Protein AF-A0A660NUV7-F1 (afdb_monomer)

pLDDT: mean 83.5, std 17.16, range [27.88, 98.62]

Radius of gyration: 33.17 Å; Cα contacts (8 Å, |Δi|>4): 1607; chains: 1; bounding box: 125×74×74 Å

Nearest PDB structures (foldseek):
  7tl6-assembly2_B  TM=3.873E-01  e=5.538E+00  Mus musculus
  6tfj-assembly1_A  TM=9.249E-02  e=5.492E-02  Bacillus thuringiensis
  7bvg-assembly1_B  TM=2.369E-01  e=2.339E+00  Mycolicibacterium smegmatis MC2 155
  8u5f-assembly8_H  TM=2.033E-01  e=3.883E+00  Clostridium perfringens

Sequence (661 aa):
MKAKNNYYQTKKRRWYRTIVLLFLLCLYGHTQAQNVTISPKTGKLMAALTEDHEVGFQNGWSSLWRHDQLPLSLTVADYPDLTPSGELKRPAGNIAIENNELVLLGGMTRNLYMEVSLPKGYRITGYTLVMKNNLNGKTVRGMKLGKVTKKMYETNKDFNLGSAKTTSEQISEYNEETKEYTIKRTSMTKDDMGNQLYFCLDKRNANAYFGVTIKYFELHFTAEGDFTEHVAPVLVSDIQSPVSYYEMPFTTSKLDIGPIKPNSKNGSKTYYSYNYKNVADLTANMIIYQQDAINAKKEAADVAASKHISAFVMDNKTHFGLGNDTYFVETPTTATTKKGDNLLLGYRIVGAKFNCAYAKDRKYSTFTVSCKYRRKTYYLTAGGSTSTDATQAAEWFIDDYGYMCIGNTYLQVNNSGAISVTPNKKMASVIRRDGDNIICGNKYLRLGSGKKLEFGSQNSAASAEETGTNITISKGAPYTLKIYDKTGKNVVQKIDIKNANDAGSYELTDLNNDAVKFEVSGLTGTDKQAVVSVDVTMQALNPFIHSIDIVCHDWADAHPMTQTFTANDFSVRGGKFTFYVPEDFSVKEGQQQPCKFTFENLYSLYGDKTYYTGTEKQKDGNARYVFIESPYDQNFKGLYDAAYDPNADYKRKIKALVSGT

Mean predicted aligned error: 12.19 Å

Secondary structure (DSSP, 8-state):
--SHHHHHHHHHHHHHHHHHHHHHHHHTS----EEEE-STTTEEEEEEEPPTT--TTTTT-BSEEEESSSS-EEEEESS--B-TTSSBSSB-S-EEEETTEEEEEE-SSSPEEEEEE--TEEEEEEEEEEEEE--TT-EETTEEPP---BEEEEE-TT--GGG-SEEPPPBPSS-EEEEEEEEEEE-SSTTT--SEEEEEEE-TT--S-EEEEEEEEEEEEEEEE-EEEEES-S-GGG-SS-BSEEEEEEEEEEEE----EEEE-TT--EEEEEEGGG-EEEEEEEEEEETT-B-TTS-B-S--SS--EEEEEETTEEEEEE-SEEEEEE--SEEE-TTSPEEE--EEEEEEEEEEEPPPPEEEEEEEEEEEETTEEEEE-TTS-EES-GGG---BEE-TTSBEEETTEEEEE-TT--EEEES-GGGPPB-EEETTEEEETTEEEEE-TTS-EEEE-STTBPEEEEEEEEEEE-----EEEEEE-TTSSSEEEEEEE-STT-EEEEEE-S--BSEEEEEEE---STT--EEEEEEEEEEE-----SEEEEEEEPTTS-S-EEEEEEPBTTB--SS-------GGGGEETTEE-PPEEEEEEEE-TT---TTTTTSGGGTTT--S---TTSHHHHH---TTSTT--TT--GGGS--------

Structure (mmCIF, N/CA/C/O backbone):
data_AF-A0A660NUV7-F1
#
_entry.id   AF-A0A660NUV7-F1
#
loop_
_atom_site.group_PDB
_atom_site.id
_atom_site.type_symbol
_atom_site.label_atom_id
_atom_site.label_alt_id
_atom_site.label_comp_id
_atom_site.label_asym_id
_atom_site.label_entity_id
_atom_site.label_seq_id
_atom_site.pdbx_PDB_ins_code
_atom_site.Cartn_x
_atom_site.Cartn_y
_atom_site.Cartn_z
_atom_site.occupancy
_atom_site.B_iso_or_equiv
_atom_site.auth_seq_id
_atom_site.auth_comp_id
_atom_site.auth_asym_id
_atom_site.auth_atom_id
_atom_site.pdbx_PDB_model_num
ATOM 1 N N . MET A 1 1 ? -73.877 -14.558 8.336 1.00 41.09 1 MET A N 1
ATOM 2 C CA . MET A 1 1 ? -72.908 -13.553 8.843 1.00 41.09 1 MET A CA 1
ATOM 3 C C . MET A 1 1 ? -71.442 -14.048 8.939 1.00 41.09 1 MET A C 1
ATOM 5 O O . MET A 1 1 ? -70.622 -13.342 9.503 1.00 41.09 1 MET A O 1
ATOM 9 N N . LYS A 1 2 ? -71.058 -15.202 8.351 1.00 37.03 2 LYS A N 1
ATOM 10 C CA . LYS A 1 2 ? -69.690 -15.777 8.450 1.00 37.03 2 LYS A CA 1
ATOM 11 C C . LYS A 1 2 ? -68.747 -15.500 7.258 1.00 37.03 2 LYS A C 1
ATOM 13 O O . LYS A 1 2 ? -67.557 -15.757 7.368 1.00 37.03 2 LYS A O 1
ATOM 18 N N . ALA A 1 3 ? -69.229 -14.935 6.146 1.00 33.41 3 ALA A N 1
ATOM 19 C CA . ALA A 1 3 ? -68.412 -14.761 4.934 1.00 33.41 3 ALA A CA 1
ATOM 20 C C . ALA A 1 3 ? -67.638 -13.423 4.854 1.00 33.41 3 ALA A C 1
ATOM 22 O O . ALA A 1 3 ? -66.586 -13.363 4.223 1.00 33.41 3 ALA A O 1
ATOM 23 N N . LYS A 1 4 ? -68.097 -12.352 5.524 1.00 33.12 4 LYS A N 1
ATOM 24 C CA . LYS A 1 4 ? -67.445 -11.024 5.451 1.00 33.12 4 LYS A CA 1
ATOM 25 C C . LYS A 1 4 ? -66.208 -10.874 6.355 1.00 33.12 4 LYS A C 1
ATOM 27 O O . LYS A 1 4 ? -65.315 -10.103 6.011 1.00 33.12 4 LYS A O 1
ATOM 32 N N . ASN A 1 5 ? -66.090 -11.651 7.438 1.00 33.59 5 ASN A N 1
ATOM 33 C CA . ASN A 1 5 ? -64.921 -11.588 8.332 1.00 33.59 5 ASN A CA 1
ATOM 34 C C . ASN A 1 5 ? -63.663 -12.246 7.740 1.00 33.59 5 ASN A C 1
ATOM 36 O O . ASN A 1 5 ? -62.556 -11.774 7.996 1.00 33.59 5 ASN A O 1
ATOM 40 N N . ASN A 1 6 ? -63.808 -13.266 6.888 1.00 35.34 6 ASN A N 1
ATOM 41 C CA . ASN A 1 6 ? -62.654 -13.927 6.271 1.00 35.34 6 ASN A CA 1
ATOM 42 C C . ASN A 1 6 ? -62.000 -13.080 5.170 1.00 35.34 6 ASN A C 1
ATOM 44 O O . ASN A 1 6 ? -60.780 -13.134 5.020 1.00 35.34 6 ASN A O 1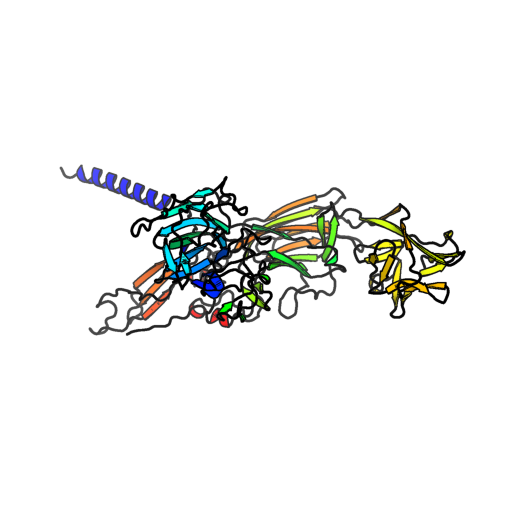
ATOM 48 N N . TYR A 1 7 ? -62.769 -12.248 4.456 1.00 33.16 7 TYR A N 1
ATOM 49 C CA . TYR A 1 7 ? -62.252 -11.376 3.391 1.00 33.16 7 TYR A CA 1
ATOM 50 C C . TYR A 1 7 ? -61.431 -10.191 3.937 1.00 33.16 7 TYR A C 1
ATOM 52 O O . TYR A 1 7 ? -60.380 -9.851 3.394 1.00 33.16 7 TYR A O 1
ATOM 60 N N . TYR A 1 8 ? -61.842 -9.599 5.067 1.00 33.28 8 TYR A N 1
ATOM 61 C CA . TYR A 1 8 ? -61.085 -8.513 5.710 1.00 33.28 8 TYR A CA 1
ATOM 62 C C . TYR A 1 8 ? -59.831 -9.007 6.452 1.00 33.28 8 TYR A C 1
ATOM 64 O O . TYR A 1 8 ? -58.805 -8.321 6.441 1.00 33.28 8 TYR A O 1
ATOM 72 N N . GLN A 1 9 ? -59.864 -10.212 7.033 1.00 36.16 9 GLN A N 1
ATOM 73 C CA . GLN A 1 9 ? -58.698 -10.822 7.689 1.00 36.16 9 GLN A CA 1
ATOM 74 C C . GLN A 1 9 ? -57.618 -11.268 6.687 1.00 36.16 9 GLN A C 1
ATOM 76 O O . GLN A 1 9 ? -56.424 -11.097 6.941 1.00 36.16 9 GLN A O 1
ATOM 81 N N . THR A 1 10 ? -58.006 -11.767 5.507 1.00 36.97 10 THR A N 1
ATOM 82 C CA . THR A 1 10 ? -57.049 -12.143 4.447 1.00 36.97 10 THR A CA 1
ATOM 83 C C . THR A 1 10 ? -56.412 -10.933 3.761 1.00 36.97 10 THR A C 1
ATOM 85 O O . THR A 1 10 ? -55.210 -10.972 3.490 1.00 36.97 10 THR A O 1
ATOM 88 N N . LYS A 1 11 ? -57.146 -9.826 3.553 1.00 38.47 11 LYS A N 1
ATOM 89 C CA . LYS A 1 11 ? -56.566 -8.573 3.024 1.00 38.47 11 LYS A CA 1
ATOM 90 C C . LYS A 1 11 ? -55.591 -7.916 4.008 1.00 38.47 11 LYS A C 1
ATOM 92 O O . LYS A 1 11 ? -54.503 -7.531 3.586 1.00 38.47 11 LYS A O 1
ATOM 97 N N . LYS A 1 12 ? -55.918 -7.869 5.311 1.00 37.59 12 LYS A N 1
ATOM 98 C CA . LYS A 1 12 ? -54.994 -7.379 6.354 1.00 37.59 12 LYS A CA 1
ATOM 99 C C . LYS A 1 12 ? -53.744 -8.259 6.472 1.00 37.59 12 LYS A C 1
ATOM 101 O O . LYS A 1 12 ? -52.647 -7.718 6.490 1.00 37.59 12 LYS A O 1
ATOM 106 N N . ARG A 1 13 ? -53.860 -9.596 6.455 1.00 36.47 13 ARG A N 1
ATOM 107 C CA . ARG A 1 13 ? -52.686 -10.499 6.479 1.00 36.47 13 ARG A CA 1
ATOM 108 C C . ARG A 1 13 ? -51.807 -10.395 5.230 1.00 36.47 13 ARG A C 1
ATOM 110 O O . ARG A 1 13 ? -50.593 -10.502 5.361 1.00 36.47 13 ARG A O 1
ATOM 117 N N . ARG A 1 14 ? -52.379 -10.167 4.039 1.00 36.50 14 ARG A N 1
ATOM 118 C CA . ARG A 1 14 ? -51.595 -9.885 2.821 1.00 36.50 14 ARG A CA 1
ATOM 119 C C . ARG A 1 14 ? -50.885 -8.536 2.908 1.00 36.50 14 ARG A C 1
ATOM 121 O O . ARG A 1 14 ? -49.701 -8.497 2.628 1.00 36.50 14 ARG A O 1
ATOM 128 N N . TRP A 1 15 ? -51.552 -7.480 3.376 1.00 34.94 15 TRP A N 1
ATOM 129 C CA . TRP A 1 15 ? -50.926 -6.166 3.575 1.00 34.94 15 TRP A CA 1
ATOM 130 C C . TRP A 1 15 ? -49.813 -6.187 4.629 1.00 34.94 15 TRP A C 1
ATOM 132 O O . TRP A 1 15 ? -48.738 -5.663 4.367 1.00 34.94 15 TRP A O 1
ATOM 142 N N . TYR A 1 16 ? -50.005 -6.863 5.768 1.00 38.16 16 TYR A N 1
ATOM 143 C CA . TYR A 1 16 ? -48.939 -7.050 6.760 1.00 38.16 16 TYR A CA 1
ATOM 144 C C . TYR A 1 16 ? -47.794 -7.915 6.225 1.00 38.16 16 TYR A C 1
ATOM 146 O O . TYR A 1 16 ? -46.643 -7.590 6.475 1.00 38.16 16 TYR A O 1
ATOM 154 N N . ARG A 1 17 ? -48.067 -8.968 5.441 1.00 36.44 17 ARG A N 1
ATOM 155 C CA . ARG A 1 17 ? -47.007 -9.757 4.790 1.00 36.44 17 ARG A CA 1
ATOM 156 C C . ARG A 1 17 ? -46.251 -8.948 3.743 1.00 36.44 17 ARG A C 1
ATOM 158 O O . ARG A 1 17 ? -45.041 -9.060 3.710 1.00 36.44 17 ARG A O 1
ATOM 165 N N . THR A 1 18 ? -46.917 -8.115 2.945 1.00 34.25 18 THR A N 1
ATOM 166 C CA . THR A 1 18 ? -46.262 -7.250 1.953 1.00 34.25 18 THR A CA 1
ATOM 167 C C . THR A 1 18 ? -45.474 -6.119 2.613 1.00 34.25 18 THR A C 1
ATOM 169 O O . THR A 1 18 ? -44.386 -5.826 2.148 1.00 34.25 18 THR A O 1
ATOM 172 N N . ILE A 1 19 ? -45.952 -5.537 3.719 1.00 44.47 19 ILE A N 1
ATOM 173 C CA . ILE A 1 19 ? -45.216 -4.515 4.485 1.00 44.47 19 ILE A CA 1
ATOM 174 C C . ILE A 1 19 ? -44.042 -5.134 5.252 1.00 44.47 19 ILE A C 1
ATOM 176 O O . ILE A 1 19 ? -42.980 -4.533 5.279 1.00 44.47 19 ILE A O 1
ATOM 180 N N . VAL A 1 20 ? -44.182 -6.340 5.815 1.00 39.25 20 VAL A N 1
ATOM 181 C CA . VAL A 1 20 ? -43.075 -7.072 6.460 1.00 39.25 20 VAL A CA 1
ATOM 182 C C . VAL A 1 20 ? -42.070 -7.580 5.423 1.00 39.25 20 VAL A C 1
ATOM 184 O O . VAL A 1 20 ? -40.878 -7.512 5.682 1.00 39.25 20 VAL A O 1
ATOM 187 N N . LEU A 1 21 ? -42.506 -8.003 4.228 1.00 32.94 21 LEU A N 1
ATOM 188 C CA . LEU A 1 21 ? -41.614 -8.311 3.103 1.00 32.94 21 LEU A CA 1
ATOM 189 C C . LEU A 1 21 ? -40.943 -7.057 2.540 1.00 32.94 21 LEU A C 1
ATOM 191 O O . LEU A 1 21 ? -39.779 -7.153 2.193 1.00 32.94 21 LEU A O 1
ATOM 195 N N . LEU A 1 22 ? -41.613 -5.899 2.482 1.00 32.75 22 LEU A N 1
ATOM 196 C CA . LEU A 1 22 ? -40.974 -4.630 2.112 1.00 32.75 22 LEU A CA 1
ATOM 197 C C . LEU A 1 22 ? -40.016 -4.139 3.202 1.00 32.75 22 LEU A C 1
ATOM 199 O O . LEU A 1 22 ? -38.955 -3.648 2.861 1.00 32.75 22 LEU A O 1
ATOM 203 N N . PHE A 1 23 ? -40.326 -4.311 4.491 1.00 34.16 23 PHE A N 1
ATOM 204 C CA . PHE A 1 23 ? -39.389 -4.013 5.579 1.00 34.16 23 PHE A CA 1
A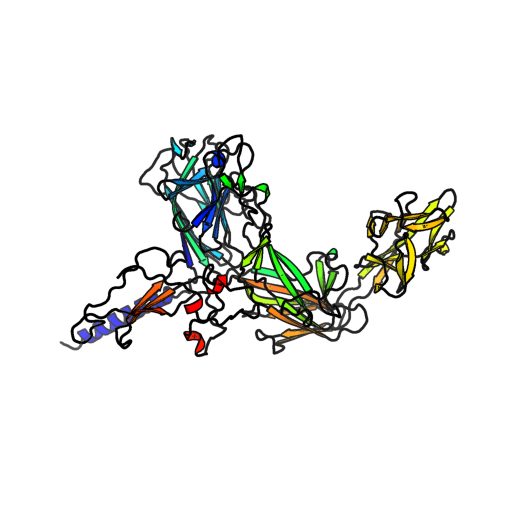TOM 205 C C . PHE A 1 23 ? -38.198 -4.977 5.569 1.00 34.16 23 PHE A C 1
ATOM 207 O O . PHE A 1 23 ? -37.076 -4.527 5.740 1.00 34.16 23 PHE A O 1
ATOM 214 N N . LEU A 1 24 ? -38.406 -6.268 5.290 1.00 31.33 24 LEU A N 1
ATOM 215 C CA . LEU A 1 24 ? -37.322 -7.235 5.090 1.00 31.33 24 LEU A CA 1
ATOM 216 C C . LEU A 1 24 ? -36.508 -6.898 3.831 1.00 31.33 24 LEU A C 1
ATOM 218 O O . LEU A 1 24 ? -35.294 -6.844 3.916 1.00 31.33 24 LEU A O 1
ATOM 222 N N . LEU A 1 25 ? -37.131 -6.574 2.694 1.00 29.84 25 LEU A N 1
ATOM 223 C CA . LEU A 1 25 ? -36.439 -6.185 1.454 1.00 29.84 25 LEU A CA 1
ATOM 224 C C . LEU A 1 25 ? -35.722 -4.827 1.566 1.00 29.84 25 LEU A C 1
ATOM 226 O O . LEU A 1 25 ? -34.670 -4.658 0.962 1.00 29.84 25 LEU A O 1
ATOM 230 N N . CYS A 1 26 ? -36.230 -3.888 2.370 1.00 29.56 26 CYS A N 1
ATOM 231 C CA . CYS A 1 26 ? -35.546 -2.631 2.694 1.00 29.56 26 CYS A CA 1
ATOM 232 C C . CYS A 1 26 ? -34.437 -2.810 3.747 1.00 29.56 26 CYS A C 1
ATOM 234 O O . CYS A 1 26 ? -33.506 -2.010 3.767 1.00 29.56 26 CYS A O 1
ATOM 236 N N . LEU A 1 27 ? -34.491 -3.862 4.575 1.00 27.88 27 LEU A N 1
ATOM 237 C CA . LEU A 1 27 ? -33.390 -4.300 5.449 1.00 27.88 27 LEU A CA 1
ATOM 238 C C . LEU A 1 27 ? -32.363 -5.185 4.712 1.00 27.88 27 LEU A C 1
ATOM 240 O O . LEU A 1 27 ? -31.250 -5.353 5.196 1.00 27.88 27 LEU A O 1
ATOM 244 N N . TYR A 1 28 ? -32.713 -5.700 3.529 1.00 29.08 28 TYR A N 1
ATOM 245 C CA . TYR A 1 28 ? -31.820 -6.355 2.564 1.00 29.08 28 TYR A CA 1
ATOM 246 C C . TYR A 1 28 ? -31.360 -5.404 1.447 1.00 29.08 28 TYR A C 1
ATOM 248 O O . TYR A 1 28 ? -30.892 -5.848 0.398 1.00 29.08 28 TYR A O 1
ATOM 256 N N . GLY A 1 29 ? -31.410 -4.086 1.670 1.00 28.47 29 GLY A N 1
ATOM 257 C CA . GLY A 1 29 ? -30.387 -3.246 1.058 1.00 28.47 29 GLY A CA 1
ATOM 258 C C . GLY A 1 29 ? -29.056 -3.789 1.561 1.00 28.47 29 GLY A C 1
ATOM 259 O O . GLY A 1 29 ? -28.884 -3.878 2.769 1.00 28.47 29 GLY A O 1
ATOM 260 N N . HIS A 1 30 ? -28.181 -4.248 0.668 1.00 33.88 30 HIS A N 1
ATOM 261 C CA . HIS A 1 30 ? -26.864 -4.800 0.980 1.00 33.88 30 HIS A CA 1
ATOM 262 C C . HIS A 1 30 ? -26.023 -3.829 1.832 1.00 33.88 30 HIS A C 1
ATOM 264 O O . HIS A 1 30 ? -25.092 -3.200 1.337 1.00 33.88 30 HIS A O 1
ATOM 270 N N . THR A 1 31 ? -26.303 -3.682 3.124 1.00 40.47 31 THR A N 1
ATOM 271 C CA . THR A 1 31 ? -25.388 -3.035 4.050 1.00 40.47 31 THR A CA 1
ATOM 272 C C . THR A 1 31 ? -24.392 -4.110 4.441 1.00 40.47 31 THR A C 1
ATOM 274 O O . THR A 1 31 ? -24.518 -4.755 5.474 1.00 40.47 31 THR A O 1
ATOM 277 N N . GLN A 1 32 ? -23.407 -4.323 3.567 1.00 54.41 32 GLN A N 1
ATOM 278 C CA . GLN A 1 32 ? -22.256 -5.208 3.780 1.00 54.41 32 GLN A CA 1
ATOM 279 C C . GLN A 1 32 ? -21.403 -4.778 4.999 1.00 54.41 32 GLN A C 1
ATOM 281 O O . GLN A 1 32 ? -20.419 -5.429 5.337 1.00 54.41 32 GLN A O 1
ATOM 286 N N . ALA A 1 33 ? -21.736 -3.672 5.671 1.00 57.88 33 ALA A N 1
ATOM 287 C CA . ALA A 1 33 ? -20.948 -3.098 6.751 1.00 57.88 33 ALA A CA 1
ATOM 288 C C . ALA A 1 33 ? -20.959 -3.970 8.023 1.00 57.88 33 ALA A C 1
ATOM 290 O O . ALA A 1 33 ? -22.013 -4.342 8.532 1.00 57.88 33 ALA A O 1
ATOM 291 N N . GLN A 1 34 ? -19.771 -4.250 8.552 1.00 76.25 34 GLN A N 1
ATOM 292 C CA . GLN A 1 34 ? -19.526 -4.860 9.860 1.00 76.25 34 GLN A CA 1
ATOM 293 C C . GLN A 1 34 ? -19.264 -3.762 10.902 1.00 76.25 34 GLN A C 1
ATOM 295 O O . GLN A 1 34 ? -18.954 -2.631 10.521 1.00 76.25 34 GLN A O 1
ATOM 300 N N . ASN A 1 35 ? -19.379 -4.065 12.197 1.00 83.62 35 ASN A N 1
ATOM 301 C CA . ASN A 1 35 ? -19.167 -3.101 13.280 1.00 83.62 35 ASN A CA 1
ATOM 302 C C . ASN A 1 35 ? -18.120 -3.551 14.310 1.00 83.62 35 ASN A C 1
ATOM 304 O O . ASN A 1 35 ? -17.978 -4.736 14.607 1.00 83.62 35 ASN A O 1
ATOM 308 N N . VAL A 1 36 ? -17.385 -2.581 14.855 1.00 84.75 36 VAL A N 1
ATOM 309 C CA . VAL A 1 36 ? -16.383 -2.784 15.909 1.00 84.75 36 VAL A CA 1
ATOM 310 C C . VAL A 1 36 ? -16.386 -1.633 16.902 1.00 84.75 36 VAL A C 1
ATOM 312 O O . VAL A 1 36 ? -16.435 -0.464 16.522 1.00 84.75 36 VAL A O 1
ATOM 315 N N . THR A 1 37 ? -16.234 -1.967 18.174 1.00 90.00 37 THR A N 1
ATOM 316 C CA . THR A 1 37 ? -16.083 -1.027 19.275 1.00 90.00 37 THR A CA 1
ATOM 317 C C . THR A 1 37 ? -14.613 -0.855 19.644 1.00 90.00 37 THR A C 1
ATOM 319 O O . THR A 1 37 ? -13.904 -1.824 19.920 1.00 90.00 37 THR A O 1
ATOM 322 N N . ILE A 1 38 ? -14.148 0.388 19.739 1.00 93.38 38 ILE A N 1
ATOM 323 C CA . ILE A 1 38 ? -12.857 0.737 20.338 1.00 93.38 38 ILE A CA 1
ATOM 324 C C . ILE A 1 38 ? -13.046 0.829 21.855 1.00 93.38 38 ILE A C 1
ATOM 326 O O . ILE A 1 38 ? -13.706 1.734 22.366 1.00 93.38 38 ILE A O 1
ATOM 330 N N . SER A 1 39 ? -12.462 -0.117 22.594 1.00 92.00 39 SER A N 1
ATOM 331 C CA . SER A 1 39 ? -12.564 -0.167 24.054 1.00 92.00 39 SER A CA 1
ATOM 332 C C . SER A 1 39 ? -11.386 -0.914 24.693 1.00 92.00 39 SER A C 1
ATOM 334 O O . SER A 1 39 ? -10.643 -1.617 24.001 1.00 92.00 39 SER A O 1
ATOM 336 N N . PRO A 1 40 ? -11.230 -0.860 26.028 1.00 90.56 40 PRO A N 1
ATOM 337 C CA . PRO A 1 40 ? -10.234 -1.675 26.726 1.00 90.56 40 PRO A CA 1
ATOM 338 C C . PRO A 1 40 ? -10.500 -3.188 26.634 1.00 90.56 40 PRO A C 1
ATOM 340 O O . PRO A 1 40 ? -9.604 -3.983 26.906 1.00 90.56 40 PRO A O 1
ATOM 343 N N . LYS A 1 41 ? -11.726 -3.598 26.270 1.00 86.19 41 LYS A N 1
ATOM 344 C CA . LYS A 1 41 ? -12.126 -5.011 26.150 1.00 86.19 41 LYS A CA 1
ATOM 345 C C . LYS A 1 41 ? -11.780 -5.623 24.792 1.00 86.19 41 LYS A C 1
ATOM 347 O O . LYS A 1 41 ? -11.644 -6.836 24.705 1.00 86.19 41 LYS A O 1
ATOM 352 N N . THR A 1 42 ? -11.664 -4.796 23.756 1.00 83.88 42 THR A N 1
ATOM 353 C CA . THR A 1 42 ? -11.516 -5.220 22.353 1.00 83.88 42 THR A CA 1
ATOM 354 C C . THR A 1 42 ? -10.103 -4.996 21.804 1.00 83.88 42 THR A C 1
ATOM 356 O O . THR A 1 42 ? -9.784 -5.437 20.702 1.00 83.88 42 THR A O 1
ATOM 359 N N . GLY A 1 43 ? -9.226 -4.330 22.559 1.00 88.62 43 GLY A N 1
ATOM 360 C CA . GLY A 1 43 ? -7.856 -4.072 22.128 1.00 88.62 43 GLY A CA 1
ATOM 361 C C . GLY A 1 43 ? -6.905 -3.688 23.254 1.00 88.62 43 GLY A C 1
ATOM 362 O O . GLY A 1 43 ? -7.298 -3.558 24.418 1.00 88.62 43 GLY A O 1
ATOM 363 N N . LYS A 1 44 ? -5.633 -3.489 22.901 1.00 91.06 44 LYS A N 1
ATOM 364 C CA . LYS A 1 44 ? -4.543 -3.164 23.833 1.00 91.06 44 LYS A CA 1
ATOM 365 C C . LYS A 1 44 ? -3.966 -1.784 23.572 1.00 91.06 44 LYS A C 1
ATOM 367 O O . LYS A 1 44 ? -3.833 -1.356 22.428 1.00 91.06 44 LYS A O 1
ATOM 372 N N . LEU A 1 45 ? -3.557 -1.128 24.655 1.00 94.69 45 LEU A N 1
ATOM 373 C CA . LEU A 1 45 ? -2.767 0.094 24.599 1.00 94.69 45 LEU A CA 1
ATOM 374 C C . LEU A 1 45 ? -1.277 -0.213 24.417 1.00 94.69 45 LEU A C 1
ATOM 376 O O . LEU A 1 45 ? -0.743 -1.143 25.021 1.00 94.69 45 LEU A O 1
ATOM 380 N N . MET A 1 46 ? -0.610 0.604 23.609 1.00 93.19 46 MET A N 1
ATOM 381 C CA . MET A 1 46 ? 0.828 0.576 23.370 1.00 93.19 46 MET A CA 1
ATOM 382 C C . MET A 1 46 ? 1.408 1.974 23.597 1.00 93.19 46 MET A C 1
ATOM 384 O O . MET A 1 46 ? 0.919 2.967 23.052 1.00 93.19 46 MET A O 1
ATOM 388 N N . ALA A 1 47 ? 2.465 2.054 24.401 1.00 92.44 47 ALA A N 1
ATOM 389 C CA . ALA A 1 47 ? 3.161 3.305 24.667 1.00 92.44 47 ALA A CA 1
ATOM 390 C C . ALA A 1 47 ? 4.207 3.611 23.587 1.00 92.44 47 ALA A C 1
ATOM 392 O O . ALA A 1 47 ? 4.906 2.707 23.124 1.00 92.44 47 ALA A O 1
ATOM 393 N N . ALA A 1 48 ? 4.373 4.893 23.258 1.00 91.81 48 ALA A N 1
ATOM 394 C CA . ALA A 1 48 ? 5.523 5.405 22.522 1.00 91.81 48 ALA A CA 1
ATOM 395 C C . ALA A 1 48 ? 6.502 6.081 23.484 1.00 91.81 48 ALA A C 1
ATOM 397 O O . ALA A 1 48 ? 6.096 6.847 24.351 1.00 91.81 48 ALA A O 1
ATOM 398 N N . LEU A 1 49 ? 7.801 5.860 23.302 1.00 91.19 49 LEU A N 1
ATOM 399 C CA . LEU A 1 49 ? 8.815 6.813 23.724 1.00 91.19 49 LEU A CA 1
ATOM 400 C C . LEU A 1 49 ? 8.628 8.055 22.851 1.00 91.19 49 LEU A C 1
ATOM 402 O O . LEU A 1 49 ? 8.866 7.988 21.648 1.00 91.19 49 LEU A O 1
ATOM 406 N N . THR A 1 50 ? 8.162 9.134 23.469 1.00 89.00 50 THR A N 1
ATOM 407 C CA . THR A 1 50 ? 7.797 10.425 22.868 1.00 89.00 50 THR A CA 1
ATOM 408 C C . THR A 1 50 ? 8.940 11.445 22.956 1.00 89.00 50 THR A C 1
ATOM 410 O O . THR A 1 50 ? 9.944 11.218 23.632 1.00 89.00 50 THR A O 1
ATOM 413 N N . GLU A 1 51 ? 8.781 12.597 22.304 1.00 85.62 51 GLU A N 1
ATOM 414 C CA . GLU A 1 51 ? 9.738 13.714 22.326 1.00 85.62 51 GLU A CA 1
ATOM 415 C C . GLU A 1 51 ? 10.031 14.282 23.707 1.00 85.62 51 GLU A C 1
ATOM 417 O O . GLU A 1 51 ? 9.179 14.251 24.594 1.00 85.62 51 GLU A O 1
ATOM 422 N N . ASP A 1 52 ? 11.212 14.873 23.874 1.00 73.56 52 ASP A N 1
ATOM 423 C CA . ASP A 1 52 ? 11.591 15.568 25.101 1.00 73.56 52 ASP A CA 1
ATOM 424 C C . ASP A 1 52 ? 10.516 16.604 25.484 1.00 73.56 52 ASP A C 1
ATOM 426 O O . ASP A 1 52 ? 9.978 17.307 24.634 1.00 73.56 52 ASP A O 1
ATOM 430 N N . HIS A 1 53 ? 10.162 16.649 26.774 1.00 75.19 53 HIS A N 1
ATOM 431 C CA . HIS A 1 53 ? 9.075 17.453 27.371 1.00 75.19 53 HIS A CA 1
ATOM 432 C C . HIS A 1 53 ? 7.630 16.937 27.232 1.00 75.19 53 HIS A C 1
ATOM 434 O O . HIS A 1 53 ? 6.748 17.482 27.894 1.00 75.19 53 HIS A O 1
ATOM 440 N N . GLU A 1 54 ? 7.363 15.857 26.492 1.00 81.12 54 GLU A N 1
ATOM 441 C CA . GLU A 1 54 ? 6.055 15.182 26.572 1.00 81.12 54 GLU A CA 1
ATOM 442 C C . GLU A 1 54 ? 5.932 14.414 27.909 1.00 81.12 54 GLU A C 1
ATOM 444 O O . GLU A 1 54 ? 6.831 13.651 28.290 1.00 81.12 54 GLU A O 1
ATOM 449 N N . VAL A 1 55 ? 4.852 14.665 28.657 1.00 85.62 55 VAL A N 1
ATOM 450 C CA . VAL A 1 55 ? 4.675 14.191 30.045 1.00 85.62 55 VAL A CA 1
ATOM 451 C C . VAL A 1 55 ? 3.800 12.944 30.171 1.00 85.62 55 VAL A C 1
ATOM 453 O O . VAL A 1 55 ? 3.870 12.259 31.194 1.00 85.62 55 VAL A O 1
ATOM 456 N N . GLY A 1 56 ? 2.992 12.616 29.163 1.00 87.19 56 GLY A N 1
ATOM 457 C CA . GLY A 1 56 ? 2.101 11.462 29.186 1.00 87.19 56 GLY A CA 1
ATOM 458 C C . GLY A 1 56 ? 2.870 10.155 29.330 1.00 87.19 56 GLY A C 1
ATOM 459 O O . GLY A 1 56 ? 2.531 9.346 30.198 1.00 87.19 56 GLY A O 1
ATOM 460 N N . PHE A 1 57 ? 3.985 9.989 28.606 1.00 87.69 57 PHE A N 1
ATOM 461 C CA . PHE A 1 57 ? 4.851 8.812 28.762 1.00 87.69 57 PHE A CA 1
ATOM 462 C C . PHE A 1 57 ? 5.286 8.599 30.219 1.00 87.69 57 PHE A C 1
ATOM 464 O O . PHE A 1 57 ? 5.200 7.491 30.741 1.00 87.69 57 PHE A O 1
ATOM 471 N N . GLN A 1 58 ? 5.689 9.663 30.922 1.00 86.31 58 GLN A N 1
ATOM 472 C CA . GLN A 1 58 ? 6.158 9.584 32.314 1.00 86.31 58 GLN A CA 1
ATOM 473 C C . GLN A 1 58 ? 5.041 9.114 33.266 1.00 86.31 58 GLN A C 1
ATOM 475 O O . GLN A 1 58 ? 5.288 8.352 34.208 1.00 86.31 58 GLN A O 1
ATOM 480 N N . ASN A 1 59 ? 3.796 9.492 32.966 1.00 87.06 59 ASN A N 1
ATOM 481 C CA . ASN A 1 59 ? 2.588 9.102 33.699 1.00 87.06 59 ASN A CA 1
ATOM 482 C C . ASN A 1 59 ? 2.005 7.747 33.240 1.00 87.06 59 ASN A C 1
ATOM 484 O O . ASN A 1 59 ? 0.948 7.317 33.712 1.00 87.06 59 ASN A O 1
ATOM 488 N N . GLY A 1 60 ? 2.716 7.035 32.358 1.00 86.00 60 GLY A N 1
ATOM 489 C CA . GLY A 1 60 ? 2.348 5.710 31.862 1.00 86.00 60 GLY A CA 1
ATOM 490 C C . GLY A 1 60 ? 1.232 5.738 30.825 1.00 86.00 60 GLY A C 1
ATOM 491 O O . GLY A 1 60 ? 0.544 4.730 30.645 1.00 86.00 60 GLY A O 1
ATOM 492 N N . TRP A 1 61 ? 1.001 6.887 30.196 1.00 91.75 61 TRP A N 1
ATOM 493 C CA . TRP A 1 61 ? 0.016 7.043 29.135 1.00 91.75 61 TRP A CA 1
ATOM 494 C C . TRP A 1 61 ? 0.557 6.448 27.840 1.00 91.75 61 TRP A C 1
ATOM 496 O O . TRP A 1 61 ? 1.763 6.321 27.628 1.00 91.75 61 TRP A O 1
ATOM 506 N N . SER A 1 62 ? -0.366 6.008 27.002 1.00 94.94 62 SER A N 1
ATOM 507 C CA . SER A 1 62 ? -0.098 5.344 25.735 1.00 94.94 62 SER A CA 1
ATOM 508 C C . SER A 1 62 ? -0.413 6.266 24.569 1.00 94.94 62 SER A C 1
ATOM 510 O O . SER A 1 62 ? -1.032 7.310 24.747 1.00 94.94 62 SER A O 1
ATOM 512 N N . SER A 1 63 ? 0.030 5.884 23.380 1.00 94.81 63 SER A N 1
ATOM 513 C CA . SER A 1 63 ? -0.105 6.681 22.155 1.00 94.81 63 SER A CA 1
ATOM 514 C C . SER A 1 63 ? -0.880 5.970 21.053 1.00 94.81 63 SER A C 1
ATOM 516 O O . SER A 1 63 ? -1.198 6.559 20.022 1.00 94.81 63 SER A O 1
ATOM 518 N N . LEU A 1 64 ? -1.156 4.687 21.264 1.00 95.50 64 LEU A N 1
ATOM 519 C CA . LEU A 1 64 ? -1.758 3.801 20.292 1.00 95.50 64 LEU A CA 1
ATOM 520 C C . LEU A 1 64 ? -2.645 2.796 21.021 1.00 95.50 64 LEU A C 1
ATOM 522 O O . LEU A 1 64 ? -2.247 2.221 22.033 1.00 95.50 64 LEU A O 1
ATOM 526 N N . TRP A 1 65 ? -3.827 2.558 20.477 1.00 96.31 65 TRP A N 1
ATOM 527 C CA . TRP A 1 65 ? -4.659 1.404 20.769 1.00 96.31 65 TRP A CA 1
ATOM 528 C C . TRP A 1 65 ? -4.739 0.538 19.509 1.00 96.31 65 TRP A C 1
ATOM 530 O O . TRP A 1 65 ? -4.894 1.062 18.404 1.00 96.31 65 TRP A O 1
ATOM 540 N N . ARG A 1 66 ? -4.616 -0.782 19.656 1.00 91.56 66 ARG A N 1
ATOM 541 C CA . ARG A 1 66 ? -4.787 -1.751 18.562 1.00 91.56 66 ARG A CA 1
ATOM 542 C C . ARG A 1 66 ? -5.829 -2.785 18.937 1.00 91.56 66 ARG A C 1
ATOM 544 O O . ARG A 1 66 ? -5.776 -3.312 20.048 1.00 91.56 66 ARG A O 1
ATOM 551 N N . HIS A 1 67 ? -6.731 -3.084 18.007 1.00 88.56 67 HIS A N 1
ATOM 552 C CA . HIS A 1 67 ? -7.694 -4.163 18.182 1.00 88.56 67 HIS A CA 1
ATOM 553 C C . HIS A 1 67 ? -6.975 -5.514 18.283 1.00 88.56 67 HIS A C 1
ATOM 555 O O . HIS A 1 67 ? -5.946 -5.731 17.642 1.00 88.56 67 HIS A O 1
ATOM 561 N N . ASP A 1 68 ? -7.532 -6.438 19.063 1.00 77.81 68 ASP A N 1
ATOM 562 C CA . ASP A 1 68 ? -6.901 -7.737 19.319 1.00 77.81 68 ASP A CA 1
ATOM 563 C C . ASP A 1 68 ? -6.896 -8.667 18.091 1.00 77.81 68 ASP A C 1
ATOM 565 O O . ASP A 1 68 ? -6.103 -9.601 18.027 1.00 77.81 68 ASP A O 1
ATOM 569 N N . GLN A 1 69 ? -7.815 -8.460 17.143 1.00 72.75 69 GLN A N 1
ATOM 570 C CA . GLN A 1 69 ? -8.005 -9.353 15.984 1.00 72.75 69 GLN A CA 1
ATOM 571 C C . GLN A 1 69 ? -8.054 -8.627 14.642 1.00 72.75 69 GLN A C 1
ATOM 573 O O . GLN A 1 69 ? -7.780 -9.218 13.605 1.00 72.75 69 GLN A O 1
ATOM 578 N N . LEU A 1 70 ? -8.404 -7.344 14.659 1.00 78.38 70 LEU A N 1
ATOM 579 C CA . LEU A 1 70 ? -8.577 -6.553 13.452 1.00 78.38 70 LEU A CA 1
ATOM 580 C C . LEU A 1 70 ? -7.303 -5.759 13.235 1.00 78.38 70 LEU A C 1
ATOM 582 O O . LEU A 1 70 ? -6.725 -5.283 14.213 1.00 78.38 70 LEU A O 1
ATOM 586 N N . PRO A 1 71 ? -6.912 -5.488 11.985 1.00 80.50 71 PRO A N 1
ATOM 587 C CA . PRO A 1 71 ? -5.855 -4.531 11.701 1.00 80.50 71 PRO A CA 1
ATOM 588 C C . PRO A 1 71 ? -6.324 -3.073 11.918 1.00 80.50 71 PRO A C 1
ATOM 590 O O . PRO A 1 71 ? -5.929 -2.190 11.172 1.00 80.50 71 PRO A O 1
ATOM 593 N N . LEU A 1 72 ? -7.166 -2.827 12.928 1.00 88.88 72 LEU A N 1
ATOM 594 C CA . LEU A 1 72 ? -7.685 -1.523 13.321 1.00 88.88 72 LEU A CA 1
ATOM 595 C C . LEU A 1 72 ? -6.779 -0.897 14.384 1.00 88.88 72 LEU A C 1
ATOM 597 O O . LEU A 1 72 ? -6.496 -1.520 15.417 1.00 88.88 72 LEU A O 1
ATOM 601 N N . SER A 1 73 ? -6.397 0.356 14.166 1.00 93.50 73 SER A N 1
ATOM 602 C CA . SER A 1 73 ? -5.682 1.175 15.145 1.00 93.50 73 SER A CA 1
ATOM 603 C C . SER A 1 73 ? -6.387 2.488 15.438 1.00 93.50 73 SER A C 1
ATOM 605 O O . SER A 1 73 ? -7.067 3.057 14.590 1.00 93.50 73 SER A O 1
ATOM 607 N N . LEU A 1 74 ? -6.172 2.968 16.658 1.00 97.06 74 LEU A N 1
ATOM 608 C CA . LEU A 1 74 ? -6.457 4.326 17.093 1.00 97.06 74 LEU A CA 1
ATOM 609 C C . LEU A 1 74 ? -5.144 4.940 17.588 1.00 97.06 74 LEU A C 1
ATOM 611 O O . LEU A 1 74 ? -4.612 4.509 18.612 1.00 97.06 74 LEU A O 1
ATOM 615 N N . THR A 1 75 ? -4.636 5.939 16.881 1.00 96.62 75 THR A N 1
ATOM 616 C CA . THR A 1 75 ? -3.406 6.662 17.220 1.00 96.62 75 THR A CA 1
ATOM 617 C C . THR A 1 75 ? -3.751 8.046 17.758 1.00 96.62 75 THR A C 1
ATOM 619 O O . THR A 1 75 ? -4.698 8.681 17.294 1.00 96.62 75 THR A O 1
ATOM 622 N N . VAL A 1 76 ? -2.983 8.541 18.729 1.00 96.94 76 VAL A N 1
ATOM 623 C CA . VAL A 1 76 ? -3.159 9.885 19.300 1.00 96.94 76 VAL A CA 1
ATOM 624 C C . VAL A 1 76 ? -1.848 10.668 19.327 1.00 96.94 76 VAL A C 1
ATOM 626 O O . VAL A 1 76 ? -0.772 10.094 19.505 1.00 96.94 76 VAL A O 1
ATOM 629 N N . ALA A 1 77 ? -1.929 11.986 19.144 1.00 95.56 77 ALA A N 1
ATOM 630 C CA . ALA A 1 77 ? -0.772 12.875 19.059 1.00 95.56 77 ALA A CA 1
ATOM 631 C C . ALA A 1 77 ? -1.071 14.297 19.561 1.00 95.56 77 ALA A C 1
ATOM 633 O O . ALA A 1 77 ? -2.223 14.722 19.629 1.00 95.56 77 ALA A O 1
ATOM 634 N N . ASP A 1 78 ? -0.007 15.045 19.863 1.00 93.56 78 ASP A N 1
ATOM 635 C CA . ASP A 1 78 ? -0.047 16.491 20.149 1.00 93.56 78 ASP A CA 1
ATOM 636 C C . ASP A 1 78 ? 0.171 17.355 18.894 1.00 93.56 78 ASP A C 1
ATOM 638 O O . ASP A 1 78 ? -0.061 18.568 18.909 1.00 93.56 78 ASP A O 1
ATOM 642 N N . TYR A 1 79 ? 0.648 16.738 17.810 1.00 93.25 79 TYR A N 1
ATOM 643 C CA . TYR A 1 79 ? 0.958 17.389 16.543 1.00 93.25 79 TYR A CA 1
ATOM 644 C C . TYR A 1 79 ? 0.140 16.767 15.407 1.00 93.25 79 TYR A C 1
ATOM 646 O O . TYR A 1 79 ? -0.040 15.549 15.401 1.00 93.25 79 TYR A O 1
ATOM 654 N N . PRO A 1 80 ? -0.299 17.572 14.424 1.00 94.50 80 PRO A N 1
ATOM 655 C CA . PRO A 1 80 ? -1.065 17.089 13.278 1.00 94.50 80 PRO A CA 1
ATOM 656 C C . PRO A 1 80 ? -0.187 16.453 12.184 1.00 94.50 80 PRO A C 1
ATOM 658 O O . PRO A 1 80 ? -0.675 16.195 11.091 1.00 94.50 80 PRO A O 1
ATOM 661 N N . ASP A 1 81 ? 1.112 16.247 12.431 1.00 93.94 81 ASP A N 1
ATOM 662 C CA . ASP A 1 81 ? 2.044 15.736 11.424 1.00 93.94 81 ASP A CA 1
ATOM 663 C C . ASP A 1 81 ? 1.687 14.301 11.017 1.00 93.94 81 ASP A C 1
ATOM 665 O O . ASP A 1 81 ? 1.616 13.404 11.865 1.00 93.94 81 ASP A O 1
ATOM 669 N N . LEU A 1 82 ? 1.543 14.079 9.711 1.00 94.94 82 LEU A N 1
ATOM 670 C CA . LEU A 1 82 ? 1.223 12.777 9.134 1.00 94.94 82 LEU A CA 1
ATOM 671 C C . LEU A 1 82 ? 2.413 12.162 8.390 1.00 94.94 82 LEU A C 1
ATOM 673 O O . LEU A 1 82 ? 3.330 12.856 7.934 1.00 94.94 82 LEU A O 1
ATOM 677 N N . THR A 1 83 ? 2.415 10.838 8.281 1.00 93.12 83 THR A N 1
ATOM 678 C CA . THR A 1 83 ? 3.240 10.109 7.319 1.00 93.12 83 THR A CA 1
ATOM 679 C C . THR A 1 83 ? 2.733 10.379 5.895 1.00 93.12 83 THR A C 1
ATOM 681 O O . THR A 1 83 ? 1.619 10.885 5.722 1.00 93.12 83 THR A O 1
ATOM 684 N N . PRO A 1 84 ? 3.512 10.055 4.844 1.00 89.94 84 PRO A N 1
ATOM 685 C CA . PRO A 1 84 ? 3.026 10.156 3.467 1.00 89.94 84 PRO A CA 1
ATOM 686 C C . PRO A 1 84 ? 1.702 9.413 3.220 1.00 89.94 84 PRO A C 1
ATOM 688 O O . PRO A 1 84 ? 0.908 9.865 2.396 1.00 89.94 84 PRO A O 1
ATOM 691 N N . SER A 1 85 ? 1.450 8.323 3.955 1.00 87.94 85 SER A N 1
ATOM 692 C CA . SER A 1 85 ? 0.220 7.518 3.852 1.00 87.94 85 SER A CA 1
ATOM 693 C C . SER A 1 85 ? -0.937 7.977 4.739 1.00 87.94 85 SER A C 1
ATOM 695 O O . SER A 1 85 ? -2.033 7.428 4.628 1.00 87.94 85 SER A O 1
ATOM 697 N N . GLY A 1 86 ? -0.735 9.022 5.545 1.00 92.31 86 GLY A N 1
ATOM 698 C CA . GLY A 1 86 ? -1.801 9.687 6.288 1.00 92.31 86 GLY A CA 1
ATOM 699 C C . GLY A 1 86 ? -1.934 9.297 7.759 1.00 92.31 86 GLY A C 1
ATOM 700 O O . GLY A 1 86 ? -2.865 9.771 8.399 1.00 92.31 86 GLY A O 1
ATOM 701 N N . GLU A 1 87 ? -1.050 8.486 8.328 1.00 93.31 87 GLU A N 1
ATOM 702 C CA . GLU A 1 87 ? -1.065 8.117 9.747 1.00 93.31 87 GLU A CA 1
ATOM 703 C C . GLU A 1 87 ? -0.305 9.131 10.611 1.00 93.31 87 GLU A C 1
ATOM 705 O O . GLU A 1 87 ? 0.617 9.799 10.146 1.00 93.31 87 GLU A O 1
ATOM 710 N N . LEU A 1 88 ? -0.644 9.247 11.900 1.00 93.88 88 LEU A N 1
ATOM 711 C CA . LEU A 1 88 ? 0.039 10.181 12.806 1.00 93.88 88 LEU A CA 1
ATOM 712 C C . LEU A 1 88 ? 1.526 9.823 12.973 1.00 93.88 88 LEU A C 1
ATOM 714 O O . LEU A 1 88 ? 1.887 8.796 13.552 1.00 93.88 88 LEU A O 1
ATOM 718 N N . LYS A 1 89 ? 2.403 10.722 12.514 1.00 92.06 89 LYS A N 1
ATOM 719 C CA . LYS A 1 89 ? 3.863 10.530 12.463 1.00 92.06 89 LYS A CA 1
ATOM 720 C C . LYS A 1 89 ? 4.548 10.714 13.814 1.00 92.06 89 LYS A C 1
ATOM 722 O O . LYS A 1 89 ? 5.614 10.151 14.055 1.00 92.06 89 LYS A O 1
ATOM 727 N N . ARG A 1 90 ? 3.957 11.521 14.698 1.00 91.81 90 ARG A N 1
ATOM 728 C CA . ARG A 1 90 ? 4.507 11.845 16.027 1.00 91.81 90 ARG A CA 1
ATOM 729 C C . ARG A 1 90 ? 3.512 11.487 17.136 1.00 91.81 90 ARG A C 1
ATOM 731 O O . ARG A 1 90 ? 2.986 12.395 17.782 1.00 91.81 90 ARG A O 1
ATOM 738 N N . PRO A 1 91 ? 3.223 10.188 17.360 1.00 92.31 91 PRO A N 1
ATOM 739 C CA . PRO A 1 91 ? 2.313 9.779 18.421 1.00 92.31 91 PRO A CA 1
ATOM 740 C C . PRO A 1 91 ? 2.781 10.288 19.791 1.00 92.31 91 PRO A C 1
ATOM 742 O O . PRO A 1 91 ? 3.977 10.257 20.095 1.00 92.31 91 PRO A O 1
ATOM 745 N N . ALA A 1 92 ? 1.834 10.733 20.613 1.00 92.00 92 ALA A N 1
ATOM 746 C CA . ALA A 1 92 ? 2.063 11.269 21.955 1.00 92.00 92 ALA A CA 1
ATOM 747 C C . ALA A 1 92 ? 1.292 10.449 22.993 1.00 92.00 92 ALA A C 1
ATOM 749 O O . ALA A 1 92 ? 0.338 9.754 22.644 1.00 92.00 92 ALA A O 1
ATOM 750 N N . GLY A 1 93 ? 1.705 10.496 24.260 1.00 92.94 93 GLY A N 1
ATOM 751 C CA . GLY A 1 93 ? 1.113 9.710 25.335 1.00 92.94 93 GLY A CA 1
ATOM 752 C C . GLY A 1 93 ? -0.255 10.244 25.744 1.00 92.94 93 GLY A C 1
ATOM 753 O O . GLY A 1 93 ? -0.398 10.702 26.858 1.00 92.94 93 GLY A O 1
ATOM 754 N N . ASN A 1 94 ? -1.258 10.190 24.876 1.00 95.44 94 ASN A N 1
ATOM 755 C CA . ASN A 1 94 ? -2.521 10.912 25.020 1.00 95.44 94 ASN A CA 1
ATOM 756 C C . ASN A 1 94 ? -3.747 10.006 25.246 1.00 95.44 94 ASN A C 1
ATOM 758 O O . ASN A 1 94 ? -4.888 10.470 25.201 1.00 95.44 94 ASN A O 1
ATOM 762 N N . ILE A 1 95 ? -3.535 8.710 25.490 1.00 96.56 95 ILE A N 1
ATOM 763 C CA . ILE A 1 95 ? -4.602 7.752 25.801 1.00 96.56 95 ILE A CA 1
ATOM 764 C C . ILE A 1 95 ? -4.244 6.885 27.013 1.00 96.56 95 ILE A C 1
ATOM 766 O O . ILE A 1 95 ? -3.111 6.429 27.171 1.00 96.56 95 ILE A O 1
ATOM 770 N N . ALA A 1 96 ? -5.214 6.638 27.890 1.00 95.19 96 ALA A N 1
ATOM 771 C CA . ALA A 1 96 ? -5.061 5.747 29.041 1.00 95.19 96 ALA A CA 1
ATOM 772 C C . ALA A 1 96 ? -6.358 4.974 29.326 1.00 95.19 96 ALA A C 1
ATOM 774 O O . ALA A 1 96 ? -7.382 5.208 28.686 1.00 95.19 96 ALA A O 1
ATOM 775 N N . ILE A 1 97 ? -6.301 4.043 30.283 1.00 94.44 97 ILE A N 1
ATOM 776 C CA . ILE A 1 97 ? -7.471 3.334 30.811 1.00 94.44 97 ILE A CA 1
ATOM 777 C C . ILE A 1 97 ? -7.717 3.807 32.242 1.00 94.44 97 ILE A C 1
ATOM 779 O O . ILE A 1 97 ? -6.823 3.693 33.077 1.00 94.44 97 ILE A O 1
ATOM 783 N N . GLU A 1 98 ? -8.932 4.274 32.520 1.00 92.56 98 GLU A N 1
ATOM 784 C CA . GLU A 1 98 ? -9.420 4.639 33.854 1.00 92.56 98 GLU A CA 1
ATOM 785 C C . GLU A 1 98 ? -10.779 3.979 34.079 1.00 92.56 98 GLU A C 1
ATOM 787 O O . GLU A 1 98 ? -11.656 4.075 33.226 1.00 92.56 98 GLU A O 1
ATOM 792 N N . ASN A 1 99 ? -10.969 3.290 35.209 1.00 90.44 99 ASN A N 1
ATOM 793 C CA . ASN A 1 99 ? -12.224 2.591 35.536 1.00 90.44 99 ASN A CA 1
ATOM 794 C C . ASN A 1 99 ? -12.759 1.695 34.399 1.00 90.44 99 ASN A C 1
ATOM 796 O O . ASN A 1 99 ? -13.963 1.617 34.169 1.00 90.44 99 ASN A O 1
ATOM 800 N N . ASN A 1 100 ? -11.852 1.005 33.698 1.00 90.75 100 ASN A N 1
ATOM 801 C CA . ASN A 1 100 ? -12.159 0.139 32.554 1.00 90.75 100 ASN A CA 1
ATOM 802 C C . ASN A 1 100 ? -12.759 0.869 31.330 1.00 90.75 100 ASN A C 1
ATOM 804 O O . ASN A 1 100 ? -13.378 0.237 30.473 1.00 90.75 100 ASN A O 1
ATOM 808 N N . GLU A 1 101 ? -12.542 2.180 31.223 1.00 94.00 101 GLU A N 1
ATOM 809 C CA . GLU A 1 101 ? -12.902 3.020 30.080 1.00 94.00 101 GLU A CA 1
ATOM 810 C C . GLU A 1 101 ? -11.652 3.681 29.491 1.00 94.00 101 GLU A C 1
ATOM 812 O O . GLU A 1 101 ? -10.664 3.912 30.192 1.00 94.00 101 GLU A O 1
ATOM 817 N N . LEU A 1 102 ? -11.683 3.992 28.193 1.00 96.62 102 LEU A N 1
ATOM 818 C CA . LEU A 1 102 ? -10.614 4.770 27.570 1.00 96.62 102 LEU A CA 1
ATOM 819 C C . LEU A 1 102 ? -10.781 6.243 27.934 1.00 96.62 102 LEU A C 1
ATOM 821 O O . LEU A 1 102 ? -11.874 6.799 27.831 1.00 96.62 102 LEU A O 1
ATOM 825 N N . VAL A 1 103 ? -9.686 6.893 28.303 1.00 96.25 103 VAL A N 1
ATOM 826 C CA . VAL A 1 103 ? -9.628 8.345 28.478 1.00 96.25 103 VAL A CA 1
ATOM 827 C C . VAL A 1 103 ? -8.689 8.945 27.446 1.00 96.25 103 VAL A C 1
ATOM 829 O O . VAL A 1 103 ? -7.595 8.430 27.212 1.00 96.25 103 VAL A O 1
ATOM 832 N N . LEU A 1 104 ? -9.139 10.031 26.829 1.00 96.75 104 LEU A N 1
ATOM 833 C CA . LEU A 1 104 ? -8.385 10.837 25.880 1.00 96.75 104 LEU A CA 1
ATOM 834 C C . LEU A 1 104 ? -7.883 12.088 26.583 1.00 96.75 104 LEU A C 1
ATOM 836 O O . LEU A 1 104 ? -8.653 12.762 27.270 1.00 96.75 104 LEU A O 1
ATOM 840 N N . LEU A 1 105 ? -6.605 12.392 26.414 1.00 94.50 105 LEU A N 1
ATOM 841 C CA . LEU A 1 105 ? -5.894 13.422 27.159 1.00 94.50 105 LEU A CA 1
ATOM 842 C C . LEU A 1 105 ? -5.137 14.306 26.171 1.00 94.50 105 LEU A C 1
ATOM 844 O O . LEU A 1 105 ? -4.584 13.810 25.199 1.00 94.50 105 LEU A O 1
ATOM 848 N N . GLY A 1 106 ? -5.145 15.615 26.392 1.00 92.69 106 GLY A N 1
ATOM 849 C CA . GLY A 1 106 ? -4.451 16.573 25.539 1.00 92.69 106 GLY A CA 1
ATOM 850 C C . GLY A 1 106 ? -3.431 17.402 26.308 1.00 92.69 106 GLY A C 1
ATOM 851 O O . GLY A 1 106 ? -3.561 17.624 27.519 1.00 92.69 106 GLY A O 1
ATOM 852 N N . GLY A 1 107 ? -2.413 17.864 25.582 1.00 91.06 107 GLY A N 1
ATOM 853 C CA . GLY A 1 107 ? -1.318 18.660 26.122 1.00 91.06 107 GLY A CA 1
ATOM 854 C C . GLY A 1 107 ? -1.736 20.036 26.654 1.00 91.06 107 GLY A C 1
ATOM 855 O O . GLY A 1 107 ? -2.779 20.593 26.319 1.00 91.06 107 GLY A O 1
ATOM 856 N N . MET A 1 108 ? -0.870 20.636 27.472 1.00 91.06 108 MET A N 1
ATOM 857 C CA . MET A 1 108 ? -1.124 21.943 28.091 1.00 91.06 108 MET A CA 1
ATOM 858 C C . MET A 1 108 ? -1.275 23.073 27.061 1.00 91.06 108 MET A C 1
ATOM 860 O O . MET A 1 108 ? -2.189 23.891 27.148 1.00 91.06 108 MET A O 1
ATOM 864 N N . THR A 1 109 ? -0.404 23.090 26.051 1.00 91.06 109 THR A N 1
ATOM 865 C CA . THR A 1 109 ? -0.378 24.107 24.988 1.00 91.06 109 THR A CA 1
ATOM 866 C C . THR A 1 109 ? -0.866 23.575 23.641 1.00 91.06 109 THR A C 1
ATOM 868 O O . THR A 1 109 ? -0.962 24.339 22.683 1.00 91.06 109 THR A O 1
ATOM 871 N N . ARG A 1 110 ? -1.220 22.289 23.551 1.00 93.00 110 ARG A N 1
ATOM 872 C CA . ARG A 1 110 ? -1.536 21.587 22.298 1.00 93.00 110 ARG A CA 1
ATOM 873 C C . ARG A 1 110 ? -2.933 20.983 22.338 1.00 93.00 110 ARG A C 1
ATOM 875 O O . ARG A 1 110 ? -3.408 20.607 23.401 1.00 93.00 110 ARG A O 1
ATOM 882 N N . ASN A 1 111 ? -3.592 20.918 21.186 1.00 96.00 111 ASN A N 1
ATOM 883 C CA . ASN A 1 111 ? -4.809 20.125 21.038 1.00 96.00 111 ASN A CA 1
ATOM 884 C C . ASN A 1 111 ? -4.463 18.632 21.007 1.00 96.00 111 ASN A C 1
ATOM 886 O O . ASN A 1 111 ? -3.300 18.265 20.853 1.00 96.00 111 ASN A O 1
ATOM 890 N N . LEU A 1 112 ? -5.483 17.787 21.129 1.00 96.75 112 LEU A N 1
ATOM 891 C CA . LEU A 1 112 ? -5.341 16.353 20.922 1.00 96.75 112 LEU A CA 1
ATOM 892 C C . LEU A 1 112 ? -5.776 16.008 19.498 1.00 96.75 112 LEU A C 1
ATOM 894 O O . LEU A 1 112 ? -6.935 16.224 19.141 1.00 96.75 112 LEU A O 1
ATOM 898 N N . TYR A 1 113 ? -4.868 15.419 18.732 1.00 98.00 113 TYR A N 1
ATOM 899 C CA . TYR A 1 113 ? -5.147 14.841 17.424 1.00 98.00 113 TYR A CA 1
ATOM 900 C C . TYR A 1 113 ? -5.316 13.337 17.556 1.00 98.00 113 TYR A C 1
ATOM 902 O O . TYR A 1 113 ? -4.587 12.678 18.300 1.00 98.00 113 TYR A O 1
ATOM 910 N N . MET A 1 114 ? -6.294 12.803 16.843 1.00 97.81 114 MET A N 1
ATOM 911 C CA . MET A 1 114 ? -6.679 11.406 16.906 1.00 97.81 114 MET A CA 1
ATOM 912 C C . MET A 1 114 ? -6.920 10.890 15.491 1.00 97.81 114 MET A C 1
ATOM 914 O O . MET A 1 114 ? -7.571 11.550 14.684 1.00 97.81 114 MET A O 1
ATOM 918 N N . GLU A 1 115 ? -6.388 9.713 15.202 1.00 97.19 115 GLU A N 1
ATOM 919 C CA . GLU A 1 115 ? -6.487 9.056 13.904 1.00 97.19 115 GLU A CA 1
ATOM 920 C C . GLU A 1 115 ? -6.941 7.613 14.109 1.00 97.19 115 GLU A C 1
ATOM 922 O O . GLU A 1 115 ? -6.446 6.917 14.993 1.00 97.19 115 GLU A O 1
ATOM 927 N N . VAL A 1 116 ? -7.928 7.188 13.326 1.00 97.12 116 VAL A N 1
ATOM 928 C CA . VAL A 1 116 ? -8.398 5.802 13.278 1.00 97.12 116 VAL A CA 1
ATOM 929 C C . VAL A 1 116 ? -8.057 5.249 11.906 1.00 97.12 116 VAL A C 1
ATOM 931 O O . VAL A 1 116 ? -8.519 5.815 10.918 1.00 97.12 116 VAL A O 1
ATOM 934 N N . SER A 1 117 ? -7.322 4.141 11.850 1.00 94.00 117 SER A N 1
ATOM 935 C CA . SER A 1 117 ? -6.887 3.493 10.604 1.00 94.00 117 SER A CA 1
ATOM 936 C C . SER A 1 117 ? -7.362 2.056 10.510 1.00 94.00 117 SER A C 1
ATOM 938 O O . SER A 1 117 ? -7.153 1.250 11.419 1.00 94.00 117 SER A O 1
ATOM 940 N N . LEU A 1 118 ? -7.905 1.724 9.344 1.00 91.00 118 LEU A N 1
ATOM 941 C CA . LEU A 1 118 ? -7.888 0.384 8.771 1.00 91.00 118 LEU A CA 1
ATOM 942 C C . LEU A 1 118 ? -6.912 0.363 7.580 1.00 91.00 118 LEU A C 1
ATOM 944 O O . LEU A 1 118 ? -6.671 1.412 6.974 1.00 91.00 118 LEU A O 1
ATOM 948 N N . PRO A 1 119 ? -6.372 -0.806 7.193 1.00 88.06 119 PRO A N 1
ATOM 949 C CA . PRO A 1 119 ? -5.532 -0.909 6.009 1.00 88.06 119 PRO A CA 1
ATOM 950 C C . PRO A 1 119 ? -6.285 -0.504 4.739 1.00 88.06 119 PRO A C 1
ATOM 952 O O . PRO A 1 119 ? -7.521 -0.521 4.703 1.00 88.06 119 PRO A O 1
ATOM 955 N N . LYS A 1 120 ? -5.542 -0.211 3.668 1.00 89.50 120 LYS A N 1
ATOM 956 C CA . LYS A 1 120 ? -6.114 -0.114 2.317 1.00 89.50 120 LYS A CA 1
ATOM 957 C C . LYS A 1 120 ? -6.966 -1.349 2.007 1.00 89.50 120 LYS A C 1
ATOM 959 O O . LYS A 1 120 ? -6.754 -2.423 2.567 1.00 89.50 120 LYS A O 1
ATOM 964 N N . GLY A 1 121 ? -7.967 -1.196 1.147 1.00 87.69 121 GLY A N 1
ATOM 965 C CA . GLY A 1 121 ? -8.941 -2.255 0.880 1.00 87.69 121 GLY A CA 1
ATOM 966 C C . GLY A 1 121 ? -10.149 -2.235 1.820 1.00 87.69 121 GLY A C 1
ATOM 967 O O . GLY A 1 121 ? -11.216 -2.710 1.443 1.00 87.69 121 GLY A O 1
ATOM 968 N N . TYR A 1 122 ? -10.025 -1.664 3.021 1.00 88.19 122 TYR A N 1
ATOM 969 C CA . TYR A 1 122 ? -11.168 -1.412 3.897 1.00 88.19 122 TYR A CA 1
ATOM 970 C C . TYR A 1 122 ? -11.759 -0.027 3.647 1.00 88.19 122 TYR A C 1
ATOM 972 O O . TYR A 1 122 ? -11.089 0.885 3.172 1.00 88.19 122 TYR A O 1
ATOM 980 N N . ARG A 1 123 ? -13.023 0.158 4.012 1.00 90.75 123 ARG A N 1
ATOM 981 C CA . ARG A 1 123 ? -13.693 1.455 3.966 1.00 90.75 123 ARG A CA 1
ATOM 982 C C . ARG A 1 123 ? -14.588 1.624 5.175 1.00 90.75 123 ARG A C 1
ATOM 984 O O . ARG A 1 123 ? -15.486 0.816 5.396 1.00 90.75 123 ARG A O 1
ATOM 991 N N . ILE A 1 124 ? -14.376 2.683 5.940 1.00 93.25 124 ILE A N 1
ATOM 992 C CA . ILE A 1 124 ? -15.239 3.034 7.064 1.00 93.25 124 ILE A CA 1
ATOM 993 C C . ILE A 1 124 ? -16.528 3.622 6.487 1.00 93.25 124 ILE A C 1
ATOM 995 O O . ILE A 1 124 ? -16.501 4.500 5.635 1.00 93.25 124 ILE A O 1
ATOM 999 N N . THR A 1 125 ? -17.674 3.106 6.911 1.00 93.56 125 THR A N 1
ATOM 1000 C CA . THR A 1 125 ? -19.003 3.508 6.430 1.00 93.56 125 THR A CA 1
ATOM 1001 C C . THR A 1 125 ? -19.772 4.321 7.463 1.00 93.56 125 THR A C 1
ATOM 1003 O O . THR A 1 125 ? -20.841 4.847 7.166 1.00 93.56 125 THR A O 1
ATOM 1006 N N . GLY A 1 126 ? -19.257 4.431 8.681 1.00 95.62 126 GLY A N 1
ATOM 1007 C CA . GLY A 1 126 ? -19.814 5.301 9.701 1.00 95.62 126 GLY A CA 1
ATOM 1008 C C . GLY A 1 126 ? -19.146 5.105 11.048 1.00 95.62 126 GLY A C 1
ATOM 1009 O O . GLY A 1 126 ? -18.360 4.181 11.238 1.00 95.62 126 GLY A O 1
ATOM 1010 N N . TYR A 1 127 ? -19.470 5.978 11.988 1.00 97.62 127 TYR A N 1
ATOM 1011 C CA . TYR A 1 127 ? -19.049 5.844 13.373 1.00 97.62 127 TYR A CA 1
ATOM 1012 C C . TYR A 1 127 ? -20.004 6.574 14.314 1.00 97.62 127 TYR A C 1
ATOM 1014 O O . TYR A 1 127 ? -20.678 7.533 13.924 1.00 97.62 127 TYR A O 1
ATOM 1022 N N . THR A 1 128 ? -19.989 6.162 15.577 1.00 98.12 128 THR A N 1
ATOM 1023 C CA . THR A 1 128 ? -20.588 6.891 16.695 1.00 98.12 128 THR A CA 1
ATOM 1024 C C . THR A 1 128 ? -19.592 6.939 17.847 1.00 98.12 128 THR A C 1
ATOM 1026 O O . THR A 1 128 ? -19.237 5.905 18.406 1.00 98.12 128 THR A O 1
ATOM 1029 N N . LEU A 1 129 ? -19.168 8.145 18.226 1.00 98.25 129 LEU A N 1
ATOM 1030 C CA . LEU A 1 129 ? -18.318 8.407 19.387 1.00 98.25 129 LEU A CA 1
ATOM 1031 C C . LEU A 1 129 ? -19.119 9.175 20.443 1.00 98.25 129 LEU A C 1
ATOM 1033 O O . LEU A 1 129 ? -19.601 10.279 20.184 1.00 98.25 129 LEU A O 1
ATOM 1037 N N . VAL A 1 130 ? -19.223 8.600 21.640 1.00 97.81 130 VAL A N 1
ATOM 1038 C CA . VAL A 1 130 ? -19.879 9.178 22.815 1.00 97.81 130 VAL A CA 1
ATOM 1039 C C . VAL A 1 130 ? -18.853 9.401 23.920 1.00 97.81 130 VAL A C 1
ATOM 1041 O O . VAL A 1 130 ? -18.150 8.482 24.352 1.00 97.81 130 VAL A O 1
ATOM 1044 N N . MET A 1 131 ? -18.796 10.635 24.406 1.00 97.62 131 MET A N 1
ATOM 1045 C CA . MET A 1 131 ? -17.840 11.102 25.403 1.00 97.62 131 MET A CA 1
ATOM 1046 C C . MET A 1 131 ? -18.551 11.587 26.667 1.00 97.62 131 MET A C 1
ATOM 1048 O O . MET A 1 131 ? -19.656 12.129 26.605 1.00 97.62 131 MET A O 1
ATOM 1052 N N . LYS A 1 132 ? -17.875 11.461 27.810 1.00 96.31 132 LYS A N 1
ATOM 1053 C CA . LYS A 1 132 ? -18.291 12.032 29.098 1.00 96.31 132 LYS A CA 1
ATOM 1054 C C . LYS A 1 132 ? -17.356 13.162 29.499 1.00 96.31 132 LYS A C 1
ATOM 1056 O O . LYS A 1 132 ? -16.135 13.063 29.344 1.00 96.31 132 LYS A O 1
ATOM 1061 N N . ASN A 1 133 ? -17.931 14.208 30.080 1.00 95.44 133 ASN A N 1
ATOM 1062 C CA . ASN A 1 133 ? -17.192 15.336 30.633 1.00 95.44 133 ASN A CA 1
ATOM 1063 C C . ASN A 1 133 ? -17.064 15.197 32.152 1.00 95.44 133 ASN A C 1
ATOM 1065 O O . ASN A 1 133 ? -17.690 15.926 32.914 1.00 95.44 133 ASN A O 1
ATOM 1069 N N . ASN A 1 134 ? -16.290 14.209 32.589 1.00 94.88 134 ASN A N 1
ATOM 1070 C CA . ASN A 1 134 ? -16.137 13.847 33.999 1.00 94.88 134 ASN A CA 1
ATOM 1071 C C . ASN A 1 134 ? -14.692 13.999 34.503 1.00 94.88 134 ASN A C 1
ATOM 1073 O O . ASN A 1 134 ? -14.383 13.516 35.591 1.00 94.88 134 ASN A O 1
ATOM 1077 N N . LEU A 1 135 ? -13.806 14.625 33.719 1.00 94.94 135 LE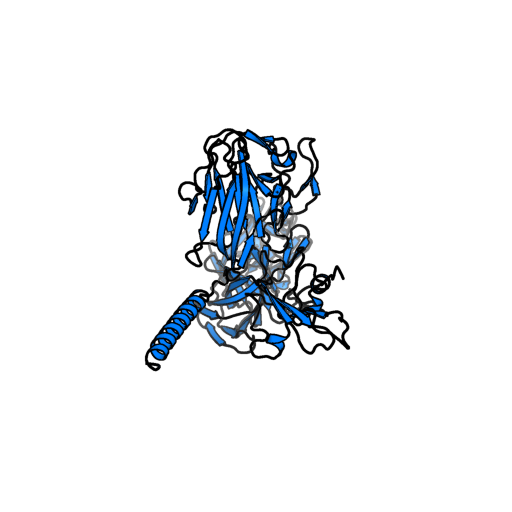U A N 1
ATOM 1078 C CA . LEU A 1 135 ? -12.371 14.739 34.008 1.00 94.94 135 LEU A CA 1
ATOM 1079 C C . LEU A 1 135 ? -11.906 16.176 34.316 1.00 94.94 135 LEU A C 1
ATOM 1081 O O . LEU A 1 135 ? -10.783 16.360 34.788 1.00 94.94 135 LEU A O 1
ATOM 1085 N N . ASN A 1 136 ? -12.740 17.200 34.093 1.00 95.19 136 ASN A N 1
ATOM 1086 C CA . ASN A 1 136 ? -12.367 18.598 34.329 1.00 95.19 136 ASN A CA 1
ATOM 1087 C C . ASN A 1 136 ? -11.976 18.813 35.796 1.00 95.19 136 ASN A C 1
ATOM 1089 O O . ASN A 1 136 ? -12.718 18.465 36.721 1.00 95.19 136 ASN A O 1
ATOM 1093 N N . GLY A 1 137 ? -10.801 19.399 36.024 1.00 94.19 137 GLY A N 1
ATOM 1094 C CA . GLY A 1 137 ? -10.299 19.655 37.372 1.00 94.19 137 GLY A CA 1
ATOM 1095 C C . GLY A 1 137 ? -9.935 18.401 38.177 1.00 94.19 137 GLY A C 1
ATOM 1096 O O . GLY A 1 137 ? -9.614 18.544 39.358 1.00 94.19 137 GLY A O 1
ATOM 1097 N N . LYS A 1 138 ? -9.989 17.186 37.616 1.00 94.19 138 LYS A N 1
ATOM 1098 C CA . LYS A 1 138 ? -9.610 15.944 38.315 1.00 94.19 138 LYS A CA 1
ATOM 1099 C C . LYS A 1 138 ? -8.144 15.591 38.053 1.00 94.19 138 LYS A C 1
ATOM 1101 O O . LYS A 1 138 ? -7.496 16.161 37.178 1.00 94.19 138 LYS A O 1
ATOM 1106 N N . THR A 1 139 ? -7.607 14.680 38.856 1.00 93.25 139 THR A N 1
ATOM 1107 C CA . THR A 1 139 ? -6.271 14.114 38.645 1.00 93.25 139 THR A CA 1
ATOM 1108 C C . THR A 1 139 ? -6.419 12.766 37.958 1.00 93.25 139 THR A C 1
ATOM 1110 O O . THR A 1 139 ? -7.121 11.903 38.475 1.00 93.25 139 THR A O 1
ATOM 1113 N N . VAL A 1 140 ? -5.750 12.582 36.823 1.00 91.12 140 VAL A N 1
ATOM 1114 C CA . VAL A 1 140 ? -5.721 11.323 36.067 1.00 91.12 140 VAL A CA 1
ATOM 1115 C C . VAL A 1 140 ? -4.291 10.802 36.088 1.00 91.12 140 VAL A C 1
ATOM 1117 O O . VAL A 1 140 ? -3.377 11.490 35.640 1.00 91.12 140 VAL A O 1
ATOM 1120 N N . ARG A 1 141 ? -4.079 9.618 36.676 1.00 87.50 141 ARG A N 1
ATOM 1121 C CA . ARG A 1 141 ? -2.762 8.952 36.820 1.00 87.50 141 ARG A CA 1
ATOM 1122 C C . ARG A 1 141 ? -1.613 9.876 37.247 1.00 87.50 141 ARG A C 1
ATOM 1124 O O . ARG A 1 141 ? -0.516 9.800 36.709 1.00 87.50 141 ARG A O 1
ATOM 1131 N N . GLY A 1 142 ? -1.871 10.738 38.229 1.00 84.56 142 GLY A N 1
ATOM 1132 C CA . GLY A 1 142 ? -0.873 11.657 38.787 1.00 84.56 142 GLY A CA 1
ATOM 1133 C C . GLY A 1 142 ? -0.814 13.036 38.125 1.00 84.56 142 GLY A C 1
ATOM 1134 O O . GLY A 1 142 ? -0.136 13.914 38.649 1.00 84.56 142 GLY A O 1
ATOM 1135 N N . MET A 1 143 ? -1.568 13.275 37.048 1.00 89.19 143 MET A N 1
ATOM 1136 C CA . MET A 1 143 ? -1.586 14.561 36.353 1.00 89.19 143 MET A CA 1
ATOM 1137 C C . MET A 1 143 ? -2.896 15.322 36.590 1.00 89.19 143 MET A C 1
ATOM 1139 O O . MET A 1 143 ? -3.986 14.805 36.339 1.00 89.19 143 MET A O 1
ATOM 1143 N N . LYS A 1 144 ? -2.801 16.562 37.083 1.00 93.75 144 LYS A N 1
ATOM 1144 C CA . LYS A 1 144 ? -3.960 17.434 37.322 1.00 93.75 144 LYS A CA 1
ATOM 1145 C C . LYS A 1 144 ? -4.442 18.049 36.009 1.00 93.75 144 LYS A C 1
ATOM 1147 O O . LYS A 1 144 ? -3.693 18.762 35.346 1.00 93.75 144 LYS A O 1
ATOM 1152 N N . LEU A 1 145 ? -5.704 17.812 35.668 1.00 95.50 145 LEU A N 1
ATOM 1153 C CA . LEU A 1 145 ? -6.362 18.431 34.523 1.00 95.50 145 LEU A CA 1
ATOM 1154 C C . LEU A 1 145 ? -6.976 19.778 34.912 1.00 95.50 145 LEU A C 1
ATOM 1156 O O . LEU A 1 145 ? -7.436 19.970 36.042 1.00 95.50 145 LEU A O 1
ATOM 1160 N N . GLY A 1 146 ? -6.994 20.711 33.965 1.00 96.31 146 GLY A N 1
ATOM 1161 C CA . GLY A 1 146 ? -7.678 21.991 34.097 1.00 96.31 146 GLY A CA 1
ATOM 1162 C C . GLY A 1 146 ? -9.193 21.861 33.952 1.00 96.31 146 GLY A C 1
ATOM 1163 O O . GLY A 1 146 ? -9.731 20.805 33.615 1.00 96.31 146 GLY A O 1
ATOM 1164 N N . LYS A 1 147 ? -9.892 22.966 34.203 1.00 96.50 147 LYS A N 1
ATOM 1165 C CA . LYS A 1 147 ? -11.298 23.140 33.828 1.00 96.50 147 LYS A CA 1
ATOM 1166 C C . LYS A 1 147 ? -11.311 23.775 32.444 1.00 96.50 147 LYS A C 1
ATOM 1168 O O . LYS A 1 147 ? -10.992 24.951 32.315 1.00 96.50 147 LYS A O 1
ATOM 1173 N N . VAL A 1 148 ? -11.552 22.974 31.408 1.00 96.44 148 VAL A N 1
ATOM 1174 C CA . VAL A 1 148 ? -11.350 23.401 30.017 1.00 96.44 148 VAL A CA 1
ATOM 1175 C C . VAL A 1 148 ? -12.610 23.150 29.201 1.00 96.44 148 VAL A C 1
ATOM 1177 O O . VAL A 1 148 ? -13.085 22.012 29.102 1.00 96.44 148 VAL A O 1
ATOM 1180 N N . THR A 1 149 ? -13.118 24.223 28.591 1.00 97.00 149 THR A N 1
ATOM 1181 C CA . THR A 1 149 ? -14.113 24.135 27.517 1.00 97.00 149 THR A CA 1
ATOM 1182 C C . THR A 1 149 ? -13.446 23.573 26.270 1.00 97.00 149 THR A C 1
ATOM 1184 O O . THR A 1 149 ? -12.375 24.031 25.876 1.00 97.00 149 THR A O 1
ATOM 1187 N N . LYS A 1 150 ? -14.077 22.581 25.648 1.00 97.12 150 LYS A N 1
ATOM 1188 C CA . LYS A 1 150 ? -13.491 21.806 24.549 1.00 97.12 150 LYS A CA 1
ATOM 1189 C C . LYS A 1 150 ? -14.556 21.330 23.572 1.00 97.12 150 LYS A C 1
ATOM 1191 O O . LYS A 1 150 ? -15.745 21.349 23.888 1.00 97.12 150 LYS A O 1
ATOM 1196 N N . LYS A 1 151 ? -14.162 20.927 22.369 1.00 97.94 151 LYS A N 1
ATOM 1197 C CA . LYS A 1 151 ? -15.092 20.413 21.355 1.00 97.94 151 LYS A CA 1
ATOM 1198 C C . LYS A 1 151 ? -14.393 19.386 20.474 1.00 97.94 151 LYS A C 1
ATOM 1200 O O . LYS A 1 151 ? -13.239 19.586 20.105 1.00 97.94 151 LYS A O 1
ATOM 1205 N N . MET A 1 152 ? -15.081 18.289 20.164 1.00 98.38 152 MET A N 1
ATOM 1206 C CA . MET A 1 152 ? -14.565 17.271 19.254 1.00 98.38 152 MET A CA 1
ATOM 1207 C C . MET A 1 152 ? -14.974 17.609 17.824 1.00 98.38 152 MET A C 1
ATOM 1209 O O . MET A 1 152 ? -16.148 17.882 17.555 1.00 98.38 152 MET A O 1
ATOM 1213 N N . TYR A 1 153 ? -14.008 17.559 16.919 1.00 98.62 153 TYR A N 1
ATOM 1214 C CA . TYR A 1 153 ? -14.186 17.754 15.489 1.00 98.62 153 TYR A CA 1
ATOM 1215 C C . TYR A 1 153 ? -13.771 16.484 14.766 1.00 98.62 153 TYR A C 1
ATOM 1217 O O . TYR A 1 153 ? -12.731 15.916 15.087 1.00 98.62 153 TYR A O 1
ATOM 1225 N N . GLU A 1 154 ? -14.550 16.074 13.773 1.00 98.25 154 GLU A N 1
ATOM 1226 C CA . GLU A 1 154 ? -14.046 15.228 12.697 1.00 98.25 154 GLU A CA 1
ATOM 1227 C C . GLU A 1 154 ? -13.567 16.135 11.559 1.00 98.25 154 GLU A C 1
ATOM 1229 O O . GLU A 1 154 ? -14.270 17.067 11.153 1.00 98.25 154 GLU A O 1
ATOM 1234 N N . THR A 1 155 ? -12.373 15.876 11.041 1.00 97.12 155 THR A N 1
ATOM 1235 C CA . THR A 1 155 ? -11.706 16.698 10.028 1.00 97.12 155 THR A CA 1
ATOM 1236 C C . THR A 1 155 ? -11.281 15.859 8.826 1.00 97.12 155 THR A C 1
ATOM 1238 O O . THR A 1 155 ? -11.509 14.653 8.752 1.00 97.12 155 THR A O 1
ATOM 1241 N N . ASN A 1 156 ? -10.650 16.509 7.852 1.00 94.38 156 ASN A N 1
ATOM 1242 C CA . ASN A 1 156 ? -9.798 15.824 6.888 1.00 94.38 156 ASN A CA 1
ATOM 1243 C C . ASN A 1 156 ? -8.377 15.633 7.469 1.00 94.38 156 ASN A C 1
ATOM 1245 O O . ASN A 1 156 ? -8.100 16.040 8.602 1.00 94.38 156 ASN A O 1
ATOM 1249 N N . LYS A 1 157 ? -7.477 15.059 6.662 1.00 94.50 157 LYS A N 1
ATOM 1250 C CA . LYS A 1 157 ? -6.061 14.841 6.999 1.00 94.50 157 LYS A CA 1
ATOM 1251 C C . LYS A 1 157 ? -5.273 16.121 7.320 1.00 94.50 157 LYS A C 1
ATOM 1253 O O . LYS A 1 157 ? -4.222 16.050 7.939 1.00 94.50 157 LYS A O 1
ATOM 1258 N N . ASP A 1 158 ? -5.781 17.289 6.928 1.00 94.69 158 ASP A N 1
ATOM 1259 C CA . ASP A 1 158 ? -5.138 18.580 7.202 1.00 94.69 158 ASP A CA 1
ATOM 1260 C C . ASP A 1 158 ? -5.515 19.129 8.591 1.00 94.69 158 ASP A C 1
ATOM 1262 O O . ASP A 1 158 ? -5.065 20.205 8.978 1.00 94.69 158 ASP A O 1
ATOM 1266 N N . PHE A 1 159 ? -6.389 18.426 9.327 1.00 96.31 159 PHE A N 1
ATOM 1267 C CA . PHE A 1 159 ? -6.925 18.840 10.628 1.00 96.31 159 PHE A CA 1
ATOM 1268 C C . PHE A 1 159 ? -7.528 20.256 10.637 1.00 96.31 159 PHE A C 1
ATOM 1270 O O . PHE A 1 159 ? -7.509 20.961 11.649 1.00 96.31 159 PHE A O 1
ATOM 1277 N N . ASN A 1 160 ? -8.104 20.680 9.508 1.00 94.81 160 ASN A N 1
ATOM 1278 C CA . ASN A 1 160 ? -8.684 22.011 9.368 1.00 94.81 160 ASN A CA 1
ATOM 1279 C C . ASN A 1 160 ? -10.020 22.132 10.124 1.00 94.81 160 ASN A C 1
ATOM 1281 O O . ASN A 1 160 ? -11.063 21.662 9.665 1.00 94.81 160 ASN A O 1
ATOM 1285 N N . LEU A 1 161 ? -10.005 22.839 11.257 1.00 95.88 161 LEU A N 1
ATOM 1286 C CA . LEU A 1 161 ? -11.194 23.066 12.087 1.00 95.88 161 LEU A CA 1
ATOM 1287 C C . LEU A 1 161 ? -12.234 23.994 11.436 1.00 95.88 161 LEU A C 1
ATOM 1289 O O . LEU A 1 161 ? -13.413 23.922 11.781 1.00 95.88 161 LEU A O 1
ATOM 1293 N N . GLY A 1 162 ? -11.827 24.846 10.489 1.00 94.56 162 GLY A N 1
ATOM 1294 C CA . GLY A 1 162 ? -12.727 25.756 9.770 1.00 94.56 162 GLY A CA 1
ATOM 1295 C C . GLY A 1 162 ? -13.603 25.064 8.721 1.00 94.56 162 GLY A C 1
ATOM 1296 O O . GLY A 1 162 ? -14.592 25.638 8.277 1.00 94.56 162 GLY A O 1
ATOM 1297 N N . SER A 1 163 ? -13.262 23.830 8.341 1.00 94.94 163 SER A N 1
ATOM 1298 C CA . SER A 1 163 ? -14.008 23.005 7.378 1.00 94.94 163 SER A CA 1
ATOM 1299 C C . SER A 1 163 ? -14.244 21.587 7.909 1.00 94.94 163 SER A C 1
ATOM 1301 O O . SER A 1 163 ? -14.154 20.595 7.184 1.00 94.94 163 SER A O 1
ATOM 1303 N N . ALA A 1 164 ? -14.542 21.493 9.206 1.00 96.69 164 ALA A N 1
ATOM 1304 C CA . ALA A 1 164 ? -14.835 20.226 9.856 1.00 96.69 164 ALA A CA 1
ATOM 1305 C C . ALA A 1 164 ? -16.012 19.497 9.190 1.00 96.69 164 ALA A C 1
ATOM 1307 O O . ALA A 1 164 ? -16.995 20.109 8.769 1.00 96.69 164 ALA A O 1
ATOM 1308 N N . LYS A 1 165 ? -15.914 18.168 9.128 1.00 96.25 165 LYS A N 1
ATOM 1309 C CA . LYS A 1 165 ? -16.929 17.294 8.528 1.00 96.25 165 LYS A CA 1
ATOM 1310 C C . LYS A 1 165 ? -18.149 17.145 9.429 1.00 96.25 165 LYS A C 1
ATOM 1312 O O . LYS A 1 165 ? -19.281 17.145 8.958 1.00 96.25 165 LYS A O 1
ATOM 1317 N N . THR A 1 166 ? -17.911 17.036 10.730 1.00 97.25 166 THR A N 1
ATOM 1318 C CA . THR A 1 166 ? -18.937 17.087 11.771 1.00 97.25 166 THR A CA 1
ATOM 1319 C C . THR A 1 166 ? -18.294 17.476 13.100 1.00 97.25 166 THR A C 1
ATOM 1321 O O . THR A 1 166 ? -17.068 17.458 13.246 1.00 97.25 166 THR A O 1
ATOM 1324 N N . THR A 1 167 ? -19.107 17.864 14.079 1.00 98.06 167 THR A N 1
ATOM 1325 C CA . THR A 1 167 ? -18.629 18.297 15.395 1.00 98.06 167 THR A CA 1
ATOM 1326 C C . THR A 1 167 ? -19.565 17.822 16.493 1.00 98.06 167 THR A C 1
ATOM 1328 O O . THR A 1 167 ? -20.775 17.779 16.278 1.00 98.06 167 THR A O 1
ATOM 1331 N N . SER A 1 168 ? -19.035 17.550 17.684 1.00 97.81 168 SER A N 1
ATOM 1332 C CA . SER A 1 168 ? -19.865 17.364 18.879 1.00 97.81 168 SER A CA 1
ATOM 1333 C C . SER A 1 168 ? -20.529 18.677 19.312 1.00 97.81 168 SER A C 1
ATOM 1335 O O . SER A 1 168 ? -20.158 19.760 18.859 1.00 97.81 168 SER A O 1
ATOM 1337 N N . GLU A 1 169 ? -21.443 18.622 20.281 1.00 97.00 169 GLU A N 1
ATOM 1338 C CA . GLU A 1 169 ? -21.750 19.807 21.093 1.00 97.00 169 GLU A CA 1
ATOM 1339 C C . GLU A 1 169 ? -20.488 20.335 21.800 1.00 97.00 169 GLU A C 1
ATOM 1341 O O . GLU A 1 169 ? -19.518 19.598 22.015 1.00 97.00 169 GLU A O 1
ATOM 1346 N N . GLN A 1 170 ? -20.493 21.621 22.168 1.00 96.88 170 GLN A N 1
ATOM 1347 C CA . GLN A 1 170 ? -19.433 22.192 22.997 1.00 96.88 170 GLN A CA 1
ATOM 1348 C C . GLN A 1 170 ? -19.484 21.572 24.397 1.00 96.88 170 GLN A C 1
ATOM 1350 O O . GLN A 1 170 ? -20.514 21.612 25.064 1.00 96.88 170 GLN A O 1
ATOM 1355 N N . ILE A 1 171 ? -18.349 21.045 24.842 1.00 97.06 171 ILE A N 1
ATOM 1356 C CA . ILE A 1 171 ? -18.161 20.433 26.152 1.00 97.06 171 ILE A CA 1
ATOM 1357 C C . ILE A 1 171 ? -17.728 21.523 27.133 1.00 97.06 171 ILE A C 1
ATOM 1359 O O . ILE A 1 171 ? -16.719 22.195 26.900 1.00 97.06 171 ILE A O 1
ATOM 1363 N N . SER A 1 172 ? -18.486 21.714 28.213 1.00 94.69 172 SER A N 1
ATOM 1364 C CA . SER A 1 172 ? -18.253 22.791 29.184 1.00 94.69 172 SER A CA 1
ATOM 1365 C C . SER A 1 172 ? -16.989 22.583 30.042 1.00 94.69 172 SER A C 1
ATOM 1367 O O . SER A 1 172 ? -16.376 21.511 30.057 1.00 94.69 172 SER A O 1
ATOM 1369 N N . GLU A 1 173 ? -16.583 23.617 30.784 1.00 94.94 173 GLU A N 1
ATOM 1370 C CA . GLU A 1 173 ? -15.475 23.556 31.753 1.00 94.94 173 GLU A CA 1
ATOM 1371 C C . GLU A 1 173 ? -15.845 22.888 33.094 1.00 94.94 173 GLU A C 1
ATOM 1373 O O . GLU A 1 173 ? -14.967 22.599 33.912 1.00 94.94 173 GLU A O 1
ATOM 1378 N N . TYR A 1 174 ? -17.133 22.615 33.319 1.00 93.62 174 TYR A N 1
ATOM 1379 C CA . TYR A 1 174 ? -17.648 21.938 34.510 1.00 93.62 174 TYR A CA 1
ATOM 1380 C C . TYR A 1 174 ? -17.702 20.428 34.282 1.00 93.62 174 TYR A C 1
ATOM 1382 O O . TYR A 1 174 ? -17.630 19.980 33.144 1.00 93.62 174 TYR A O 1
ATOM 1390 N N . ASN A 1 175 ? -17.776 19.628 35.347 1.00 90.81 175 ASN A N 1
ATOM 1391 C CA . ASN A 1 175 ? -18.084 18.207 35.185 1.00 90.81 175 ASN A CA 1
ATOM 1392 C C . ASN A 1 175 ? -19.597 18.034 35.058 1.00 90.81 175 ASN A C 1
ATOM 1394 O O . ASN A 1 175 ? -20.351 18.625 35.829 1.00 90.81 175 ASN A O 1
ATOM 1398 N N . GLU A 1 176 ? -20.025 17.195 34.122 1.00 87.56 176 GLU A N 1
ATOM 1399 C CA . GLU A 1 176 ? -21.431 16.870 33.878 1.00 87.56 176 GLU A CA 1
ATOM 1400 C C . GLU A 1 176 ? -21.570 15.348 33.861 1.00 87.56 176 GLU A C 1
ATOM 1402 O O . GLU A 1 176 ? -21.546 14.716 32.808 1.00 87.56 176 GLU A O 1
ATOM 1407 N N . GLU A 1 177 ? -21.652 14.751 35.051 1.00 78.12 177 GLU A N 1
ATOM 1408 C CA . GLU A 1 177 ? -21.508 13.299 35.253 1.00 78.12 177 GLU A CA 1
ATOM 1409 C C . GLU A 1 177 ? -22.541 12.455 34.477 1.00 78.12 177 GLU A C 1
ATOM 1411 O O . GLU A 1 177 ? -22.262 11.307 34.139 1.00 78.12 177 GLU A O 1
ATOM 1416 N N . THR A 1 178 ? -23.714 13.015 34.158 1.00 84.12 178 THR A N 1
ATOM 1417 C CA . THR A 1 178 ? -24.784 12.327 33.413 1.00 84.12 178 THR A CA 1
ATOM 1418 C C . THR A 1 178 ? -24.907 12.758 31.953 1.00 84.12 178 THR A C 1
ATOM 1420 O O . THR A 1 178 ? -25.617 12.097 31.194 1.00 84.12 178 THR A O 1
ATOM 1423 N N . LYS A 1 179 ? -24.258 13.856 31.537 1.00 93.06 179 LYS A N 1
ATOM 1424 C CA . LYS A 1 179 ? -24.396 14.369 30.169 1.00 93.06 179 LYS A CA 1
ATOM 1425 C C . LYS A 1 179 ? -23.421 13.660 29.233 1.00 93.06 179 LYS A C 1
ATOM 1427 O O . LYS A 1 179 ? -22.222 13.569 29.495 1.00 93.06 179 LYS A O 1
ATOM 1432 N N . GLU A 1 180 ? -23.948 13.221 28.098 1.00 95.44 180 GLU A N 1
ATOM 1433 C CA . GLU A 1 180 ? -23.195 12.567 27.036 1.00 95.44 180 GLU A CA 1
ATOM 1434 C C . GLU A 1 180 ? -23.023 13.487 25.835 1.00 95.44 180 GLU A C 1
ATOM 1436 O O . GLU A 1 180 ? -23.952 14.163 25.396 1.00 95.44 180 GLU A O 1
ATOM 1441 N N . TYR A 1 181 ? -21.814 13.485 25.290 1.00 97.44 181 TYR A N 1
ATOM 1442 C CA . TYR A 1 181 ? -21.427 14.292 24.147 1.00 97.44 181 TYR A CA 1
ATOM 1443 C C . TYR A 1 181 ? -21.164 13.381 22.962 1.00 97.44 181 TYR A C 1
ATOM 1445 O O . TYR A 1 181 ? -20.217 12.598 22.981 1.00 97.44 181 TYR A O 1
ATOM 1453 N N . THR A 1 182 ? -22.002 13.484 21.936 1.00 97.75 182 THR A N 1
ATOM 1454 C CA . THR A 1 182 ? -21.947 12.588 20.779 1.00 97.75 182 THR A CA 1
ATOM 1455 C C . THR A 1 182 ? -21.430 13.312 19.544 1.00 97.75 182 THR A C 1
ATOM 1457 O O . THR A 1 182 ? -21.809 14.450 19.273 1.00 97.75 182 THR A O 1
ATOM 1460 N N . ILE A 1 183 ? -20.597 12.623 18.773 1.00 98.25 183 ILE A N 1
ATOM 1461 C CA . ILE A 1 183 ? -20.263 12.950 17.389 1.00 98.25 183 ILE A CA 1
ATOM 1462 C C . ILE A 1 183 ? -20.425 11.673 16.564 1.00 98.25 183 ILE A C 1
ATOM 1464 O O . ILE A 1 183 ? -19.944 10.608 16.949 1.00 98.25 183 ILE A O 1
ATOM 1468 N N . LYS A 1 184 ? -21.153 11.758 15.452 1.00 97.62 184 LYS A N 1
ATOM 1469 C CA . LYS A 1 184 ? -21.432 10.614 14.583 1.00 97.62 184 LYS A CA 1
ATOM 1470 C C . LYS A 1 184 ? -21.514 11.052 13.131 1.00 97.62 184 LYS A C 1
ATOM 1472 O O . LYS A 1 184 ? -21.969 12.166 12.852 1.00 97.62 184 LYS A O 1
ATOM 1477 N N . ARG A 1 185 ? -21.123 10.162 12.227 1.00 96.62 185 ARG A N 1
ATOM 1478 C CA . ARG A 1 185 ? -21.314 10.321 10.784 1.00 96.62 185 ARG A CA 1
ATOM 1479 C C . ARG A 1 185 ? -21.590 8.961 10.163 1.00 96.62 185 ARG A C 1
ATOM 1481 O O . ARG A 1 185 ? -21.067 7.949 10.621 1.00 96.62 185 ARG A O 1
ATOM 1488 N N . THR A 1 186 ? -22.398 8.954 9.114 1.00 95.44 186 THR A N 1
ATOM 1489 C CA . THR A 1 186 ? -22.610 7.799 8.244 1.00 95.44 186 THR A CA 1
ATOM 1490 C C . THR A 1 186 ? -22.244 8.227 6.835 1.00 95.44 186 THR A C 1
ATOM 1492 O O . THR A 1 186 ? -22.608 9.322 6.412 1.00 95.44 186 THR A O 1
ATOM 1495 N N . SER A 1 187 ? -21.495 7.376 6.145 1.00 92.38 187 SER A N 1
ATOM 1496 C CA . SER A 1 187 ? -21.065 7.574 4.768 1.00 92.38 187 SER A CA 1
ATOM 1497 C C . SER A 1 187 ? -22.283 7.718 3.855 1.00 92.38 187 SER A C 1
ATOM 1499 O O . SER A 1 187 ? -23.171 6.865 3.861 1.00 92.38 187 SER A O 1
ATOM 1501 N N . MET A 1 188 ? -22.318 8.791 3.066 1.00 88.12 188 MET A N 1
ATOM 1502 C CA . MET A 1 188 ? -23.400 9.047 2.105 1.00 88.12 188 MET A CA 1
ATOM 1503 C C . MET A 1 188 ? -23.129 8.420 0.731 1.00 88.12 188 MET A C 1
ATOM 1505 O O . MET A 1 188 ? -24.058 8.102 -0.008 1.00 88.12 188 MET A O 1
ATOM 1509 N N . THR A 1 189 ? -21.853 8.247 0.379 1.00 86.62 189 THR A N 1
ATOM 1510 C CA . THR A 1 189 ? -21.386 7.651 -0.881 1.00 86.62 189 THR A CA 1
ATOM 1511 C C . THR A 1 189 ? -20.120 6.829 -0.638 1.00 86.62 189 THR A C 1
ATOM 1513 O O . THR A 1 189 ? -19.459 6.982 0.390 1.00 86.62 189 THR A O 1
ATOM 1516 N N . LYS A 1 190 ? -19.733 5.986 -1.605 1.00 81.94 190 LYS A N 1
ATOM 1517 C CA . LYS A 1 190 ? -18.496 5.191 -1.525 1.00 81.94 190 LYS A CA 1
ATOM 1518 C C . LYS A 1 190 ? -17.215 6.032 -1.379 1.00 81.94 190 LYS A C 1
ATOM 1520 O O . LYS A 1 190 ? -16.239 5.520 -0.854 1.00 81.94 190 LYS A O 1
ATOM 1525 N N . ASP A 1 191 ? -17.253 7.307 -1.768 1.00 84.38 191 ASP A N 1
ATOM 1526 C CA . ASP A 1 191 ? -16.095 8.212 -1.757 1.00 84.38 191 ASP A CA 1
ATOM 1527 C C . ASP A 1 191 ? -16.111 9.208 -0.573 1.00 84.38 191 ASP A C 1
ATOM 1529 O O . ASP A 1 191 ? -15.190 10.004 -0.415 1.00 84.38 191 ASP A O 1
ATOM 1533 N N . ASP A 1 192 ? -17.156 9.198 0.267 1.00 87.75 192 ASP A N 1
ATOM 1534 C CA . ASP A 1 192 ? -17.297 10.126 1.408 1.00 87.75 192 ASP A CA 1
ATOM 1535 C C . ASP A 1 192 ? -16.327 9.797 2.558 1.00 87.75 192 ASP A C 1
ATOM 1537 O O . ASP A 1 192 ? -15.731 10.681 3.180 1.00 87.75 192 ASP A O 1
ATOM 1541 N N . MET A 1 193 ? -16.160 8.507 2.845 1.00 92.00 193 MET A N 1
ATOM 1542 C CA . MET A 1 193 ? -15.313 7.997 3.921 1.00 92.00 193 MET A CA 1
ATOM 1543 C C . MET A 1 193 ? -14.365 6.945 3.352 1.00 92.00 193 MET A C 1
ATOM 1545 O O . MET A 1 193 ? -14.806 6.054 2.631 1.00 92.00 193 MET A O 1
ATOM 1549 N N . GLY A 1 194 ? -13.076 7.064 3.675 1.00 92.06 194 GLY A N 1
ATOM 1550 C CA . GLY A 1 194 ? -12.040 6.103 3.296 1.00 92.06 194 GLY A CA 1
ATOM 1551 C C . GLY A 1 194 ? -11.750 5.093 4.406 1.00 92.06 194 GLY A C 1
ATOM 1552 O O . GLY A 1 194 ? -12.601 4.789 5.242 1.00 92.06 194 GLY A O 1
ATOM 1553 N N . ASN A 1 195 ? -10.524 4.584 4.435 1.00 93.44 195 ASN A N 1
ATOM 1554 C CA . ASN A 1 195 ? -10.019 3.673 5.465 1.00 93.44 195 ASN A CA 1
ATOM 1555 C C . ASN A 1 195 ? -9.462 4.386 6.713 1.00 93.44 195 ASN A C 1
ATOM 1557 O O . ASN A 1 195 ? -9.126 3.720 7.689 1.00 93.44 195 ASN A O 1
ATOM 1561 N N . GLN A 1 196 ? -9.367 5.719 6.690 1.00 95.50 196 GLN A N 1
ATOM 1562 C CA . GLN A 1 196 ? -8.843 6.541 7.781 1.00 95.50 196 GLN A CA 1
ATOM 1563 C C . GLN A 1 196 ? -9.846 7.625 8.194 1.00 95.50 196 GLN A C 1
ATOM 1565 O O . GLN A 1 196 ? -10.502 8.229 7.340 1.00 95.50 196 GLN A O 1
ATOM 1570 N N . LEU A 1 197 ? -9.936 7.897 9.498 1.00 97.44 197 LEU A N 1
ATOM 1571 C CA . LEU A 1 197 ? -10.680 9.026 10.066 1.00 97.44 197 LEU A CA 1
ATOM 1572 C C . LEU A 1 197 ? -9.773 9.902 10.921 1.00 97.44 197 LEU A C 1
ATOM 1574 O O . LEU A 1 197 ? -8.944 9.396 11.676 1.00 97.44 197 LEU A O 1
ATOM 1578 N N . TYR A 1 198 ? -10.004 11.211 10.853 1.00 98.25 198 TYR A N 1
ATOM 1579 C CA . TYR A 1 198 ? -9.214 12.221 11.545 1.00 98.25 198 TYR A CA 1
ATOM 1580 C C . TYR A 1 198 ? -10.089 13.028 12.485 1.00 98.25 198 TYR A C 1
ATOM 1582 O O . TYR A 1 198 ? -11.151 13.524 12.103 1.00 98.25 198 TYR A O 1
ATOM 1590 N N . PHE A 1 199 ? -9.618 13.190 13.712 1.00 98.56 199 PHE A N 1
ATOM 1591 C CA . PHE A 1 199 ? -10.321 13.910 14.753 1.00 98.56 199 PHE A CA 1
ATOM 1592 C C . PHE A 1 199 ? -9.394 14.869 15.489 1.00 98.56 199 PHE A C 1
ATOM 1594 O O . PHE A 1 199 ? -8.202 14.613 15.664 1.00 98.56 199 PHE A O 1
ATOM 1601 N N . CYS A 1 200 ? -9.970 15.961 15.978 1.00 98.31 200 CYS A N 1
ATOM 1602 C CA . CYS A 1 200 ? -9.298 16.908 16.852 1.00 98.31 200 CYS A CA 1
ATOM 1603 C C . CYS A 1 200 ? -10.201 17.231 18.043 1.00 98.31 200 CYS A C 1
ATOM 1605 O O . CYS A 1 200 ? -11.313 17.738 17.868 1.00 98.31 200 CYS A O 1
ATOM 1607 N N . LEU A 1 201 ? -9.721 16.954 19.256 1.00 98.25 201 LEU A N 1
ATOM 1608 C CA . LEU A 1 201 ? -10.318 17.492 20.471 1.00 98.25 201 LEU A CA 1
ATOM 1609 C C . LEU A 1 201 ? -9.652 18.839 20.753 1.00 98.25 201 LEU A C 1
ATOM 1611 O O . LEU A 1 201 ? -8.543 18.922 21.288 1.00 98.25 201 LEU A O 1
ATOM 1615 N N . ASP A 1 202 ? -10.349 19.893 20.351 1.00 97.69 202 ASP A N 1
ATOM 1616 C CA . ASP A 1 202 ? -9.881 21.268 20.429 1.00 97.69 202 ASP A CA 1
ATOM 1617 C C . ASP A 1 202 ? -10.203 21.875 21.795 1.00 97.69 202 ASP A C 1
ATOM 1619 O O . ASP A 1 202 ? -11.345 21.811 22.264 1.00 97.69 202 ASP A O 1
ATOM 1623 N N . LYS A 1 203 ? -9.197 22.501 22.411 1.00 95.81 203 LYS A N 1
ATOM 1624 C CA . LYS A 1 203 ? -9.321 23.261 23.666 1.00 95.81 203 LYS A CA 1
ATOM 1625 C C . LYS A 1 203 ? -9.285 24.779 23.454 1.00 95.81 203 LYS A C 1
ATOM 1627 O O . LYS A 1 203 ? -9.176 25.534 24.428 1.00 95.81 203 LYS A O 1
ATOM 1632 N N . ARG A 1 204 ? -9.320 25.248 22.200 1.00 92.31 204 ARG A N 1
ATOM 1633 C CA . ARG A 1 204 ? -9.081 26.651 21.838 1.00 92.31 204 ARG A CA 1
ATOM 1634 C C . ARG A 1 204 ? -7.761 27.146 22.462 1.00 92.31 204 ARG A C 1
ATOM 1636 O O . ARG A 1 204 ? -6.743 26.454 22.457 1.00 92.31 204 ARG A O 1
ATOM 1643 N N . ASN A 1 205 ? -7.791 28.330 23.070 1.00 91.88 205 ASN A N 1
ATOM 1644 C CA . ASN A 1 205 ? -6.624 29.004 23.640 1.00 91.88 205 ASN A CA 1
ATOM 1645 C C . ASN A 1 205 ? -6.345 28.639 25.110 1.00 91.88 205 ASN A C 1
ATOM 1647 O O . ASN A 1 205 ? -5.514 29.289 25.742 1.00 91.88 205 ASN A O 1
ATOM 1651 N N . ALA A 1 206 ? -7.027 27.641 25.688 1.00 94.19 206 ALA A N 1
ATOM 1652 C CA . ALA A 1 206 ? -6.789 27.260 27.081 1.00 94.19 206 ALA A CA 1
ATOM 1653 C C . ALA A 1 206 ? -5.340 26.778 27.281 1.00 94.19 206 ALA A C 1
ATOM 1655 O O . ALA A 1 206 ? -4.820 26.025 26.461 1.00 94.19 206 ALA A O 1
ATOM 1656 N N . ASN A 1 207 ? -4.687 27.191 28.369 1.00 95.19 207 ASN A N 1
ATOM 1657 C CA . ASN A 1 207 ? -3.319 26.782 28.707 1.00 95.19 207 ASN A CA 1
ATOM 1658 C C . ASN A 1 207 ? -3.327 25.792 29.881 1.00 95.19 207 ASN A C 1
ATOM 1660 O O . ASN A 1 207 ? -2.891 26.105 30.989 1.00 95.19 207 ASN A O 1
ATOM 1664 N N . ALA A 1 208 ? -3.925 24.625 29.663 1.00 95.00 208 ALA A N 1
ATOM 1665 C CA . ALA A 1 208 ? -4.072 23.588 30.672 1.00 95.00 208 ALA A CA 1
ATOM 1666 C C . ALA A 1 208 ? -4.234 22.225 30.006 1.00 95.00 208 ALA A C 1
ATOM 1668 O O . ALA A 1 208 ? -4.827 22.119 28.932 1.00 95.00 208 ALA A O 1
ATOM 1669 N N . TYR A 1 209 ? -3.749 21.180 30.672 1.00 95.38 209 TYR A N 1
ATOM 1670 C CA . TYR A 1 209 ? -4.073 19.816 30.277 1.00 95.38 209 TYR A CA 1
ATOM 1671 C C . TYR A 1 209 ? -5.573 19.560 30.417 1.00 95.38 209 TYR A C 1
ATOM 1673 O O . TYR A 1 209 ? -6.228 20.085 31.322 1.00 95.38 209 TYR A O 1
ATOM 1681 N N . PHE A 1 210 ? -6.117 18.728 29.543 1.00 96.31 210 PHE A N 1
ATOM 1682 C CA . PHE A 1 210 ? -7.550 18.478 29.442 1.00 96.31 210 PHE A CA 1
ATOM 1683 C C . PHE A 1 210 ? -7.800 17.053 28.963 1.00 96.31 210 PHE A C 1
ATOM 1685 O O . PHE A 1 210 ? -6.883 16.367 28.521 1.00 96.31 210 PHE A O 1
ATOM 1692 N N . GLY A 1 211 ? -9.044 16.599 29.050 1.00 95.56 211 GLY A N 1
ATOM 1693 C CA . GLY A 1 211 ? -9.398 15.282 28.553 1.00 95.56 211 GLY A CA 1
ATOM 1694 C C . GLY A 1 211 ? -10.877 14.970 28.663 1.00 95.56 211 GLY A C 1
ATOM 1695 O O . GLY A 1 211 ? -11.640 15.714 29.285 1.00 95.56 211 GLY A O 1
ATOM 1696 N N . VAL A 1 212 ? -11.267 13.862 28.049 1.00 97.00 212 VAL A N 1
ATOM 1697 C CA . VAL A 1 212 ? -12.621 13.297 28.081 1.00 97.00 212 VAL A CA 1
ATOM 1698 C C . VAL A 1 212 ? -12.541 11.789 28.282 1.00 97.00 212 VAL A C 1
ATOM 1700 O O . VAL A 1 212 ? -11.547 11.161 27.920 1.00 97.00 212 VAL A O 1
ATOM 1703 N N . THR A 1 213 ? -13.601 11.198 28.823 1.00 97.19 213 THR A N 1
ATOM 1704 C CA . THR A 1 213 ? -13.738 9.735 28.868 1.00 97.19 213 THR A CA 1
ATOM 1705 C C . THR A 1 213 ? -14.545 9.271 27.663 1.00 97.19 213 THR A C 1
ATOM 1707 O O . THR A 1 213 ? -15.617 9.819 27.407 1.00 97.19 213 THR A O 1
ATOM 1710 N N . ILE A 1 214 ? -14.070 8.260 26.938 1.00 97.06 214 ILE A N 1
ATOM 1711 C CA . ILE A 1 214 ? -14.833 7.574 25.892 1.00 97.06 214 ILE A CA 1
ATOM 1712 C C . ILE A 1 214 ? -15.777 6.587 26.580 1.00 97.06 214 ILE A C 1
ATOM 1714 O O . ILE A 1 214 ? -15.335 5.585 27.140 1.00 97.06 214 ILE A O 1
ATOM 1718 N N . LYS A 1 215 ? -17.082 6.864 26.523 1.00 94.00 215 LYS A N 1
ATOM 1719 C CA . LYS A 1 215 ? -18.116 5.915 26.964 1.00 94.00 215 LYS A CA 1
ATOM 1720 C C . LYS A 1 215 ? -18.331 4.832 25.909 1.00 94.00 215 LYS A C 1
ATOM 1722 O O . LYS A 1 215 ? -18.530 3.668 26.238 1.00 94.00 215 LYS A O 1
ATOM 1727 N N . TYR A 1 216 ? -18.336 5.242 24.645 1.00 91.38 216 TYR A N 1
ATOM 1728 C CA . TYR A 1 216 ? -18.663 4.395 23.509 1.00 91.38 216 TYR A CA 1
ATOM 1729 C C . TYR A 1 216 ? -17.961 4.925 22.267 1.00 91.38 216 TYR A C 1
ATOM 1731 O O . TYR A 1 216 ? -18.013 6.126 22.010 1.00 91.38 216 TYR A O 1
ATOM 1739 N N . PHE A 1 217 ? -17.320 4.055 21.496 1.00 96.44 217 PHE A N 1
ATOM 1740 C CA . PHE A 1 217 ? -16.800 4.418 20.185 1.00 96.44 217 PHE A CA 1
ATOM 1741 C C . PHE A 1 217 ? -16.941 3.227 19.246 1.00 96.44 217 PHE A C 1
ATOM 1743 O O . PHE A 1 217 ? -16.114 2.322 19.261 1.00 96.44 217 PHE A O 1
ATOM 1750 N N . GLU A 1 218 ? -18.010 3.227 18.460 1.00 94.38 218 GLU A N 1
ATOM 1751 C CA . GLU A 1 218 ? -18.293 2.196 17.465 1.00 94.38 218 GLU A CA 1
ATOM 1752 C C . GLU A 1 218 ? -17.991 2.717 16.064 1.00 94.38 218 GLU A C 1
ATOM 1754 O O . GLU A 1 218 ? -18.307 3.862 15.725 1.00 94.38 218 GLU A O 1
ATOM 1759 N N . LEU A 1 219 ? -17.393 1.857 15.252 1.00 93.88 219 LEU A N 1
ATOM 1760 C CA . LEU A 1 219 ? -17.128 2.057 13.838 1.00 93.88 219 LEU A CA 1
ATOM 1761 C C . LEU A 1 219 ? -17.935 1.040 13.039 1.00 93.88 219 LEU A C 1
ATOM 1763 O O . LEU A 1 219 ? -18.011 -0.124 13.420 1.00 93.88 219 LEU A O 1
ATOM 1767 N N . HIS A 1 220 ? -18.442 1.463 11.888 1.00 90.19 220 HIS A N 1
ATOM 1768 C CA . HIS A 1 220 ? -18.970 0.590 10.849 1.00 90.19 220 HIS A CA 1
ATOM 1769 C C . HIS A 1 220 ? -18.033 0.632 9.649 1.00 90.19 220 HIS A C 1
ATOM 1771 O O . HIS A 1 220 ? -17.586 1.714 9.269 1.00 90.19 220 HIS A O 1
ATOM 1777 N N . PHE A 1 221 ? -17.738 -0.509 9.036 1.00 88.31 221 PHE A N 1
ATOM 1778 C CA . PHE A 1 221 ? -16.834 -0.573 7.892 1.00 88.31 221 PHE A CA 1
ATOM 1779 C C . PHE A 1 221 ? -17.104 -1.771 6.978 1.00 88.31 221 PHE A C 1
ATOM 1781 O O . PHE A 1 221 ? -17.754 -2.739 7.357 1.00 88.31 221 PHE A O 1
ATOM 1788 N N . THR A 1 222 ? -16.573 -1.719 5.763 1.00 84.25 222 THR A N 1
ATOM 1789 C CA . THR A 1 222 ? -16.631 -2.772 4.746 1.00 84.25 222 THR A CA 1
ATOM 1790 C C . THR A 1 222 ? -15.230 -3.101 4.229 1.00 84.25 222 THR A C 1
ATOM 1792 O O . THR A 1 222 ? -14.308 -2.307 4.400 1.00 84.25 222 THR A O 1
ATOM 1795 N N . ALA A 1 223 ? -15.064 -4.271 3.613 1.00 78.44 223 ALA A N 1
ATOM 1796 C CA . ALA A 1 223 ? -13.846 -4.673 2.902 1.00 78.44 223 ALA A CA 1
ATOM 1797 C C . ALA A 1 223 ? -13.919 -4.410 1.382 1.00 78.44 223 ALA A C 1
ATOM 1799 O O . ALA A 1 223 ? -13.043 -4.820 0.629 1.00 78.44 223 ALA A O 1
ATOM 1800 N N . GLU A 1 224 ? -14.972 -3.723 0.929 1.00 75.25 224 GLU A N 1
ATOM 1801 C CA . GLU A 1 224 ? -15.179 -3.288 -0.461 1.00 75.25 224 GLU A CA 1
ATOM 1802 C C . GLU A 1 224 ? -14.610 -1.876 -0.697 1.00 75.25 224 GLU A C 1
ATOM 1804 O O . GLU A 1 224 ? -15.206 -1.042 -1.380 1.00 75.25 224 GLU A O 1
ATOM 1809 N N . GLY A 1 225 ? -13.492 -1.552 -0.045 1.00 79.38 225 GLY A N 1
ATOM 1810 C CA . GLY 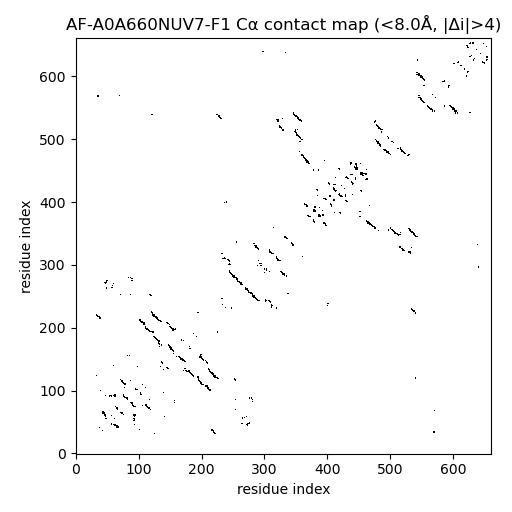A 1 225 ? -12.768 -0.306 -0.270 1.00 79.38 225 GLY A CA 1
ATOM 1811 C C . GLY A 1 225 ? -11.795 -0.461 -1.427 1.00 79.38 225 GLY A C 1
ATOM 1812 O O . GLY A 1 225 ? -10.603 -0.618 -1.179 1.00 79.38 225 GLY A O 1
ATOM 1813 N N . ASP A 1 226 ? -12.292 -0.446 -2.665 1.00 89.38 226 ASP A N 1
ATOM 1814 C CA . ASP A 1 226 ? -11.447 -0.581 -3.857 1.00 89.38 226 ASP A CA 1
ATOM 1815 C C . ASP A 1 226 ? -10.297 0.429 -3.835 1.00 89.38 226 ASP A C 1
ATOM 1817 O O . ASP A 1 226 ? -10.500 1.631 -3.637 1.00 89.38 226 ASP A O 1
ATOM 1821 N N . PHE A 1 227 ? -9.085 -0.056 -4.081 1.00 92.00 227 PHE A N 1
ATOM 1822 C CA . PHE A 1 227 ? -7.920 0.790 -4.308 1.00 92.00 227 PHE A CA 1
ATOM 1823 C C . PHE A 1 227 ? -7.141 0.278 -5.510 1.00 92.00 227 PHE A C 1
ATOM 1825 O O . PHE A 1 227 ? -7.088 -0.924 -5.756 1.00 92.00 227 PHE A O 1
ATOM 1832 N N . THR A 1 228 ? -6.542 1.193 -6.265 1.00 93.94 228 THR A N 1
ATOM 1833 C CA . THR A 1 228 ? -5.804 0.858 -7.482 1.00 93.94 228 THR A CA 1
ATOM 1834 C C . THR A 1 228 ? -4.337 1.195 -7.302 1.00 93.94 228 THR A C 1
ATOM 1836 O O . THR A 1 228 ? -4.007 2.322 -6.936 1.00 93.94 228 THR A O 1
ATOM 1839 N N . GLU A 1 229 ? -3.470 0.232 -7.598 1.00 94.12 229 GLU A N 1
ATOM 1840 C CA . GLU A 1 229 ? -2.021 0.419 -7.635 1.00 94.12 229 GLU A CA 1
ATOM 1841 C C . GLU A 1 229 ? -1.524 0.328 -9.084 1.00 94.12 229 GLU A C 1
ATOM 1843 O O . GLU A 1 229 ? -1.973 -0.516 -9.865 1.00 94.12 229 GLU A O 1
ATOM 1848 N N . HIS A 1 230 ? -0.604 1.221 -9.450 1.00 91.50 230 HIS A N 1
ATOM 1849 C CA . HIS A 1 230 ? -0.011 1.260 -10.784 1.00 91.50 230 HIS A CA 1
ATOM 1850 C C . HIS A 1 230 ? 1.229 0.366 -10.829 1.00 91.50 230 HIS A C 1
ATOM 1852 O O . HIS A 1 230 ? 2.240 0.652 -10.188 1.00 91.50 230 HIS A O 1
ATOM 1858 N N . VAL A 1 231 ? 1.163 -0.712 -11.604 1.00 87.81 231 VAL A N 1
ATOM 1859 C CA . VAL A 1 231 ? 2.254 -1.675 -11.777 1.00 87.81 231 VAL A CA 1
ATOM 1860 C C . VAL A 1 231 ? 3.192 -1.151 -12.861 1.00 87.81 231 VAL A C 1
ATOM 1862 O O . VAL A 1 231 ? 3.008 -1.391 -14.059 1.00 87.81 231 VAL A O 1
ATOM 1865 N N . ALA A 1 232 ? 4.196 -0.406 -12.399 1.00 86.44 232 ALA A N 1
ATOM 1866 C CA . ALA A 1 232 ? 5.308 0.149 -13.165 1.00 86.44 232 ALA A CA 1
ATOM 1867 C C . ALA A 1 232 ? 6.606 0.113 -12.329 1.00 86.44 232 ALA A C 1
ATOM 1869 O O . ALA A 1 232 ? 6.534 0.027 -11.100 1.00 86.44 232 ALA A O 1
ATOM 1870 N N . PRO A 1 233 ? 7.797 0.205 -12.954 1.00 86.38 233 PRO A N 1
ATOM 1871 C CA . PRO A 1 233 ? 9.050 0.322 -12.213 1.00 86.38 233 PRO A CA 1
ATOM 1872 C C . PRO A 1 233 ? 9.043 1.552 -11.300 1.00 86.38 233 PRO A C 1
ATOM 1874 O O . PRO A 1 233 ? 8.651 2.635 -11.746 1.00 86.38 233 PRO A O 1
ATOM 1877 N N . VAL A 1 234 ? 9.539 1.410 -10.066 1.00 84.75 234 VAL A N 1
ATOM 1878 C CA . VAL A 1 234 ? 9.656 2.535 -9.122 1.00 84.75 234 VAL A CA 1
ATOM 1879 C C . VAL A 1 234 ? 10.654 3.556 -9.663 1.00 84.75 234 VAL A C 1
ATOM 1881 O O . VAL A 1 234 ? 10.326 4.732 -9.814 1.00 84.75 234 VAL A O 1
ATOM 1884 N N . LEU A 1 235 ? 11.853 3.095 -10.025 1.00 83.62 235 LEU A N 1
ATOM 1885 C CA . LEU A 1 235 ? 12.870 3.871 -10.726 1.00 83.62 235 LEU A CA 1
ATOM 1886 C C . LEU A 1 235 ? 13.517 3.025 -11.824 1.00 83.62 235 LEU A C 1
ATOM 1888 O O . LEU A 1 235 ? 13.683 1.815 -11.694 1.00 83.62 235 LEU A O 1
ATOM 1892 N N . VAL A 1 236 ? 13.963 3.674 -12.902 1.00 81.19 236 VAL A N 1
ATOM 1893 C CA . VAL A 1 236 ? 14.725 2.985 -13.963 1.00 81.19 236 VAL A CA 1
ATOM 1894 C C . VAL A 1 236 ? 16.039 2.418 -13.428 1.00 81.19 236 VAL A C 1
ATOM 1896 O O . VAL A 1 236 ? 16.440 1.322 -13.811 1.00 81.19 236 VAL A O 1
ATOM 1899 N N . SER A 1 237 ? 16.675 3.126 -12.492 1.00 77.19 237 SER A N 1
ATOM 1900 C CA . SER A 1 237 ? 17.926 2.705 -11.857 1.00 77.19 237 SER A CA 1
ATOM 1901 C C . SER A 1 237 ? 17.812 1.420 -11.041 1.00 77.19 237 SER A C 1
ATOM 1903 O O . SER A 1 237 ? 18.849 0.841 -10.724 1.00 77.19 237 SER A O 1
ATOM 1905 N N . ASP A 1 238 ? 16.597 0.976 -10.708 1.00 81.56 238 ASP A N 1
ATOM 1906 C CA . ASP A 1 238 ? 16.380 -0.269 -9.965 1.00 81.56 238 ASP A CA 1
ATOM 1907 C C . ASP A 1 238 ? 16.549 -1.502 -10.866 1.00 81.56 238 ASP A C 1
ATOM 1909 O O . ASP A 1 238 ? 16.803 -2.597 -10.371 1.00 81.56 238 ASP A O 1
ATOM 1913 N N . ILE A 1 239 ? 16.452 -1.332 -12.194 1.00 84.88 239 ILE A N 1
ATOM 1914 C CA . ILE A 1 239 ? 16.607 -2.401 -13.190 1.00 84.88 239 ILE A CA 1
ATOM 1915 C C . ILE A 1 239 ? 17.735 -2.030 -14.169 1.00 84.88 239 ILE A C 1
ATOM 1917 O O . ILE A 1 239 ? 17.516 -1.739 -15.344 1.00 84.88 239 ILE A O 1
ATOM 1921 N N . GLN A 1 240 ? 18.979 -2.063 -13.675 1.00 76.62 240 GLN A N 1
ATOM 1922 C CA . GLN A 1 240 ? 20.198 -1.773 -14.464 1.00 76.62 240 GLN A CA 1
ATOM 1923 C C . GLN A 1 240 ? 20.561 -2.867 -15.475 1.00 76.62 240 GLN A C 1
ATOM 1925 O O . GLN A 1 240 ? 21.438 -2.691 -16.313 1.00 76.62 240 GLN A O 1
ATOM 1930 N N . SER A 1 241 ? 19.901 -4.015 -15.404 1.00 82.06 241 SER A N 1
ATOM 1931 C CA . SER A 1 241 ? 19.967 -5.072 -16.408 1.00 82.06 241 SER A CA 1
ATOM 1932 C C . SER A 1 241 ? 18.636 -5.816 -16.390 1.00 82.06 241 SER A C 1
ATOM 1934 O O . SER A 1 241 ? 18.006 -5.829 -15.332 1.00 82.06 241 SER A O 1
ATOM 1936 N N . PRO A 1 242 ? 18.186 -6.411 -17.510 1.00 90.00 242 PRO A N 1
ATOM 1937 C CA . PRO A 1 242 ? 16.915 -7.120 -17.531 1.00 90.00 242 PRO A CA 1
ATOM 1938 C C . PRO A 1 242 ? 16.808 -8.163 -16.410 1.00 90.00 242 PRO A C 1
ATOM 1940 O O . PRO A 1 242 ? 17.758 -8.911 -16.174 1.00 90.00 242 PRO A O 1
ATOM 1943 N N . VAL A 1 243 ? 15.650 -8.204 -15.754 1.00 95.19 243 VAL A N 1
ATOM 1944 C CA . VAL A 1 243 ? 15.260 -9.133 -14.683 1.00 95.19 243 VAL A CA 1
ATOM 1945 C C . VAL A 1 243 ? 14.126 -10.044 -15.151 1.00 95.19 243 VAL A C 1
ATOM 1947 O O . VAL A 1 243 ? 13.543 -9.838 -16.215 1.00 95.19 243 VAL A O 1
ATOM 1950 N N . SER A 1 244 ? 13.835 -11.082 -14.378 1.00 96.81 244 SER A N 1
ATOM 1951 C CA . SER A 1 244 ? 12.690 -11.981 -14.590 1.00 96.81 244 SER A CA 1
ATOM 1952 C C . SER A 1 244 ? 11.584 -11.809 -13.542 1.00 96.81 244 SER A C 1
ATOM 1954 O O . SER A 1 244 ? 10.489 -12.348 -13.682 1.00 96.81 244 SER A O 1
ATOM 1956 N N . TYR A 1 245 ? 11.857 -10.996 -12.524 1.00 95.50 245 TYR A N 1
ATOM 1957 C CA . TYR A 1 245 ? 10.997 -10.709 -11.387 1.00 95.50 245 TYR A CA 1
ATOM 1958 C C . TYR A 1 245 ? 11.271 -9.284 -10.896 1.00 95.50 245 TYR A C 1
ATOM 1960 O O . TYR A 1 245 ? 12.430 -8.861 -10.875 1.00 95.50 245 TYR A O 1
ATOM 1968 N N . TYR A 1 246 ? 10.235 -8.553 -10.492 1.00 95.31 246 TYR A N 1
ATOM 1969 C CA . TYR A 1 246 ? 10.383 -7.235 -9.876 1.00 95.31 246 TYR A CA 1
ATOM 1970 C C . TYR A 1 246 ? 9.274 -6.955 -8.853 1.00 95.31 246 TYR A C 1
ATOM 1972 O O . TYR A 1 246 ? 8.107 -7.279 -9.078 1.00 95.31 246 TYR A O 1
ATOM 1980 N N . GLU A 1 247 ? 9.656 -6.322 -7.743 1.00 93.69 247 GLU A N 1
ATOM 1981 C CA . GLU A 1 247 ? 8.776 -5.927 -6.641 1.00 93.69 247 GLU A CA 1
ATOM 1982 C C . GLU A 1 247 ? 8.441 -4.440 -6.712 1.00 93.69 247 GLU A C 1
ATOM 1984 O O . GLU A 1 247 ? 9.318 -3.599 -6.903 1.00 93.69 247 GLU A O 1
ATOM 1989 N N . MET A 1 248 ? 7.168 -4.109 -6.513 1.00 92.50 248 MET A N 1
ATOM 1990 C CA . MET A 1 248 ? 6.653 -2.743 -6.545 1.00 92.50 248 MET A CA 1
ATOM 1991 C C . MET A 1 248 ? 5.989 -2.432 -5.201 1.00 92.50 248 MET A C 1
ATOM 1993 O O . MET A 1 248 ? 4.874 -2.903 -4.947 1.00 92.50 248 MET A O 1
ATOM 1997 N N . PRO A 1 249 ? 6.661 -1.669 -4.323 1.00 91.94 249 PRO A N 1
ATOM 1998 C CA . PRO A 1 249 ? 6.136 -1.326 -3.017 1.00 91.94 249 PRO A CA 1
ATOM 1999 C C . PRO A 1 249 ? 4.952 -0.369 -3.120 1.00 91.94 249 PRO A C 1
ATOM 2001 O O . PRO A 1 249 ? 4.994 0.632 -3.833 1.00 91.94 249 PRO A O 1
ATOM 2004 N N . PHE A 1 250 ? 3.939 -0.622 -2.302 1.00 91.69 250 PHE A N 1
ATOM 2005 C CA . PHE A 1 250 ? 2.888 0.327 -1.967 1.00 91.69 250 PHE A CA 1
ATOM 2006 C C . PHE A 1 250 ? 2.681 0.362 -0.456 1.00 91.69 250 PHE A C 1
ATOM 2008 O O . PHE A 1 250 ? 3.009 -0.574 0.277 1.00 91.69 250 PHE A O 1
ATOM 2015 N N . THR A 1 251 ? 2.135 1.466 0.038 1.00 91.62 251 THR A N 1
ATOM 2016 C CA . THR A 1 251 ? 1.849 1.627 1.462 1.00 91.62 251 THR A CA 1
ATOM 2017 C C . THR A 1 251 ? 0.494 1.028 1.812 1.00 91.62 251 THR A C 1
ATOM 2019 O O . THR A 1 251 ? -0.486 1.192 1.086 1.00 91.62 251 THR A O 1
ATOM 2022 N N . THR A 1 252 ? 0.434 0.325 2.939 1.00 88.88 252 THR A N 1
ATOM 2023 C CA . THR A 1 252 ? -0.750 -0.443 3.360 1.00 88.88 252 THR A CA 1
ATOM 2024 C C . THR A 1 252 ? -1.751 0.367 4.186 1.00 88.88 252 THR A C 1
ATOM 2026 O O . THR A 1 252 ? -2.793 -0.170 4.550 1.00 88.88 252 THR A O 1
ATOM 2029 N N . SER A 1 253 ? -1.452 1.635 4.492 1.00 87.31 253 SER A N 1
ATOM 2030 C CA . SER A 1 253 ? -2.165 2.451 5.491 1.00 87.31 253 SER A CA 1
ATOM 2031 C C . SER A 1 253 ? -2.216 1.801 6.886 1.00 87.31 253 SER A C 1
ATOM 2033 O O . SER A 1 253 ? -3.232 1.835 7.585 1.00 87.31 253 SER A O 1
ATOM 2035 N N . LYS A 1 254 ? -1.114 1.149 7.270 1.00 85.81 254 LYS A N 1
ATOM 2036 C CA . LYS A 1 254 ? -0.862 0.632 8.615 1.00 85.81 254 LYS A CA 1
ATOM 2037 C C . LYS A 1 254 ? 0.493 1.142 9.096 1.00 85.81 254 LYS A C 1
ATOM 2039 O O . LYS A 1 254 ? 1.468 1.135 8.349 1.00 85.81 254 LYS A O 1
ATOM 2044 N N . LEU A 1 255 ? 0.583 1.474 10.383 1.00 87.38 255 LEU A N 1
ATOM 2045 C CA . LEU A 1 255 ? 1.846 1.874 11.003 1.00 87.38 255 LEU A CA 1
ATOM 2046 C C . LEU A 1 255 ? 2.769 0.683 11.291 1.00 87.38 255 LEU A C 1
ATOM 2048 O O . LEU A 1 255 ? 2.431 -0.217 12.075 1.00 87.38 255 LEU A O 1
ATOM 2052 N N . ASP A 1 256 ? 3.987 0.752 10.763 1.00 90.38 256 ASP A N 1
ATOM 2053 C CA . ASP A 1 256 ? 5.135 0.047 11.317 1.00 90.38 256 ASP A CA 1
ATOM 2054 C C . ASP A 1 256 ? 5.719 0.871 12.469 1.00 90.38 256 ASP A C 1
ATOM 2056 O O . ASP A 1 256 ? 6.289 1.945 12.282 1.00 90.38 256 ASP A O 1
ATOM 2060 N N . ILE A 1 257 ? 5.549 0.361 13.686 1.00 89.62 257 ILE A N 1
ATOM 2061 C CA . ILE A 1 257 ? 6.004 1.014 14.919 1.00 89.62 257 ILE A CA 1
ATOM 2062 C C . ILE A 1 257 ? 7.453 0.649 15.277 1.00 89.62 257 ILE A C 1
ATOM 2064 O O . ILE A 1 257 ? 8.031 1.232 16.195 1.00 89.62 257 ILE A O 1
ATOM 2068 N N . GLY A 1 258 ? 8.067 -0.294 14.559 1.00 88.69 258 GLY A N 1
ATOM 2069 C CA . GLY A 1 258 ? 9.386 -0.822 14.881 1.00 88.69 258 GLY A CA 1
ATOM 2070 C C . GLY A 1 258 ? 9.420 -1.623 16.195 1.00 88.69 258 GLY A C 1
ATOM 2071 O O . GLY A 1 258 ? 8.391 -2.103 16.679 1.00 88.69 258 GLY A O 1
ATOM 2072 N N . PRO A 1 259 ? 10.612 -1.818 16.789 1.00 89.00 259 PRO A N 1
ATOM 2073 C CA . PRO A 1 259 ? 10.765 -2.664 17.966 1.00 89.00 259 PRO A CA 1
ATOM 2074 C C . PRO A 1 259 ? 10.171 -2.025 19.227 1.00 89.00 259 PRO A C 1
ATOM 2076 O O . PRO A 1 259 ? 10.437 -0.860 19.534 1.00 89.00 259 PRO A O 1
ATOM 2079 N N . ILE A 1 260 ? 9.446 -2.833 20.004 1.00 89.44 260 ILE A N 1
ATOM 2080 C CA . ILE A 1 260 ? 9.012 -2.502 21.365 1.00 89.44 260 ILE A CA 1
ATOM 2081 C C . ILE A 1 260 ? 10.084 -2.987 22.339 1.00 89.44 260 ILE A C 1
ATOM 2083 O O . ILE A 1 260 ? 10.438 -4.166 22.345 1.00 89.44 260 ILE A O 1
ATOM 2087 N N . LYS A 1 261 ? 10.603 -2.082 23.169 1.00 92.31 261 LYS A N 1
ATOM 2088 C CA . LYS A 1 261 ? 11.651 -2.385 24.153 1.00 92.31 261 LYS A CA 1
ATOM 2089 C C . LYS A 1 261 ? 11.498 -1.523 25.409 1.00 92.31 261 LYS A C 1
ATOM 2091 O O . LYS A 1 261 ? 10.776 -0.526 25.357 1.00 92.31 261 LYS A O 1
ATOM 2096 N N . PRO A 1 262 ? 12.160 -1.865 26.526 1.00 93.19 262 PRO A N 1
ATOM 2097 C CA . PRO A 1 262 ? 12.213 -0.986 27.686 1.00 93.19 262 PRO A CA 1
ATOM 2098 C C . PRO A 1 262 ? 12.861 0.350 27.309 1.00 93.19 262 PRO A C 1
ATOM 2100 O O . PRO A 1 262 ? 13.983 0.373 26.804 1.00 93.19 262 PRO A O 1
ATOM 2103 N N . ASN A 1 263 ? 12.164 1.455 27.557 1.00 90.75 263 ASN A N 1
ATOM 2104 C CA . ASN A 1 263 ? 12.711 2.801 27.433 1.00 90.75 263 ASN A CA 1
ATOM 2105 C C . ASN A 1 263 ? 12.403 3.602 28.701 1.00 90.75 263 ASN A C 1
ATOM 2107 O O . ASN A 1 263 ? 11.324 3.480 29.286 1.00 90.75 263 ASN A O 1
ATOM 2111 N N . SER A 1 264 ? 13.345 4.454 29.089 1.00 87.88 264 SER A N 1
ATOM 2112 C CA . SER A 1 264 ? 13.210 5.401 30.196 1.00 87.88 264 SER A CA 1
ATOM 2113 C C . SER A 1 264 ? 13.347 6.814 29.643 1.00 87.88 264 SER A C 1
ATOM 2115 O O . SER A 1 264 ? 14.049 7.038 28.657 1.00 87.88 264 SER A O 1
ATOM 2117 N N . LYS A 1 265 ? 12.699 7.783 30.285 1.00 83.69 265 LYS A N 1
ATOM 2118 C CA . LYS A 1 265 ? 12.747 9.191 29.872 1.00 83.69 265 LYS A CA 1
ATOM 2119 C C . LYS A 1 265 ? 13.071 10.063 31.075 1.00 83.69 265 LYS A C 1
ATOM 2121 O O . LYS A 1 265 ? 12.438 9.886 32.108 1.00 83.69 265 LYS A O 1
ATOM 2126 N N . ASN A 1 266 ? 14.029 10.985 30.970 1.00 74.31 266 ASN A N 1
ATOM 2127 C CA . ASN A 1 266 ? 14.372 11.955 32.026 1.00 74.31 266 ASN A CA 1
ATOM 2128 C C . ASN A 1 266 ? 14.586 11.347 33.433 1.00 74.31 266 ASN A C 1
ATOM 2130 O O . ASN A 1 266 ? 14.106 11.894 34.420 1.00 74.31 266 ASN A O 1
ATOM 2134 N N . GLY A 1 267 ? 15.238 10.180 33.534 1.00 67.62 267 GLY A N 1
ATOM 2135 C CA . GLY A 1 267 ? 15.456 9.494 34.822 1.00 67.62 267 GLY A CA 1
ATOM 2136 C C . GLY A 1 267 ? 14.178 8.984 35.510 1.00 67.62 267 GLY A C 1
ATOM 2137 O O . GLY A 1 267 ? 14.213 8.634 36.686 1.00 67.62 267 GLY A O 1
ATOM 2138 N N . SER A 1 268 ? 13.049 8.965 34.795 1.00 66.94 268 SER A N 1
ATOM 2139 C CA . SER A 1 268 ? 11.737 8.548 35.298 1.00 66.94 268 SER A CA 1
ATOM 2140 C C . SER A 1 268 ? 11.454 7.055 35.055 1.00 66.94 268 SER A C 1
ATOM 2142 O O . SER A 1 268 ? 12.355 6.258 34.788 1.00 66.94 268 SER A O 1
ATOM 2144 N N . LYS A 1 269 ? 10.176 6.669 35.172 1.00 79.00 269 LYS A N 1
ATOM 2145 C CA . LYS A 1 269 ? 9.687 5.296 35.018 1.00 79.00 269 LYS A CA 1
ATOM 2146 C C . LYS A 1 269 ? 10.069 4.702 33.659 1.00 79.00 269 LYS A C 1
ATOM 2148 O O . LYS A 1 269 ? 10.081 5.381 32.633 1.00 79.00 269 LYS A O 1
ATOM 2153 N N . THR A 1 270 ? 10.354 3.405 33.683 1.00 87.88 270 THR A N 1
ATOM 2154 C CA . THR A 1 270 ? 10.657 2.613 32.491 1.00 87.88 270 THR A CA 1
ATOM 2155 C C . THR A 1 270 ? 9.398 1.895 32.031 1.00 87.88 270 THR A C 1
ATOM 2157 O O . THR A 1 270 ? 8.739 1.238 32.837 1.00 87.88 270 THR A O 1
ATOM 2160 N N . TYR A 1 271 ? 9.090 1.993 30.741 1.00 88.88 271 TYR A N 1
ATOM 2161 C CA . TYR A 1 271 ? 7.970 1.291 30.116 1.00 88.88 271 TYR A CA 1
ATOM 2162 C C . TYR A 1 271 ? 8.445 0.544 28.874 1.00 88.88 271 TYR A C 1
ATOM 2164 O O . TYR A 1 271 ? 9.398 0.962 28.215 1.00 88.88 271 TYR A O 1
ATOM 2172 N N . TYR A 1 272 ? 7.761 -0.545 28.531 1.00 92.00 272 TYR A N 1
ATOM 2173 C CA . TYR A 1 272 ? 7.890 -1.133 27.203 1.00 92.00 272 TYR A CA 1
ATOM 2174 C C . TYR A 1 272 ? 7.191 -0.222 26.201 1.00 92.00 272 TYR A C 1
ATOM 2176 O O . TYR A 1 272 ? 5.985 0.008 26.298 1.00 92.00 272 TYR A O 1
ATOM 2184 N N . SER A 1 273 ? 7.957 0.318 25.261 1.00 92.62 273 SER A N 1
ATOM 2185 C CA . SER A 1 273 ? 7.446 1.248 24.264 1.00 92.62 273 SER A CA 1
ATOM 2186 C C . SER A 1 273 ? 8.176 1.129 22.935 1.00 92.62 273 SER A C 1
ATOM 2188 O O . SER A 1 273 ? 9.314 0.654 22.861 1.00 92.62 273 SER A O 1
ATOM 2190 N N . TYR A 1 274 ? 7.505 1.568 21.875 1.00 92.81 274 TYR A N 1
ATOM 2191 C CA . TYR A 1 274 ? 8.139 1.811 20.583 1.00 92.81 274 TYR A CA 1
ATOM 2192 C C . TYR A 1 274 ? 8.698 3.237 20.530 1.00 92.81 274 TYR A C 1
ATOM 2194 O O . TYR A 1 274 ? 8.242 4.105 21.263 1.00 92.81 274 TYR A O 1
ATOM 2202 N N . ASN A 1 275 ? 9.692 3.514 19.688 1.00 92.25 275 ASN A N 1
ATOM 2203 C CA . ASN A 1 275 ? 10.206 4.880 19.533 1.00 92.25 275 ASN A CA 1
ATOM 2204 C C . ASN A 1 275 ? 9.431 5.601 18.429 1.00 92.25 275 ASN A C 1
ATOM 2206 O O . ASN A 1 275 ? 9.393 5.099 17.306 1.00 92.25 275 ASN A O 1
ATOM 2210 N N . TYR A 1 276 ? 8.874 6.785 18.714 1.00 91.25 276 TYR A N 1
ATOM 2211 C CA . TYR A 1 276 ? 8.147 7.566 17.707 1.00 91.25 276 TYR A CA 1
ATOM 2212 C C . TYR A 1 276 ? 9.000 7.839 16.453 1.00 91.25 276 TYR A C 1
ATOM 2214 O O . TYR A 1 276 ? 8.475 7.869 15.347 1.00 91.25 276 TYR A O 1
ATOM 2222 N N . LYS A 1 277 ? 10.331 7.956 16.595 1.00 91.62 277 LYS A N 1
ATOM 2223 C CA . LYS A 1 277 ? 11.264 8.169 15.472 1.00 91.62 277 LYS A CA 1
ATOM 2224 C C . LYS A 1 277 ? 11.359 6.981 14.512 1.00 91.62 277 LYS A C 1
ATOM 2226 O O . LYS A 1 277 ? 11.832 7.148 13.392 1.00 91.62 277 LYS A O 1
ATOM 2231 N N . ASN A 1 278 ? 10.950 5.790 14.945 1.00 91.38 278 ASN A N 1
ATOM 2232 C CA . ASN A 1 278 ? 10.975 4.587 14.114 1.00 91.38 278 ASN A CA 1
ATOM 2233 C C . ASN A 1 278 ? 9.689 4.407 13.299 1.00 91.38 278 ASN A C 1
ATOM 2235 O O . ASN A 1 278 ? 9.707 3.631 12.337 1.00 91.38 278 ASN A O 1
ATOM 2239 N N . VAL A 1 279 ? 8.620 5.120 13.678 1.00 90.62 279 VAL A N 1
ATOM 2240 C CA . VAL A 1 279 ? 7.299 5.040 13.053 1.00 90.62 279 VAL A CA 1
ATOM 2241 C C . VAL A 1 279 ? 7.410 5.361 11.567 1.00 90.62 279 VAL A C 1
ATOM 2243 O O . VAL A 1 279 ? 7.996 6.372 11.174 1.00 90.62 279 VAL A O 1
ATOM 2246 N N . ALA A 1 280 ? 6.869 4.475 10.739 1.00 92.00 280 ALA A N 1
ATOM 2247 C CA . ALA A 1 280 ? 6.776 4.652 9.298 1.00 92.00 280 ALA A CA 1
ATOM 2248 C C . ALA A 1 280 ? 5.575 3.891 8.735 1.00 92.00 280 ALA A C 1
ATOM 2250 O O . ALA A 1 280 ? 4.955 3.080 9.424 1.00 92.00 280 ALA A O 1
ATOM 2251 N N . ASP A 1 281 ? 5.295 4.135 7.461 1.00 92.25 281 ASP A N 1
ATOM 2252 C CA . ASP A 1 281 ? 4.290 3.387 6.719 1.00 92.25 281 ASP A CA 1
ATOM 2253 C C . ASP A 1 281 ? 4.757 1.942 6.533 1.00 92.25 281 ASP A C 1
ATOM 2255 O O . ASP A 1 281 ? 5.875 1.690 6.071 1.00 92.25 281 ASP A O 1
ATOM 2259 N N . LEU A 1 282 ? 3.899 0.983 6.880 1.00 91.50 282 LEU A N 1
ATOM 2260 C CA . LEU A 1 282 ? 4.104 -0.412 6.518 1.00 91.50 282 LEU A CA 1
ATOM 2261 C C . LEU A 1 282 ? 3.868 -0.558 5.012 1.00 91.50 282 LEU A C 1
ATOM 2263 O O . LEU A 1 282 ? 2.790 -0.221 4.509 1.00 91.50 282 LEU A O 1
ATOM 2267 N N . THR A 1 283 ? 4.863 -1.088 4.309 1.00 92.19 283 THR A N 1
ATOM 2268 C CA . THR A 1 283 ? 4.814 -1.321 2.863 1.00 92.19 283 THR A CA 1
ATOM 2269 C C . THR A 1 283 ? 4.604 -2.797 2.544 1.00 92.19 283 THR A C 1
ATOM 2271 O O . THR A 1 283 ? 4.951 -3.675 3.334 1.00 92.19 283 THR A O 1
ATOM 2274 N N . ALA A 1 284 ? 3.999 -3.058 1.392 1.00 90.88 284 ALA A N 1
ATOM 2275 C CA . ALA A 1 284 ? 3.833 -4.379 0.805 1.00 90.88 284 ALA A CA 1
ATOM 2276 C C . ALA A 1 284 ? 4.166 -4.304 -0.684 1.00 90.88 284 ALA A C 1
ATOM 2278 O O . ALA A 1 284 ? 4.035 -3.236 -1.276 1.00 90.88 284 ALA A O 1
ATOM 2279 N N . ASN A 1 285 ? 4.567 -5.420 -1.287 1.00 91.50 285 ASN A N 1
ATOM 2280 C CA . ASN A 1 285 ? 5.044 -5.426 -2.666 1.00 91.50 285 ASN A CA 1
ATOM 2281 C C . ASN A 1 285 ? 4.056 -6.145 -3.582 1.00 91.50 285 ASN A C 1
ATOM 2283 O O . ASN A 1 285 ? 3.813 -7.339 -3.427 1.00 91.50 285 ASN A O 1
ATOM 2287 N N . MET A 1 286 ? 3.514 -5.426 -4.563 1.00 93.06 286 MET A N 1
ATOM 2288 C CA . MET A 1 286 ? 3.006 -6.077 -5.770 1.00 93.06 286 MET A CA 1
ATOM 2289 C C . MET A 1 286 ? 4.191 -6.702 -6.505 1.00 93.06 286 MET A C 1
ATOM 2291 O O . MET A 1 286 ? 5.295 -6.157 -6.458 1.00 93.06 286 MET A O 1
ATOM 2295 N N . ILE A 1 287 ? 3.976 -7.799 -7.220 1.00 93.44 287 ILE A N 1
ATOM 2296 C CA . ILE A 1 287 ? 5.046 -8.440 -7.990 1.00 93.44 287 ILE A CA 1
ATOM 2297 C C . ILE A 1 287 ? 4.661 -8.564 -9.458 1.00 93.44 287 ILE A C 1
ATOM 2299 O O . ILE A 1 287 ? 3.498 -8.805 -9.781 1.00 93.44 287 ILE A O 1
ATOM 2303 N N . ILE A 1 288 ? 5.643 -8.398 -10.341 1.00 96.00 288 ILE A N 1
ATOM 2304 C CA . ILE A 1 288 ? 5.556 -8.776 -11.752 1.00 96.00 288 ILE A CA 1
ATOM 2305 C C . ILE A 1 288 ? 6.641 -9.804 -12.052 1.00 96.00 288 ILE A C 1
ATOM 2307 O O . ILE A 1 288 ? 7.793 -9.632 -11.650 1.00 96.00 288 ILE A O 1
ATOM 2311 N N . TYR A 1 289 ? 6.285 -10.871 -12.759 1.00 96.94 289 TYR A N 1
ATOM 2312 C CA . TYR A 1 289 ? 7.232 -11.922 -13.120 1.00 96.94 289 TYR A CA 1
ATOM 2313 C C . TYR A 1 289 ? 6.868 -12.618 -14.426 1.00 96.94 289 TYR A C 1
ATOM 2315 O O . TYR A 1 289 ? 5.705 -12.647 -14.829 1.00 96.94 289 TYR A O 1
ATOM 2323 N N . GLN A 1 290 ? 7.879 -13.165 -15.096 1.00 96.69 29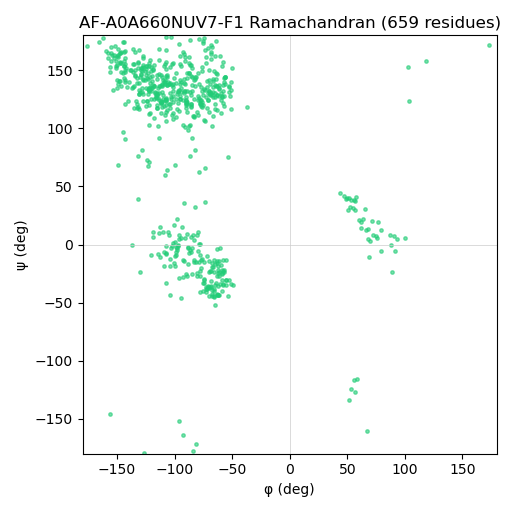0 GLN A N 1
ATOM 2324 C CA . GLN A 1 290 ? 7.704 -14.004 -16.285 1.00 96.69 290 GLN A CA 1
ATOM 2325 C C . GLN A 1 290 ? 7.507 -15.483 -15.908 1.00 96.69 290 GLN A C 1
ATOM 2327 O O . GLN A 1 290 ? 7.829 -15.910 -14.801 1.00 96.69 290 GLN A O 1
ATOM 2332 N N . GLN A 1 291 ? 6.967 -16.280 -16.825 1.00 93.81 291 GLN A N 1
ATOM 2333 C CA . GLN A 1 291 ? 6.484 -17.641 -16.567 1.00 93.81 291 GLN A CA 1
ATOM 2334 C C . GLN A 1 291 ? 7.526 -18.617 -15.993 1.00 93.81 291 GLN A C 1
ATOM 2336 O O . GLN A 1 291 ? 7.154 -19.504 -15.220 1.00 93.81 291 GLN A O 1
ATOM 2341 N N . ASP A 1 292 ? 8.797 -18.490 -16.372 1.00 93.62 292 ASP A N 1
ATOM 2342 C CA . ASP A 1 292 ? 9.910 -19.329 -15.906 1.00 93.62 292 ASP A CA 1
ATOM 2343 C C . ASP A 1 292 ? 10.674 -18.723 -14.710 1.00 93.62 292 ASP A C 1
ATOM 2345 O O . ASP A 1 292 ? 11.656 -19.299 -14.242 1.00 93.62 292 ASP A O 1
ATOM 2349 N N . ALA A 1 293 ? 10.195 -17.606 -14.155 1.00 95.06 293 ALA A N 1
ATOM 2350 C CA . ALA A 1 293 ? 10.745 -16.952 -12.968 1.00 95.06 293 ALA A CA 1
ATOM 2351 C C . ALA A 1 293 ? 10.252 -17.585 -11.654 1.00 95.06 293 ALA A C 1
ATOM 2353 O O . ALA A 1 293 ? 10.075 -16.895 -10.655 1.00 95.06 293 ALA A O 1
ATOM 2354 N N . ILE A 1 294 ? 9.994 -18.894 -11.646 1.00 91.12 294 ILE A N 1
ATOM 2355 C CA . ILE A 1 294 ? 9.524 -19.632 -10.470 1.00 91.12 294 ILE A CA 1
ATOM 2356 C C . ILE A 1 294 ? 10.656 -20.512 -9.942 1.00 91.12 294 ILE A C 1
ATOM 2358 O O . ILE A 1 294 ? 11.205 -21.348 -10.661 1.00 91.12 294 ILE A O 1
ATOM 2362 N N . ASN A 1 295 ? 11.011 -20.337 -8.670 1.00 86.56 295 ASN A N 1
ATOM 2363 C CA . ASN A 1 295 ? 12.092 -21.082 -8.034 1.00 86.56 295 ASN A CA 1
ATOM 2364 C C . ASN A 1 295 ? 11.663 -22.510 -7.620 1.00 86.56 295 ASN A C 1
ATOM 2366 O O . ASN A 1 295 ? 10.500 -22.906 -7.706 1.00 86.56 295 ASN A O 1
ATOM 2370 N N . ALA A 1 296 ? 12.608 -23.294 -7.091 1.00 82.50 296 ALA A N 1
ATOM 2371 C CA . ALA A 1 296 ? 12.348 -24.661 -6.623 1.00 82.50 296 ALA A CA 1
ATOM 2372 C C . ALA A 1 296 ? 11.333 -24.756 -5.460 1.00 82.50 296 ALA A C 1
ATOM 2374 O O . ALA A 1 296 ? 10.778 -25.828 -5.221 1.00 82.50 296 ALA A O 1
ATOM 2375 N N . LYS A 1 297 ? 11.083 -23.650 -4.747 1.00 81.31 297 LYS A N 1
ATOM 2376 C CA . LYS A 1 297 ? 10.076 -23.527 -3.682 1.00 81.31 297 LYS A CA 1
ATOM 2377 C C . LYS A 1 297 ? 8.712 -23.055 -4.195 1.00 81.31 297 LYS A C 1
ATOM 2379 O O . LYS A 1 297 ? 7.814 -22.869 -3.387 1.00 81.31 297 LYS A O 1
ATOM 2384 N N . LYS A 1 298 ? 8.541 -22.917 -5.515 1.00 81.06 298 LYS A N 1
ATOM 2385 C CA . LYS A 1 298 ? 7.322 -22.411 -6.167 1.00 81.06 298 LYS A CA 1
ATOM 2386 C C . LYS A 1 298 ? 7.008 -20.946 -5.851 1.00 81.06 298 LYS A C 1
ATOM 2388 O O . LYS A 1 298 ? 5.848 -20.554 -5.858 1.00 81.06 298 LYS A O 1
ATOM 2393 N N . GLU A 1 299 ? 8.040 -20.146 -5.612 1.00 84.69 299 GLU A N 1
ATOM 2394 C CA . GLU A 1 299 ? 7.928 -18.702 -5.401 1.00 84.69 299 GLU A CA 1
ATOM 2395 C C . GLU A 1 299 ? 8.471 -17.968 -6.628 1.00 84.69 299 GLU A C 1
ATOM 2397 O O . GLU A 1 299 ? 9.447 -18.416 -7.243 1.00 84.69 299 GLU A O 1
ATOM 2402 N N . ALA A 1 300 ? 7.868 -16.828 -6.963 1.00 89.75 300 ALA A N 1
ATOM 2403 C CA . ALA A 1 300 ? 8.412 -15.938 -7.974 1.00 89.75 300 ALA A CA 1
ATOM 2404 C C . ALA A 1 300 ? 9.758 -15.358 -7.504 1.00 89.75 300 ALA A C 1
ATOM 2406 O O . ALA A 1 300 ? 9.889 -14.895 -6.372 1.00 89.75 300 ALA A O 1
ATOM 2407 N N . ALA A 1 301 ? 10.781 -15.434 -8.352 1.00 92.88 301 ALA A N 1
ATOM 2408 C CA . ALA A 1 301 ? 12.137 -15.001 -8.042 1.00 92.88 301 ALA A CA 1
ATOM 2409 C C . ALA A 1 301 ? 12.927 -14.710 -9.322 1.00 92.88 301 ALA A C 1
ATOM 2411 O O . ALA A 1 301 ? 12.609 -15.218 -10.395 1.00 92.88 301 ALA A O 1
ATOM 2412 N N . ASP A 1 302 ? 14.016 -13.948 -9.211 1.00 94.69 302 ASP A N 1
ATOM 2413 C CA . ASP A 1 302 ? 14.853 -13.599 -10.363 1.00 94.69 302 ASP A CA 1
ATOM 2414 C C . ASP A 1 302 ? 15.800 -14.745 -10.791 1.00 94.69 302 ASP A C 1
ATOM 2416 O O . ASP A 1 302 ? 17.026 -14.637 -10.704 1.00 94.69 302 ASP A O 1
ATOM 2420 N N . VAL A 1 303 ? 15.222 -15.875 -11.211 1.00 93.75 303 VAL A N 1
ATOM 2421 C CA . VAL A 1 303 ? 15.925 -17.147 -11.482 1.00 93.75 303 VAL A CA 1
ATOM 2422 C C . VAL A 1 303 ? 15.899 -17.583 -12.947 1.00 93.75 303 VAL A C 1
ATOM 2424 O O . VAL A 1 303 ? 16.585 -18.546 -13.295 1.00 93.75 303 VAL A O 1
ATOM 2427 N N . ALA A 1 304 ? 15.139 -16.901 -13.810 1.00 94.31 304 ALA A N 1
ATOM 2428 C CA . ALA A 1 304 ? 15.033 -17.291 -15.211 1.00 94.31 304 ALA A CA 1
ATOM 2429 C C . ALA A 1 304 ? 16.382 -17.165 -15.937 1.00 94.31 304 ALA A C 1
ATOM 2431 O O . ALA A 1 304 ? 17.150 -16.219 -15.725 1.00 94.31 304 ALA A O 1
ATOM 2432 N N . ALA A 1 305 ? 16.659 -18.110 -16.840 1.00 92.94 305 ALA A N 1
ATOM 2433 C CA . ALA A 1 305 ? 17.900 -18.117 -17.615 1.00 92.94 305 ALA A CA 1
ATOM 2434 C C . ALA A 1 305 ? 17.961 -16.953 -18.621 1.00 92.94 305 ALA A C 1
ATOM 2436 O O . ALA A 1 305 ? 19.030 -16.386 -18.856 1.00 92.94 305 ALA A O 1
ATOM 2437 N N . SER A 1 306 ? 16.811 -16.596 -19.199 1.00 91.56 306 SER A N 1
ATOM 2438 C CA . SER A 1 306 ? 16.639 -15.422 -20.060 1.00 91.56 306 SER A CA 1
ATOM 2439 C C . SER A 1 306 ? 15.719 -14.440 -19.357 1.00 91.56 306 SER A C 1
ATOM 2441 O O . SER A 1 306 ? 14.668 -14.833 -18.878 1.00 91.56 306 SER A O 1
ATOM 2443 N N . LYS A 1 307 ? 16.118 -13.173 -19.266 1.00 94.50 307 LYS A N 1
ATOM 2444 C CA . LYS A 1 307 ? 15.425 -12.160 -18.464 1.00 94.50 307 LYS A CA 1
ATOM 2445 C C . LYS A 1 307 ? 14.785 -11.124 -19.381 1.00 94.50 307 LYS A C 1
ATOM 2447 O O . LYS A 1 307 ? 15.483 -10.518 -20.196 1.00 94.50 307 LYS A O 1
ATOM 2452 N N . HIS A 1 308 ? 13.473 -10.945 -19.272 1.00 95.06 308 HIS A N 1
ATOM 2453 C CA . HIS A 1 308 ? 12.669 -10.206 -20.248 1.00 95.06 308 HIS A CA 1
ATOM 2454 C C . HIS A 1 308 ? 11.957 -8.977 -19.675 1.00 95.06 308 HIS A C 1
ATOM 2456 O O . HIS A 1 308 ? 11.166 -8.364 -20.387 1.00 95.06 308 HIS A O 1
ATOM 2462 N N . ILE A 1 309 ? 12.219 -8.601 -18.423 1.00 95.19 309 ILE A N 1
ATOM 2463 C CA . ILE A 1 309 ? 11.646 -7.414 -17.780 1.00 95.19 309 ILE A CA 1
ATOM 2464 C C . ILE A 1 309 ? 12.734 -6.354 -17.648 1.00 95.19 309 ILE A C 1
ATOM 2466 O O . ILE A 1 309 ? 13.800 -6.594 -17.093 1.00 95.19 309 ILE A O 1
ATOM 2470 N N . SER A 1 310 ? 12.472 -5.157 -18.150 1.00 91.56 310 SER A N 1
ATOM 2471 C CA . SER A 1 310 ? 13.371 -4.007 -18.036 1.00 91.56 310 SER A CA 1
ATOM 2472 C C . SER A 1 310 ? 12.591 -2.746 -17.680 1.00 91.56 310 SER A C 1
ATOM 2474 O O . SER A 1 310 ? 11.364 -2.745 -17.750 1.00 91.56 310 SER A O 1
ATOM 2476 N N . ALA A 1 311 ? 13.285 -1.671 -17.315 1.00 89.56 311 ALA A N 1
ATOM 2477 C CA . ALA A 1 311 ? 12.675 -0.381 -17.018 1.00 89.56 311 ALA A CA 1
ATOM 2478 C C . ALA A 1 311 ? 13.209 0.710 -17.947 1.00 89.56 311 ALA A C 1
ATOM 2480 O O . ALA A 1 311 ? 14.357 0.655 -18.392 1.00 89.56 311 ALA A O 1
ATOM 2481 N N . PHE A 1 312 ? 12.378 1.711 -18.235 1.00 82.94 312 PHE A N 1
ATOM 2482 C CA . PHE A 1 312 ? 12.795 2.915 -18.949 1.00 82.94 312 PHE A CA 1
ATOM 2483 C C . PHE A 1 312 ? 11.840 4.085 -18.735 1.00 82.94 312 PHE A C 1
ATOM 2485 O O . PHE A 1 312 ? 10.725 3.896 -18.256 1.00 82.94 312 PHE A O 1
ATOM 2492 N N . VAL A 1 313 ? 12.276 5.289 -19.122 1.00 82.88 313 VAL A N 1
ATOM 2493 C CA . VAL A 1 313 ? 11.427 6.486 -19.139 1.00 82.88 313 VAL A CA 1
ATOM 2494 C C . VAL A 1 313 ? 10.866 6.723 -20.538 1.00 82.88 313 VAL A C 1
ATOM 2496 O O . VAL A 1 313 ? 11.603 6.731 -21.523 1.00 82.88 313 VAL A O 1
ATOM 2499 N N . MET A 1 314 ? 9.563 6.966 -20.619 1.00 82.19 314 MET A N 1
ATOM 2500 C CA . MET A 1 314 ? 8.873 7.458 -21.809 1.00 82.19 314 MET A CA 1
ATOM 2501 C C . MET A 1 314 ? 7.807 8.458 -21.368 1.00 82.19 314 MET A C 1
ATOM 2503 O O . MET A 1 314 ? 7.124 8.235 -20.377 1.00 82.19 314 MET A O 1
ATOM 2507 N N . ASP A 1 315 ? 7.702 9.592 -22.064 1.00 81.69 315 ASP A N 1
ATOM 2508 C CA . ASP A 1 315 ? 6.763 10.674 -21.722 1.00 81.69 315 ASP A CA 1
ATOM 2509 C C . ASP A 1 315 ? 6.847 11.118 -20.247 1.00 81.69 315 ASP A C 1
ATOM 2511 O O . ASP A 1 315 ? 5.837 11.376 -19.593 1.00 81.69 315 ASP A O 1
ATOM 2515 N N . ASN A 1 316 ? 8.075 11.198 -19.720 1.00 81.44 316 ASN A N 1
ATOM 2516 C CA . ASN A 1 316 ? 8.387 11.533 -18.324 1.00 81.44 316 ASN A CA 1
ATOM 2517 C C . ASN A 1 316 ? 7.797 10.564 -17.279 1.00 81.44 316 ASN A C 1
ATOM 2519 O O . ASN A 1 316 ? 7.669 10.930 -16.111 1.00 81.44 316 ASN A O 1
ATOM 2523 N N . LYS A 1 317 ? 7.456 9.333 -17.676 1.00 83.19 317 LYS A N 1
ATOM 2524 C CA . LYS A 1 317 ? 6.966 8.267 -16.793 1.00 83.19 317 LYS A CA 1
ATOM 2525 C C . LYS A 1 317 ? 7.805 7.006 -16.934 1.00 83.19 317 LYS A C 1
ATOM 2527 O O . LYS A 1 317 ? 8.362 6.741 -17.998 1.00 83.19 317 LYS A O 1
ATOM 2532 N N . THR A 1 318 ? 7.912 6.235 -15.857 1.00 85.62 318 THR A N 1
ATOM 2533 C CA . THR A 1 318 ? 8.568 4.927 -15.875 1.00 85.62 318 THR A CA 1
ATOM 2534 C C . THR A 1 318 ? 7.635 3.879 -16.472 1.00 85.62 318 THR A C 1
ATOM 2536 O O . THR A 1 318 ? 6.440 3.849 -16.191 1.00 85.62 318 THR A O 1
ATOM 2539 N N . HIS A 1 319 ? 8.185 3.011 -17.313 1.00 87.50 319 HIS A N 1
ATOM 2540 C CA . HIS A 1 319 ? 7.456 1.925 -17.957 1.00 87.50 319 HIS A CA 1
ATOM 2541 C C . HIS A 1 319 ? 8.271 0.637 -17.922 1.00 87.50 319 HIS A C 1
ATOM 2543 O O . HIS A 1 319 ? 9.504 0.671 -18.004 1.00 87.50 319 HIS A O 1
ATOM 2549 N N . PHE A 1 320 ? 7.575 -0.500 -17.855 1.00 92.00 320 PHE A N 1
ATOM 2550 C CA . PHE A 1 320 ? 8.201 -1.786 -18.124 1.00 92.00 320 PHE A CA 1
ATOM 2551 C C . PHE A 1 320 ? 8.448 -1.950 -19.623 1.00 92.00 320 PHE A C 1
ATOM 2553 O O . PHE A 1 320 ? 7.562 -1.716 -20.448 1.00 92.00 320 PHE A O 1
ATOM 2560 N N . GLY A 1 321 ? 9.663 -2.374 -19.959 1.00 93.25 321 GLY A N 1
ATOM 2561 C CA . GLY A 1 321 ? 10.026 -2.897 -21.269 1.00 93.25 321 GLY A CA 1
ATOM 2562 C C . GLY A 1 321 ? 10.017 -4.411 -21.212 1.00 93.25 321 GLY A C 1
ATOM 2563 O O . GLY A 1 321 ? 10.889 -4.991 -20.560 1.00 93.25 321 GLY A O 1
ATOM 2564 N N . LEU A 1 322 ? 9.040 -5.023 -21.874 1.00 95.44 322 LEU A N 1
ATOM 2565 C CA . LEU A 1 322 ? 8.811 -6.464 -21.849 1.00 95.44 322 LEU A CA 1
ATOM 2566 C C . LEU A 1 322 ? 9.273 -7.125 -23.153 1.00 95.44 322 LEU A C 1
ATOM 2568 O O . LEU A 1 322 ? 9.054 -6.586 -24.239 1.00 95.44 322 LEU A O 1
ATOM 2572 N N . GLY A 1 323 ? 9.929 -8.278 -23.041 1.00 95.88 323 GLY A N 1
ATOM 2573 C CA . GLY A 1 323 ? 10.253 -9.167 -24.160 1.00 95.88 323 GLY A CA 1
ATOM 2574 C C . GLY A 1 323 ? 9.084 -10.075 -24.563 1.00 95.88 323 GLY A C 1
ATOM 2575 O O . GLY A 1 323 ? 7.964 -9.916 -24.088 1.00 95.88 323 GLY A O 1
ATOM 2576 N N . ASN A 1 324 ? 9.340 -11.034 -25.460 1.00 96.38 324 ASN A N 1
ATOM 2577 C CA . ASN A 1 324 ? 8.357 -12.070 -25.785 1.00 96.38 324 ASN A CA 1
ATOM 2578 C C . ASN A 1 324 ? 8.292 -13.085 -24.637 1.00 96.38 324 ASN A C 1
ATOM 2580 O O . ASN A 1 324 ? 9.219 -13.879 -24.484 1.00 96.38 324 ASN A O 1
ATOM 2584 N N . ASP A 1 325 ? 7.213 -13.066 -23.859 1.00 97.75 325 ASP A N 1
ATOM 2585 C CA . ASP A 1 325 ? 6.975 -14.016 -22.773 1.00 97.75 325 ASP A CA 1
ATOM 2586 C C . ASP A 1 325 ? 5.519 -13.967 -22.283 1.00 97.75 325 ASP A C 1
ATOM 2588 O O . ASP A 1 325 ? 4.720 -13.116 -22.688 1.00 97.75 325 ASP A O 1
ATOM 2592 N N . THR A 1 326 ? 5.188 -14.878 -21.374 1.00 97.94 326 THR A N 1
ATOM 2593 C CA . THR A 1 326 ? 4.001 -14.818 -20.523 1.00 97.94 326 THR A CA 1
ATOM 2594 C C . THR A 1 326 ? 4.368 -14.211 -19.174 1.00 97.94 326 THR A C 1
ATOM 2596 O O . THR A 1 326 ? 5.336 -14.622 -18.539 1.00 97.94 326 THR A O 1
ATOM 2599 N N . TYR A 1 327 ? 3.555 -13.264 -18.719 1.00 98.06 327 TYR A N 1
ATOM 2600 C CA . TYR A 1 327 ? 3.766 -12.486 -17.509 1.00 98.06 327 TYR A CA 1
ATOM 2601 C C . TYR A 1 327 ? 2.582 -12.591 -16.555 1.00 98.06 327 TYR A C 1
ATOM 2603 O O . TYR A 1 327 ? 1.428 -12.771 -16.964 1.00 98.06 327 TYR A O 1
ATOM 2611 N N . PHE A 1 328 ? 2.893 -12.409 -15.278 1.00 97.25 328 PHE A N 1
ATOM 2612 C CA . PHE A 1 328 ? 1.953 -12.385 -14.173 1.00 97.25 328 PHE A CA 1
ATOM 2613 C C . PHE A 1 328 ? 2.157 -11.118 -13.361 1.00 97.25 328 PHE A C 1
ATOM 2615 O O . PHE A 1 328 ? 3.291 -10.688 -13.154 1.00 97.25 328 PHE A O 1
ATOM 2622 N N . VAL A 1 329 ? 1.054 -10.538 -12.901 1.00 96.38 329 VAL A N 1
ATOM 2623 C CA . VAL A 1 329 ? 1.048 -9.481 -11.890 1.00 96.38 329 VAL A CA 1
ATOM 2624 C C . VAL A 1 329 ? 0.232 -9.980 -10.714 1.00 96.38 329 VAL A C 1
ATOM 2626 O O . VAL A 1 329 ? -0.917 -10.374 -10.909 1.00 96.38 329 VAL A O 1
ATOM 2629 N N . GLU A 1 330 ? 0.823 -9.972 -9.525 1.00 91.94 330 GLU A N 1
ATOM 2630 C CA . GLU A 1 330 ? 0.296 -10.663 -8.350 1.00 91.94 330 GLU A CA 1
ATOM 2631 C C . GLU A 1 330 ? 0.327 -9.789 -7.092 1.00 91.94 330 GLU A C 1
ATOM 2633 O O . GLU A 1 330 ? 1.213 -8.947 -6.905 1.00 91.94 330 GLU A O 1
ATOM 2638 N N . THR A 1 331 ? -0.691 -9.970 -6.250 1.00 88.88 331 THR A N 1
ATOM 2639 C CA . THR A 1 331 ? -0.871 -9.235 -4.995 1.00 88.88 331 THR A CA 1
ATOM 2640 C C . THR A 1 331 ? 0.060 -9.734 -3.894 1.00 88.88 331 THR A C 1
ATOM 2642 O O . THR A 1 331 ? 0.331 -10.935 -3.833 1.00 88.88 331 THR A O 1
ATOM 2645 N N . PRO A 1 332 ? 0.495 -8.873 -2.955 1.00 85.56 332 PRO A N 1
ATOM 2646 C CA . PRO A 1 332 ? 1.245 -9.338 -1.800 1.00 85.56 332 PRO A CA 1
ATOM 2647 C C . PRO A 1 332 ? 0.383 -10.197 -0.882 1.00 85.56 332 PRO A C 1
ATOM 2649 O O . PRO A 1 332 ? -0.763 -9.872 -0.571 1.00 85.56 332 PRO A O 1
ATOM 2652 N N . THR A 1 333 ? 1.013 -11.227 -0.335 1.00 75.44 333 THR A N 1
ATOM 2653 C CA . THR A 1 333 ? 0.432 -12.112 0.683 1.00 75.44 333 THR A CA 1
ATOM 2654 C C . THR A 1 333 ? 0.919 -11.756 2.088 1.00 75.44 333 THR A C 1
ATOM 2656 O O . THR A 1 333 ? 0.367 -12.201 3.094 1.00 75.44 333 THR A O 1
ATOM 2659 N N . THR A 1 334 ? 1.994 -10.970 2.172 1.00 77.25 334 THR A N 1
ATOM 2660 C CA . THR A 1 334 ? 2.636 -10.543 3.414 1.00 77.25 334 THR A CA 1
ATOM 2661 C C . THR A 1 334 ? 3.243 -9.152 3.277 1.00 77.25 334 THR A C 1
ATOM 2663 O O . THR A 1 334 ? 3.619 -8.739 2.183 1.00 77.25 334 THR A O 1
ATOM 2666 N N . ALA A 1 335 ? 3.403 -8.461 4.402 1.00 85.12 335 ALA A N 1
ATOM 2667 C CA . ALA A 1 335 ? 4.270 -7.298 4.547 1.00 85.12 335 ALA A CA 1
ATOM 2668 C C . ALA A 1 335 ? 5.312 -7.562 5.632 1.00 85.12 335 ALA A C 1
ATOM 2670 O O . ALA A 1 335 ? 4.976 -8.037 6.719 1.00 85.12 335 ALA A O 1
ATOM 2671 N N . THR A 1 336 ? 6.565 -7.218 5.361 1.00 86.31 336 THR A N 1
ATOM 2672 C CA . THR A 1 336 ? 7.655 -7.357 6.328 1.00 86.31 336 THR A CA 1
ATOM 2673 C C . THR A 1 336 ? 7.855 -6.038 7.063 1.00 86.31 336 THR A C 1
ATOM 2675 O O . THR A 1 336 ? 8.045 -4.986 6.458 1.00 86.31 336 THR A O 1
ATOM 2678 N N . THR A 1 337 ? 7.812 -6.082 8.391 1.00 85.88 337 THR A N 1
ATOM 2679 C CA . THR A 1 337 ? 8.128 -4.919 9.233 1.00 85.88 337 THR A CA 1
ATOM 2680 C C . THR A 1 337 ? 9.631 -4.630 9.220 1.00 85.88 337 THR A C 1
ATOM 2682 O O . THR A 1 337 ? 10.444 -5.521 8.980 1.00 85.88 337 THR A O 1
ATOM 2685 N N . LYS A 1 338 ? 10.046 -3.424 9.611 1.00 80.94 338 LYS A N 1
ATOM 2686 C CA . LYS A 1 338 ? 11.457 -3.053 9.833 1.00 80.94 338 LYS A CA 1
ATOM 2687 C C . LYS A 1 338 ? 12.173 -3.943 10.852 1.00 80.94 338 LYS A C 1
ATOM 2689 O O . LYS A 1 338 ? 13.399 -3.989 10.866 1.00 80.94 338 LYS A O 1
ATOM 2694 N N . LYS A 1 339 ? 11.426 -4.619 11.731 1.00 80.88 339 LYS A N 1
ATOM 2695 C CA . LYS A 1 339 ? 11.964 -5.597 12.687 1.00 80.88 339 LYS A CA 1
ATOM 2696 C C . LYS A 1 339 ? 12.257 -6.961 12.037 1.00 80.88 339 LYS A C 1
ATOM 2698 O O . LYS A 1 339 ? 12.979 -7.756 12.629 1.00 80.88 339 LYS A O 1
ATOM 2703 N N . GLY A 1 340 ? 11.732 -7.217 10.839 1.00 81.06 340 GLY A N 1
ATOM 2704 C CA . GLY A 1 340 ? 11.828 -8.496 10.134 1.00 81.06 340 GLY A CA 1
ATOM 2705 C C . GLY A 1 340 ? 10.644 -9.435 10.380 1.00 81.06 340 GLY A C 1
ATOM 2706 O O . GLY A 1 340 ? 10.660 -10.562 9.901 1.00 81.06 340 GLY A O 1
ATOM 2707 N N . ASP A 1 341 ? 9.615 -8.994 11.113 1.00 79.75 341 ASP A N 1
ATOM 2708 C CA . ASP A 1 341 ? 8.400 -9.790 11.317 1.00 79.75 341 ASP A CA 1
ATOM 2709 C C . ASP A 1 341 ? 7.528 -9.744 10.046 1.00 79.75 341 ASP A C 1
ATOM 2711 O O . ASP A 1 341 ? 7.267 -8.652 9.531 1.00 79.75 341 ASP A O 1
ATOM 2715 N N . ASN A 1 342 ? 7.044 -10.899 9.576 1.00 75.38 342 ASN A N 1
ATOM 2716 C CA . ASN A 1 342 ? 6.113 -11.000 8.447 1.00 75.38 342 ASN A CA 1
ATOM 2717 C C . ASN A 1 342 ? 4.662 -10.943 8.935 1.00 75.38 342 ASN A C 1
ATOM 2719 O O . ASN A 1 342 ? 4.223 -11.772 9.729 1.00 75.38 342 ASN A O 1
ATOM 2723 N N . LEU A 1 343 ? 3.912 -9.967 8.438 1.00 75.56 343 LEU A N 1
ATOM 2724 C CA . LEU A 1 343 ? 2.491 -9.784 8.702 1.00 75.56 343 LEU A CA 1
ATOM 2725 C C . LEU A 1 343 ? 1.694 -10.290 7.507 1.00 75.56 343 LEU A C 1
ATOM 2727 O O . LEU A 1 343 ? 1.947 -9.857 6.388 1.00 75.56 343 LEU A O 1
ATOM 2731 N N . LEU A 1 344 ? 0.717 -11.164 7.739 1.00 71.81 344 LEU A N 1
ATOM 2732 C CA . LEU A 1 344 ? -0.186 -11.622 6.685 1.00 71.81 344 LEU A CA 1
ATOM 2733 C C . LEU A 1 344 ? -1.005 -10.456 6.123 1.00 71.81 344 LEU A C 1
ATOM 2735 O O . LEU A 1 344 ? -1.530 -9.627 6.873 1.00 71.81 344 LEU A O 1
ATOM 2739 N N . LEU A 1 345 ? -1.126 -10.430 4.800 1.00 75.25 345 LEU A N 1
ATOM 2740 C CA . LEU A 1 345 ? -1.992 -9.535 4.050 1.00 75.25 345 LEU A CA 1
ATOM 2741 C C . LEU A 1 345 ? -2.923 -10.373 3.184 1.00 75.25 345 LEU A C 1
ATOM 2743 O O . LEU A 1 345 ? -2.501 -11.320 2.530 1.00 75.25 345 LEU A O 1
ATOM 2747 N N . GLY A 1 346 ? -4.202 -10.021 3.201 1.00 73.12 346 GLY A N 1
ATOM 2748 C CA . GLY A 1 346 ? -5.194 -10.621 2.328 1.00 73.12 346 GLY A CA 1
ATOM 2749 C C . GLY A 1 346 ? -5.696 -9.559 1.374 1.00 73.12 346 GLY A C 1
ATOM 2750 O O . GLY A 1 346 ? -6.522 -8.743 1.774 1.00 73.12 346 GLY A O 1
ATOM 2751 N N . TYR A 1 347 ? -5.213 -9.569 0.138 1.00 83.12 347 TYR A N 1
ATOM 2752 C CA . TYR A 1 347 ? -5.784 -8.784 -0.948 1.00 83.12 347 TYR A CA 1
ATOM 2753 C C . TYR A 1 347 ? -6.278 -9.713 -2.044 1.00 83.12 347 TYR A C 1
ATOM 2755 O O . TYR A 1 347 ? -5.799 -10.833 -2.185 1.00 83.12 347 TYR A O 1
ATOM 2763 N N . ARG A 1 348 ? -7.252 -9.230 -2.806 1.00 83.19 348 ARG A N 1
ATOM 2764 C CA . ARG A 1 348 ? -7.676 -9.839 -4.064 1.00 83.19 348 ARG A CA 1
ATOM 2765 C C . ARG A 1 348 ? -7.712 -8.783 -5.147 1.00 83.19 348 ARG A C 1
ATOM 2767 O O . ARG A 1 348 ? -8.097 -7.646 -4.876 1.00 83.19 348 ARG A O 1
ATOM 2774 N N . ILE A 1 349 ? -7.387 -9.174 -6.367 1.00 89.56 349 ILE A N 1
ATOM 2775 C CA . ILE A 1 349 ? -7.615 -8.379 -7.567 1.00 89.56 349 ILE A CA 1
ATOM 2776 C C . ILE A 1 349 ? -9.090 -8.504 -7.940 1.00 89.56 349 ILE A C 1
ATOM 2778 O O . ILE A 1 349 ? -9.589 -9.616 -8.133 1.00 89.56 349 ILE A O 1
ATOM 2782 N N . VAL A 1 350 ? -9.762 -7.359 -8.057 1.00 89.38 350 VAL A N 1
ATOM 2783 C CA . VAL A 1 350 ? -11.154 -7.240 -8.524 1.00 89.38 350 VAL A CA 1
ATOM 2784 C C . VAL A 1 350 ? -11.261 -6.614 -9.913 1.00 89.38 350 VAL A C 1
ATOM 2786 O O . VAL A 1 350 ? -12.256 -6.822 -10.608 1.00 89.38 350 VAL A O 1
ATOM 2789 N N . GLY A 1 351 ? -10.203 -5.932 -10.357 1.00 94.75 351 GLY A N 1
ATOM 2790 C CA . GLY A 1 351 ? -10.070 -5.432 -11.717 1.00 94.75 351 GLY A CA 1
ATOM 2791 C C . GLY A 1 351 ? -8.611 -5.221 -12.114 1.00 94.75 351 GLY A C 1
ATOM 2792 O O . GLY A 1 351 ? -7.755 -4.990 -11.262 1.00 94.75 351 GLY A O 1
ATOM 2793 N N . ALA A 1 352 ? -8.315 -5.312 -13.407 1.00 97.62 352 ALA A N 1
ATOM 2794 C CA . ALA A 1 352 ? -6.995 -5.012 -13.948 1.00 97.62 352 ALA A CA 1
ATOM 2795 C C . ALA A 1 352 ? -7.110 -4.326 -15.309 1.00 97.62 352 ALA A C 1
ATOM 2797 O O . ALA A 1 352 ? -7.653 -4.895 -16.258 1.00 97.62 352 ALA A O 1
ATOM 2798 N N . LYS A 1 353 ? -6.565 -3.115 -15.422 1.00 97.69 353 LYS A N 1
ATOM 2799 C CA . LYS A 1 353 ? -6.500 -2.371 -16.676 1.00 97.69 353 LYS A CA 1
ATOM 2800 C C . LYS A 1 353 ? -5.107 -2.464 -17.273 1.00 97.69 353 LYS A C 1
ATOM 2802 O O . LYS A 1 353 ? -4.142 -1.917 -16.749 1.00 97.69 353 LYS A O 1
ATOM 2807 N N . PHE A 1 354 ? -5.021 -3.133 -18.410 1.00 96.44 354 PHE A N 1
ATOM 2808 C CA . PHE A 1 354 ? -3.809 -3.239 -19.201 1.00 96.44 354 PHE A CA 1
ATOM 2809 C C . PHE A 1 354 ? -3.721 -2.033 -20.121 1.00 96.44 354 PHE A C 1
ATOM 2811 O O . PHE A 1 354 ? -4.665 -1.742 -20.855 1.00 96.44 354 PHE A O 1
ATOM 2818 N N . ASN A 1 355 ? -2.582 -1.356 -20.105 1.00 94.75 355 ASN A N 1
ATOM 2819 C CA . ASN A 1 355 ? -2.263 -0.269 -21.017 1.00 94.75 355 ASN A CA 1
ATOM 2820 C C . ASN A 1 355 ? -1.009 -0.664 -21.796 1.00 94.75 355 ASN A C 1
ATOM 2822 O O . ASN A 1 355 ? -0.047 -1.168 -21.216 1.00 94.75 355 ASN A O 1
ATOM 2826 N N . CYS A 1 356 ? -1.018 -0.449 -23.106 1.00 94.50 356 CYS A N 1
ATOM 2827 C CA . CYS A 1 356 ? 0.091 -0.813 -23.976 1.00 94.50 356 CYS A CA 1
ATOM 2828 C C . CYS A 1 356 ? 0.305 0.219 -25.079 1.00 94.50 356 CYS A C 1
ATOM 2830 O O . CYS A 1 356 ? -0.631 0.900 -25.501 1.00 94.50 356 CYS A O 1
ATOM 2832 N N . ALA A 1 357 ? 1.551 0.362 -25.520 1.00 95.06 357 ALA A N 1
ATOM 2833 C CA . ALA A 1 357 ? 1.935 1.311 -26.560 1.00 95.06 357 ALA A CA 1
ATOM 2834 C C . ALA A 1 357 ? 3.170 0.842 -27.331 1.00 95.06 357 ALA A C 1
ATOM 2836 O O . ALA A 1 357 ? 3.916 -0.034 -26.876 1.00 95.06 357 ALA A O 1
ATOM 2837 N N . TYR A 1 358 ? 3.407 1.435 -28.496 1.00 94.00 358 TYR A N 1
ATOM 2838 C CA . TYR A 1 358 ? 4.661 1.252 -29.218 1.00 94.00 358 TYR A CA 1
ATOM 2839 C C . TYR A 1 358 ? 5.810 1.948 -28.475 1.00 94.00 358 TYR A C 1
ATOM 2841 O O . TYR A 1 358 ? 5.690 3.107 -28.073 1.00 94.00 358 TYR A O 1
ATOM 2849 N N . ALA A 1 359 ? 6.942 1.262 -28.285 1.00 91.62 359 ALA A N 1
ATOM 2850 C CA . ALA A 1 359 ? 8.076 1.869 -27.589 1.00 91.62 359 ALA A CA 1
ATOM 2851 C C . ALA A 1 359 ? 8.726 2.953 -28.457 1.00 91.62 359 ALA A C 1
ATOM 2853 O O . ALA A 1 359 ? 9.139 2.698 -29.590 1.00 91.62 359 ALA A O 1
ATOM 2854 N N . LYS A 1 360 ? 8.833 4.166 -27.910 1.00 88.12 360 LYS A N 1
ATOM 2855 C CA . LYS A 1 360 ? 9.427 5.309 -28.610 1.00 88.12 360 LYS A CA 1
ATOM 2856 C C . LYS A 1 360 ? 10.943 5.174 -28.729 1.00 88.12 360 LYS A C 1
ATOM 2858 O O . LYS A 1 360 ? 11.601 4.500 -27.932 1.00 88.12 360 LYS A O 1
ATOM 2863 N N . ASP A 1 361 ? 11.494 5.854 -29.727 1.00 87.06 361 ASP A N 1
ATOM 2864 C CA . ASP A 1 361 ? 12.936 5.967 -29.888 1.00 87.06 361 ASP A CA 1
ATOM 2865 C C . ASP A 1 361 ? 13.553 6.748 -28.718 1.00 87.06 361 ASP A C 1
ATOM 2867 O O . ASP A 1 361 ? 13.029 7.782 -28.292 1.00 87.06 361 ASP A O 1
ATOM 2871 N N . ARG A 1 362 ? 14.687 6.262 -28.206 1.00 82.56 362 ARG A N 1
ATOM 2872 C CA . ARG A 1 362 ? 15.433 6.908 -27.120 1.00 82.56 362 ARG A CA 1
ATOM 2873 C C . ARG A 1 362 ? 16.526 7.790 -27.691 1.00 82.56 362 ARG A C 1
ATOM 2875 O O . ARG A 1 362 ? 17.249 7.364 -28.589 1.00 82.56 362 ARG A O 1
ATOM 2882 N N . LYS A 1 363 ? 16.652 9.002 -27.157 1.00 87.25 363 LYS A N 1
ATOM 2883 C CA . LYS A 1 363 ? 17.706 9.950 -27.523 1.00 87.25 363 LYS A CA 1
ATOM 2884 C C . LYS A 1 363 ? 18.710 10.041 -26.385 1.00 87.25 363 LYS A C 1
ATOM 2886 O O . LYS A 1 363 ? 18.311 10.349 -25.267 1.00 87.25 363 LYS A O 1
ATOM 2891 N N . TYR A 1 364 ? 19.981 9.809 -26.684 1.00 87.56 364 TYR A N 1
ATOM 2892 C CA . TYR A 1 364 ? 21.069 9.978 -25.725 1.00 87.56 364 TYR A CA 1
ATOM 2893 C C . TYR A 1 364 ? 21.976 11.098 -26.197 1.00 87.56 364 TYR A C 1
ATOM 2895 O O . TYR A 1 364 ? 22.405 11.092 -27.355 1.00 87.56 364 TYR A O 1
ATOM 2903 N N . SER A 1 365 ? 22.270 12.028 -25.293 1.00 90.81 365 SER A N 1
ATOM 2904 C CA . SER A 1 365 ? 23.300 13.032 -25.523 1.00 90.81 365 SER A CA 1
ATOM 2905 C C . SER A 1 365 ? 24.641 12.344 -25.706 1.00 90.81 365 SER A C 1
ATOM 2907 O O . SER A 1 365 ? 24.985 11.411 -24.969 1.00 90.81 365 SER A O 1
ATOM 2909 N N . THR A 1 366 ? 25.375 12.789 -26.716 1.00 94.50 366 THR A N 1
ATOM 2910 C CA . THR A 1 366 ? 26.722 12.297 -26.978 1.00 94.50 366 THR A CA 1
ATOM 2911 C C . THR A 1 366 ? 27.761 13.298 -26.493 1.00 94.50 366 THR A C 1
ATOM 2913 O O . THR A 1 366 ? 27.511 14.497 -26.356 1.00 94.50 366 THR A O 1
ATOM 2916 N N . PHE A 1 367 ? 28.946 12.786 -26.202 1.00 95.25 367 PHE A N 1
ATOM 2917 C CA . PHE A 1 367 ? 30.025 13.551 -25.612 1.00 95.25 367 PHE A CA 1
ATOM 2918 C C . PHE A 1 367 ? 31.384 13.018 -26.030 1.00 95.25 367 PHE A C 1
ATOM 2920 O O . PHE A 1 367 ? 31.560 11.827 -26.292 1.00 95.25 367 PHE A O 1
ATOM 2927 N N . THR A 1 368 ? 32.375 13.895 -26.013 1.00 96.56 368 THR A N 1
ATOM 2928 C CA . THR A 1 368 ? 33.779 13.502 -26.131 1.00 96.56 368 THR A CA 1
ATOM 2929 C C . THR A 1 368 ? 34.434 13.509 -24.760 1.00 96.56 368 THR A C 1
ATOM 2931 O O . THR A 1 368 ? 33.979 14.181 -23.838 1.00 96.56 368 THR A O 1
ATOM 2934 N N . VAL A 1 369 ? 35.506 12.736 -24.603 1.00 96.81 369 VAL A N 1
ATOM 2935 C CA . VAL A 1 369 ? 36.278 12.706 -23.358 1.00 96.81 369 VAL A CA 1
ATOM 2936 C C . VAL A 1 369 ? 37.664 13.253 -23.617 1.00 96.81 369 VAL A C 1
ATOM 2938 O O . VAL A 1 369 ? 38.374 12.736 -24.485 1.00 96.81 369 VAL A O 1
ATOM 2941 N N . SER A 1 370 ? 38.065 14.253 -22.836 1.00 96.31 370 SER A N 1
ATOM 2942 C CA . SER A 1 370 ? 39.352 14.917 -22.990 1.00 96.31 370 SER A CA 1
ATOM 2943 C C . SER A 1 370 ? 40.023 15.205 -21.642 1.00 96.31 370 SER A C 1
ATOM 2945 O O . SER A 1 370 ? 39.377 15.410 -20.619 1.00 96.31 370 SER A O 1
ATOM 2947 N N . CYS A 1 371 ? 41.354 15.220 -21.604 1.00 96.00 371 CYS A N 1
ATOM 2948 C CA . CYS A 1 371 ? 42.115 15.740 -20.469 1.00 96.00 371 CYS A CA 1
ATOM 2949 C C . CYS A 1 371 ? 43.237 16.645 -20.978 1.00 96.00 371 CYS A C 1
ATOM 2951 O O . CYS A 1 371 ? 44.087 16.219 -21.768 1.00 96.00 371 CYS A O 1
ATOM 2953 N N . LYS A 1 372 ? 43.271 17.898 -20.517 1.00 93.88 372 LYS A N 1
ATOM 2954 C CA . LYS A 1 372 ? 44.345 18.839 -20.848 1.00 93.88 372 LYS A CA 1
ATOM 2955 C C . LYS A 1 372 ? 45.509 18.669 -19.877 1.00 93.88 372 LYS A C 1
ATOM 2957 O O . LYS A 1 372 ? 45.370 18.879 -18.675 1.00 93.88 372 LYS A O 1
ATOM 2962 N N . TYR A 1 373 ? 46.690 18.356 -20.403 1.00 91.81 373 TYR A N 1
ATOM 2963 C CA . TYR A 1 373 ? 47.916 18.270 -19.614 1.00 91.81 373 TYR A CA 1
ATOM 2964 C C . TYR A 1 373 ? 49.045 19.058 -20.277 1.00 91.81 373 TYR A C 1
ATOM 2966 O O . TYR A 1 373 ? 49.521 18.734 -21.372 1.00 91.81 373 TYR A O 1
ATOM 2974 N N . ARG A 1 374 ? 49.516 20.097 -19.576 1.00 89.06 374 ARG A N 1
ATOM 2975 C CA . ARG A 1 374 ? 50.456 21.099 -20.103 1.00 89.06 374 ARG A CA 1
ATOM 2976 C C . ARG A 1 374 ? 49.900 21.742 -21.386 1.00 89.06 374 ARG A C 1
ATOM 2978 O O . ARG A 1 374 ? 48.875 22.411 -21.332 1.00 89.06 374 ARG A O 1
ATOM 2985 N N . ARG A 1 375 ? 50.572 21.559 -22.530 1.00 90.00 375 ARG A N 1
ATOM 2986 C CA . ARG A 1 375 ? 50.212 22.152 -23.833 1.00 90.00 375 ARG A CA 1
ATOM 2987 C C . ARG A 1 375 ? 49.464 21.192 -24.767 1.00 90.00 375 ARG A C 1
ATOM 2989 O O . ARG A 1 375 ? 49.207 21.560 -2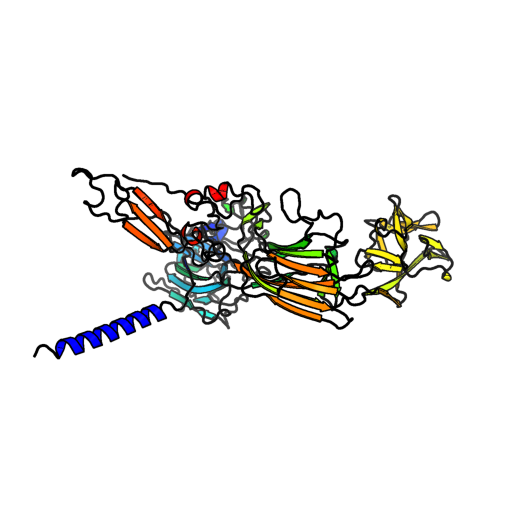5.904 1.00 90.00 375 ARG A O 1
ATOM 2996 N N . LYS A 1 376 ? 49.165 19.966 -24.323 1.00 93.94 376 LYS A N 1
ATOM 2997 C CA . LYS A 1 376 ? 48.487 18.944 -25.134 1.00 93.94 376 LYS A CA 1
ATOM 2998 C C . LYS A 1 376 ? 47.163 18.539 -24.490 1.00 93.94 376 LYS A C 1
ATOM 3000 O O . LYS A 1 376 ? 47.078 18.462 -23.263 1.00 93.94 376 LYS A O 1
ATOM 3005 N N . THR A 1 377 ? 46.178 18.241 -25.325 1.00 96.25 377 THR A N 1
ATOM 3006 C CA . THR A 1 377 ? 44.915 17.615 -24.923 1.00 96.25 377 THR A CA 1
ATOM 3007 C C . THR A 1 377 ? 44.943 16.155 -25.349 1.00 96.25 377 THR A C 1
ATOM 3009 O O . THR A 1 377 ? 45.450 15.840 -26.423 1.00 96.25 377 THR A O 1
ATOM 3012 N N . TYR A 1 378 ? 44.459 15.276 -24.479 1.00 97.38 378 TYR A N 1
ATOM 3013 C CA . TYR A 1 378 ? 44.426 13.832 -24.677 1.00 97.38 378 TYR A CA 1
ATOM 3014 C C . TYR A 1 378 ? 42.970 13.383 -24.748 1.00 97.38 378 TYR A C 1
ATOM 3016 O O . TYR A 1 378 ? 42.237 13.586 -23.785 1.00 97.38 378 TYR A O 1
ATOM 3024 N N . TYR A 1 379 ? 42.574 12.781 -25.863 1.00 97.75 379 TYR A N 1
ATOM 3025 C CA . TYR A 1 379 ? 41.211 12.359 -26.162 1.00 97.75 379 TYR A CA 1
ATOM 3026 C C . TYR A 1 379 ? 41.060 10.842 -26.064 1.00 97.75 379 TYR A C 1
ATOM 3028 O O . TYR A 1 379 ? 41.986 10.096 -26.408 1.00 97.75 379 TYR A O 1
ATOM 3036 N N . LEU A 1 380 ? 39.887 10.384 -25.625 1.00 97.00 380 LEU A N 1
ATOM 3037 C CA . LEU A 1 380 ? 39.505 8.973 -25.694 1.00 97.00 380 LEU A CA 1
ATOM 3038 C C . LEU A 1 380 ? 39.040 8.630 -27.112 1.00 97.00 380 LEU A C 1
ATOM 3040 O O . LEU A 1 380 ? 38.106 9.241 -27.632 1.00 97.00 380 LEU A O 1
ATOM 3044 N N . THR A 1 381 ? 39.672 7.632 -27.721 1.00 95.81 381 THR A N 1
ATOM 3045 C CA . THR A 1 381 ? 39.321 7.165 -29.069 1.00 95.81 381 THR A CA 1
ATOM 3046 C C . THR A 1 381 ? 38.299 6.030 -29.019 1.00 95.81 381 THR A C 1
ATOM 3048 O O . THR A 1 381 ? 38.151 5.367 -27.992 1.00 95.81 381 THR A O 1
ATOM 3051 N N . ALA A 1 382 ? 37.642 5.735 -30.146 1.00 92.81 382 ALA A N 1
ATOM 3052 C CA . ALA A 1 382 ? 36.616 4.687 -30.238 1.00 92.81 382 ALA A CA 1
ATOM 3053 C C . ALA A 1 382 ? 37.148 3.276 -29.916 1.00 92.81 382 ALA A C 1
ATOM 3055 O O . ALA A 1 382 ? 36.393 2.404 -29.502 1.00 92.81 382 ALA A O 1
ATOM 3056 N N . GLY A 1 383 ? 38.459 3.056 -30.064 1.00 92.06 383 GLY A N 1
ATOM 3057 C CA . GLY A 1 383 ? 39.135 1.812 -29.684 1.00 92.06 383 GLY A CA 1
ATOM 3058 C C . GLY A 1 383 ? 39.530 1.726 -28.203 1.00 92.06 383 GLY A C 1
ATOM 3059 O O . GLY A 1 383 ? 40.295 0.837 -27.837 1.00 92.06 383 GLY A O 1
ATOM 3060 N N . GLY A 1 384 ? 39.105 2.672 -27.356 1.00 91.31 384 GLY A N 1
ATOM 3061 C CA . GLY A 1 384 ? 39.483 2.726 -25.937 1.00 91.31 384 GLY A CA 1
ATOM 3062 C C . GLY A 1 384 ? 40.945 3.125 -25.696 1.00 91.31 384 GLY A C 1
ATOM 3063 O O . GLY A 1 384 ? 41.510 2.829 -24.642 1.00 91.31 384 GLY A O 1
ATOM 3064 N N . SER A 1 385 ? 41.579 3.766 -26.682 1.00 92.81 385 SER A N 1
ATOM 3065 C CA . SER A 1 385 ? 42.960 4.260 -26.603 1.00 92.81 385 SER A CA 1
ATOM 3066 C C . SER A 1 385 ? 42.997 5.773 -26.381 1.00 92.81 385 SER A C 1
ATOM 3068 O O . SER A 1 385 ? 41.963 6.428 -26.276 1.00 92.81 385 SER A O 1
ATOM 3070 N N . THR A 1 386 ? 44.197 6.341 -26.271 1.00 95.50 386 THR A N 1
ATOM 3071 C CA . THR A 1 386 ? 44.391 7.778 -26.044 1.00 95.50 386 THR A CA 1
ATOM 3072 C C . THR A 1 386 ? 45.129 8.402 -27.214 1.00 95.50 386 THR A C 1
ATOM 3074 O O . THR A 1 386 ? 46.176 7.894 -27.608 1.00 95.50 386 THR A O 1
ATOM 3077 N N . SER A 1 387 ? 44.605 9.507 -27.739 1.00 95.75 387 SER A N 1
ATOM 3078 C CA . SER A 1 387 ? 45.227 10.265 -28.828 1.00 95.75 387 SER A CA 1
ATOM 3079 C C . SER A 1 387 ? 45.361 11.738 -28.470 1.00 95.75 387 SER A C 1
ATOM 3081 O O . SER A 1 387 ? 44.589 12.259 -27.674 1.00 95.75 387 SER A O 1
ATOM 3083 N N . THR A 1 388 ? 46.341 12.426 -29.051 1.00 96.00 388 THR A N 1
ATOM 3084 C CA . THR A 1 388 ? 46.438 13.895 -28.976 1.00 96.00 388 THR A CA 1
ATOM 3085 C C . THR A 1 388 ? 45.888 14.588 -30.220 1.00 96.00 388 THR A C 1
ATOM 3087 O O . THR A 1 388 ? 45.907 15.814 -30.291 1.00 96.00 388 THR A O 1
ATOM 3090 N N . ASP A 1 389 ? 45.435 13.813 -31.206 1.00 95.06 389 ASP A N 1
ATOM 3091 C CA . ASP A 1 389 ? 44.748 14.311 -32.390 1.00 95.06 389 ASP A CA 1
ATOM 3092 C C . ASP A 1 389 ? 43.254 14.457 -32.080 1.00 95.06 389 ASP A C 1
ATOM 3094 O O . ASP A 1 389 ? 42.576 13.479 -31.761 1.00 95.06 389 ASP A O 1
ATOM 3098 N N . ALA A 1 390 ? 42.748 15.688 -32.160 1.00 93.00 390 ALA A N 1
ATOM 3099 C CA . ALA A 1 390 ? 41.346 15.989 -31.890 1.00 93.00 390 ALA A CA 1
ATOM 3100 C C . ALA A 1 390 ? 40.397 15.296 -32.879 1.00 93.00 390 ALA A C 1
ATOM 3102 O O . ALA A 1 390 ? 39.273 14.975 -32.510 1.00 93.00 390 ALA A O 1
ATOM 3103 N N . THR A 1 391 ? 40.851 14.997 -34.102 1.00 94.19 391 THR A N 1
ATOM 3104 C CA . THR A 1 391 ? 40.036 14.289 -35.105 1.00 94.19 391 THR A CA 1
ATOM 3105 C C . THR A 1 391 ? 39.790 12.820 -34.748 1.00 94.19 391 THR A C 1
ATOM 3107 O O . THR A 1 391 ? 38.906 12.186 -35.315 1.00 94.19 391 THR A O 1
ATOM 3110 N N . GLN A 1 392 ? 40.546 12.276 -33.787 1.00 95.06 392 GLN A N 1
ATOM 3111 C CA . GLN A 1 392 ? 40.378 10.916 -33.270 1.00 95.06 392 GLN A CA 1
ATOM 3112 C C . GLN A 1 392 ? 39.545 10.856 -31.981 1.00 95.06 392 GLN A C 1
ATOM 3114 O O . GLN A 1 392 ? 39.356 9.764 -31.432 1.00 95.06 392 GLN A O 1
ATOM 3119 N N . ALA A 1 393 ? 39.074 12.001 -31.476 1.00 94.56 393 ALA A N 1
ATOM 3120 C CA . ALA A 1 393 ? 38.152 12.044 -30.351 1.00 94.56 393 ALA A CA 1
ATOM 3121 C C . ALA A 1 393 ? 36.841 11.364 -30.746 1.00 94.56 393 ALA A C 1
ATOM 3123 O O . ALA A 1 393 ? 36.269 11.659 -31.792 1.00 94.56 393 ALA A O 1
ATOM 3124 N N . ALA A 1 394 ? 36.384 10.428 -29.922 1.00 94.50 394 ALA A N 1
ATOM 3125 C CA . ALA A 1 394 ? 35.197 9.656 -30.238 1.00 94.50 394 ALA A CA 1
ATOM 3126 C C . ALA A 1 394 ? 33.967 10.184 -29.494 1.00 94.50 394 ALA A C 1
ATOM 3128 O O . ALA A 1 394 ? 34.069 10.609 -28.342 1.00 94.50 394 ALA A O 1
ATOM 3129 N N . GLU A 1 395 ? 32.819 10.141 -30.166 1.00 94.88 395 GLU A N 1
ATOM 3130 C CA . GLU A 1 395 ? 31.525 10.544 -29.617 1.00 94.88 395 GLU A CA 1
ATOM 3131 C C . GLU A 1 395 ? 30.886 9.361 -28.887 1.00 94.88 395 GLU A C 1
ATOM 3133 O O . GLU A 1 395 ? 30.367 8.429 -29.501 1.00 94.88 395 GLU A O 1
ATOM 3138 N N . TRP A 1 396 ? 30.960 9.388 -27.563 1.00 95.31 396 TRP A N 1
ATOM 3139 C CA . TRP A 1 396 ? 30.388 8.381 -26.678 1.00 95.31 396 TRP A CA 1
ATOM 3140 C C . TRP A 1 396 ? 29.014 8.809 -26.187 1.00 95.31 396 TRP A C 1
ATOM 3142 O O . TRP A 1 396 ? 28.731 9.994 -26.058 1.00 95.31 396 TRP A O 1
ATOM 3152 N N . PHE A 1 397 ? 28.182 7.843 -25.823 1.00 93.69 397 PHE A N 1
ATOM 3153 C CA . PHE A 1 397 ? 27.009 8.066 -24.982 1.00 93.69 397 PHE A CA 1
ATOM 3154 C C . PHE A 1 397 ? 26.952 6.987 -23.900 1.00 93.69 397 PHE A C 1
ATOM 3156 O O . PHE A 1 397 ? 27.665 5.984 -23.976 1.00 93.69 397 PHE A O 1
ATOM 3163 N N . ILE A 1 398 ? 26.121 7.199 -22.882 1.00 91.12 398 ILE A N 1
ATOM 3164 C CA . ILE A 1 398 ? 25.835 6.203 -21.845 1.00 91.12 398 ILE A CA 1
ATOM 3165 C C . ILE A 1 398 ? 24.389 5.748 -22.039 1.00 91.12 398 ILE A C 1
ATOM 3167 O O . ILE A 1 398 ? 23.489 6.587 -22.065 1.00 91.12 398 ILE A O 1
ATOM 3171 N N . ASP A 1 399 ? 24.177 4.443 -22.228 1.00 85.31 399 ASP A N 1
ATOM 3172 C CA . ASP A 1 399 ? 22.831 3.876 -22.365 1.00 85.31 399 ASP A CA 1
ATOM 3173 C C . ASP A 1 399 ? 22.097 3.796 -21.009 1.00 85.31 399 ASP A C 1
ATOM 3175 O O . ASP A 1 399 ? 22.667 4.083 -19.956 1.00 85.31 399 ASP A O 1
ATOM 3179 N N . ASP A 1 400 ? 20.820 3.395 -21.006 1.00 77.06 400 ASP A N 1
ATOM 3180 C CA . ASP A 1 400 ? 20.013 3.348 -19.767 1.00 77.06 400 ASP A CA 1
ATOM 3181 C C . ASP A 1 400 ? 20.540 2.360 -18.714 1.00 77.06 400 ASP A C 1
ATOM 3183 O O . ASP A 1 400 ? 20.125 2.406 -17.559 1.00 77.06 400 ASP A O 1
ATOM 3187 N N . TYR A 1 401 ? 21.449 1.466 -19.104 1.00 77.12 401 TYR A N 1
ATOM 3188 C CA . TYR A 1 401 ? 22.076 0.482 -18.224 1.00 77.12 401 TYR A CA 1
ATOM 3189 C C . TYR A 1 401 ? 23.436 0.963 -17.697 1.00 77.12 401 TYR A C 1
ATOM 3191 O O . TYR A 1 401 ? 24.146 0.228 -17.010 1.00 77.12 401 TYR A O 1
ATOM 3199 N N . GLY A 1 402 ? 23.818 2.202 -18.015 1.00 87.56 402 GLY A N 1
ATOM 3200 C CA . GLY A 1 402 ? 25.092 2.782 -17.615 1.00 87.56 402 GLY A CA 1
ATOM 3201 C C . GLY A 1 402 ? 26.264 2.335 -18.487 1.00 87.56 402 GLY A C 1
ATOM 3202 O O . GLY A 1 402 ? 27.412 2.563 -18.116 1.00 87.56 402 GLY A O 1
ATOM 3203 N N . TYR A 1 403 ? 26.043 1.703 -19.641 1.00 90.69 403 TYR A N 1
ATOM 3204 C CA . TYR A 1 403 ? 27.154 1.306 -20.503 1.00 90.69 403 TYR A CA 1
ATOM 3205 C C . TYR A 1 403 ? 27.565 2.448 -21.426 1.00 90.69 403 TYR A C 1
ATOM 3207 O O . TYR A 1 403 ? 26.796 2.903 -22.273 1.00 90.69 403 TYR A O 1
ATOM 3215 N N . MET A 1 404 ? 28.819 2.876 -21.292 1.00 94.31 404 MET A N 1
ATOM 3216 C CA . MET A 1 404 ? 29.428 3.850 -22.191 1.00 94.31 404 MET A CA 1
ATOM 3217 C C . MET A 1 404 ? 29.799 3.169 -23.516 1.00 94.31 404 MET A C 1
ATOM 3219 O O . MET A 1 404 ? 30.590 2.220 -23.520 1.00 94.31 404 MET A O 1
ATOM 3223 N N . CYS A 1 405 ? 29.222 3.613 -24.632 1.00 92.50 405 CYS A N 1
ATOM 3224 C CA . CYS A 1 405 ? 29.365 2.933 -25.922 1.00 92.50 405 CYS A CA 1
ATOM 3225 C C . CYS A 1 405 ? 29.353 3.863 -27.143 1.00 92.50 405 CYS A C 1
ATOM 3227 O O . CYS A 1 405 ? 28.982 5.034 -27.059 1.00 92.50 405 CYS A O 1
ATOM 3229 N N . ILE A 1 406 ? 29.797 3.303 -28.273 1.00 90.56 406 ILE A N 1
ATOM 3230 C CA . ILE A 1 406 ? 29.727 3.878 -29.623 1.00 90.56 406 ILE A CA 1
ATOM 3231 C C . ILE A 1 406 ? 29.266 2.774 -30.567 1.00 90.56 406 ILE A C 1
ATOM 3233 O O . ILE A 1 406 ? 29.948 1.757 -30.725 1.00 90.56 406 ILE A O 1
ATOM 3237 N N . GLY A 1 407 ? 28.107 2.954 -31.202 1.00 84.56 407 GLY A N 1
ATOM 3238 C CA . GLY A 1 407 ? 27.487 1.891 -31.993 1.00 84.56 407 GLY A CA 1
ATOM 3239 C C . GLY A 1 407 ? 27.330 0.608 -31.167 1.00 84.56 407 GLY A C 1
ATOM 3240 O O . GLY A 1 407 ? 26.774 0.641 -30.074 1.00 84.56 407 GLY A O 1
ATOM 3241 N N . ASN A 1 408 ? 27.872 -0.507 -31.664 1.00 83.12 408 ASN A N 1
ATOM 3242 C CA . ASN A 1 408 ? 27.837 -1.810 -30.982 1.00 83.12 408 ASN A CA 1
ATOM 3243 C C . ASN A 1 408 ? 29.083 -2.093 -30.123 1.00 83.12 408 ASN A C 1
ATOM 3245 O O . ASN A 1 408 ? 29.321 -3.241 -29.758 1.00 83.12 408 ASN A O 1
ATOM 3249 N N . THR A 1 409 ? 29.897 -1.077 -29.830 1.00 92.19 409 THR A N 1
ATOM 3250 C CA . THR A 1 409 ? 31.167 -1.217 -29.112 1.00 92.19 409 THR A CA 1
ATOM 3251 C C . THR A 1 409 ? 31.070 -0.565 -27.736 1.00 92.19 409 THR A C 1
ATOM 3253 O O . THR A 1 409 ? 30.781 0.625 -27.626 1.00 92.19 409 THR A O 1
ATOM 3256 N N . TYR A 1 410 ? 31.343 -1.335 -26.685 1.00 94.81 410 TYR A N 1
ATOM 3257 C CA . TYR A 1 410 ? 31.183 -0.933 -25.289 1.00 94.81 410 TYR A CA 1
ATOM 3258 C C . TYR A 1 410 ? 32.525 -0.788 -24.580 1.00 94.81 410 TYR A C 1
ATOM 3260 O O . TYR A 1 410 ? 33.456 -1.557 -24.831 1.00 94.81 410 TYR A O 1
ATOM 3268 N N . LEU A 1 411 ? 32.609 0.165 -23.653 1.00 96.25 411 LEU A N 1
ATOM 3269 C CA . LEU A 1 411 ? 33.770 0.349 -22.793 1.00 96.25 411 LEU A CA 1
ATOM 3270 C C . LEU A 1 411 ? 33.871 -0.790 -21.768 1.00 96.25 411 LEU A C 1
ATOM 3272 O O . LEU A 1 411 ? 32.914 -1.096 -21.054 1.00 96.25 411 LEU A O 1
ATOM 3276 N N . GLN A 1 412 ? 35.056 -1.381 -21.656 1.00 96.25 412 GLN A N 1
ATOM 3277 C CA . GLN A 1 412 ? 35.381 -2.391 -20.656 1.00 96.25 412 GLN A CA 1
ATOM 3278 C C . GLN A 1 412 ? 36.588 -1.940 -19.833 1.00 96.25 412 GLN A C 1
ATOM 3280 O O . GLN A 1 412 ? 37.638 -1.579 -20.375 1.00 96.25 412 GLN A O 1
ATOM 3285 N N . VAL A 1 413 ? 36.441 -2.003 -18.513 1.00 94.50 413 VAL A N 1
ATOM 3286 C CA . VAL A 1 413 ? 37.443 -1.603 -17.525 1.00 94.50 413 VAL A CA 1
ATOM 3287 C C . VAL A 1 413 ? 37.837 -2.820 -16.695 1.00 94.50 413 VAL A C 1
ATOM 3289 O O . VAL A 1 413 ? 36.987 -3.491 -16.111 1.00 94.50 413 VAL A O 1
ATOM 3292 N N . ASN A 1 414 ? 39.134 -3.117 -16.632 1.00 92.81 414 ASN A N 1
ATOM 3293 C CA . ASN A 1 414 ? 39.642 -4.208 -15.797 1.00 92.81 414 ASN A CA 1
ATOM 3294 C C . ASN A 1 414 ? 39.916 -3.748 -14.345 1.00 92.81 414 ASN A C 1
ATOM 3296 O O . ASN A 1 414 ? 39.854 -2.561 -14.017 1.00 92.81 414 ASN A O 1
ATOM 3300 N N . ASN A 1 415 ? 40.308 -4.677 -13.467 1.00 89.50 415 ASN A N 1
ATOM 3301 C CA . ASN A 1 415 ? 40.567 -4.380 -12.049 1.00 89.50 415 ASN A CA 1
ATOM 3302 C C . ASN A 1 415 ? 41.663 -3.322 -11.821 1.00 89.50 415 ASN A C 1
ATOM 3304 O O . ASN A 1 415 ? 41.586 -2.552 -10.857 1.00 89.50 415 ASN A O 1
ATOM 3308 N N . SER A 1 416 ? 42.661 -3.225 -12.709 1.00 89.19 416 SER A N 1
ATOM 3309 C CA . SER A 1 416 ? 43.699 -2.190 -12.618 1.00 89.19 416 SER A CA 1
ATOM 3310 C C . SER A 1 416 ? 43.207 -0.812 -13.072 1.00 89.19 416 SER A C 1
ATOM 3312 O O . SER A 1 416 ? 43.860 0.181 -12.774 1.00 89.19 416 SER A O 1
ATOM 3314 N N . GLY A 1 417 ? 42.039 -0.726 -13.717 1.00 91.06 417 GLY A N 1
ATOM 3315 C CA . GLY A 1 417 ? 41.493 0.500 -14.302 1.00 91.06 417 GLY A CA 1
ATOM 3316 C C . GLY A 1 417 ? 41.889 0.722 -15.762 1.00 91.06 417 GLY A C 1
ATOM 3317 O O . GLY A 1 417 ? 41.607 1.781 -16.319 1.00 91.06 417 GLY A O 1
ATOM 3318 N N . ALA A 1 418 ? 42.538 -0.256 -16.397 1.00 93.44 418 ALA A N 1
ATOM 3319 C CA . ALA A 1 418 ? 42.891 -0.166 -17.804 1.00 93.44 418 ALA A CA 1
ATOM 3320 C C . ALA A 1 418 ? 41.640 -0.294 -18.680 1.00 93.44 418 ALA A C 1
ATOM 3322 O O . ALA A 1 418 ? 40.754 -1.108 -18.413 1.00 93.44 418 ALA A O 1
ATOM 3323 N N . ILE A 1 419 ? 41.615 0.515 -19.736 1.00 95.50 419 ILE A N 1
ATOM 3324 C CA . ILE A 1 419 ? 40.507 0.614 -20.679 1.00 95.50 419 ILE A CA 1
ATOM 3325 C C . ILE A 1 419 ? 40.754 -0.297 -21.880 1.00 95.50 419 ILE A C 1
ATOM 3327 O O . ILE A 1 419 ? 41.870 -0.374 -22.406 1.00 95.50 419 ILE A O 1
ATOM 3331 N N . SER A 1 420 ? 39.680 -0.945 -22.311 1.00 94.69 420 SER A N 1
ATOM 3332 C CA . SER A 1 420 ? 39.538 -1.688 -23.559 1.00 94.69 420 SER A CA 1
ATOM 3333 C C . SER A 1 420 ? 38.111 -1.511 -24.085 1.00 94.69 420 SER A C 1
ATOM 3335 O O . SER A 1 420 ? 37.274 -0.898 -23.417 1.00 94.69 420 SER A O 1
ATOM 3337 N N . VAL A 1 421 ? 37.829 -2.031 -25.278 1.00 96.06 421 VAL A N 1
ATOM 3338 C CA . VAL A 1 421 ? 36.477 -2.042 -25.839 1.00 96.06 421 VAL A CA 1
ATOM 3339 C C . VAL A 1 421 ? 36.076 -3.438 -26.288 1.00 96.06 421 VAL A C 1
ATOM 3341 O O . VAL A 1 421 ? 36.928 -4.247 -26.652 1.00 96.06 421 VAL A O 1
ATOM 3344 N N . THR A 1 422 ? 34.778 -3.719 -26.265 1.00 94.81 422 THR A N 1
ATOM 3345 C CA . THR A 1 422 ? 34.226 -5.033 -26.601 1.00 94.81 422 THR A CA 1
ATOM 3346 C C . THR A 1 422 ? 32.898 -4.899 -27.344 1.00 94.81 422 THR A C 1
ATOM 3348 O O . THR A 1 422 ? 32.092 -4.043 -26.981 1.00 94.81 422 THR A O 1
ATOM 3351 N N . PRO A 1 423 ? 32.618 -5.739 -28.360 1.00 91.19 423 PRO A N 1
ATOM 3352 C CA . PRO A 1 423 ? 31.288 -5.814 -28.958 1.00 91.19 423 PRO A CA 1
ATOM 3353 C C . PRO A 1 423 ? 30.297 -6.607 -28.089 1.00 91.19 423 PRO A C 1
ATOM 3355 O O . PRO A 1 423 ? 29.092 -6.591 -28.327 1.00 91.19 423 PRO A O 1
ATOM 3358 N N . ASN A 1 424 ? 30.787 -7.336 -27.079 1.00 88.69 424 ASN A N 1
ATOM 3359 C CA . ASN A 1 424 ? 29.946 -8.114 -26.181 1.00 88.69 424 ASN A CA 1
ATOM 3360 C C . ASN A 1 424 ? 29.472 -7.246 -25.014 1.00 88.69 424 ASN A C 1
ATOM 3362 O O . ASN A 1 424 ? 30.200 -7.059 -24.037 1.00 88.69 424 ASN A O 1
ATOM 3366 N N . LYS A 1 425 ? 28.217 -6.789 -25.081 1.00 84.75 425 LYS A N 1
ATOM 3367 C CA . LYS A 1 425 ? 27.581 -5.975 -24.035 1.00 84.75 425 LYS A CA 1
ATOM 3368 C C . LYS A 1 425 ? 27.708 -6.574 -22.628 1.00 84.75 425 LYS A C 1
ATOM 3370 O O . LYS A 1 425 ? 27.887 -5.835 -21.669 1.00 84.75 425 LYS A O 1
ATOM 3375 N N . LYS A 1 426 ? 27.699 -7.907 -22.485 1.00 83.62 426 LYS A N 1
ATOM 3376 C CA . LYS A 1 426 ? 27.821 -8.584 -21.177 1.00 83.62 426 LYS A CA 1
ATOM 3377 C C . LYS A 1 426 ? 29.196 -8.415 -20.517 1.00 83.62 426 LYS A C 1
ATOM 3379 O O . LYS A 1 426 ? 29.336 -8.699 -19.334 1.00 83.62 426 LYS A O 1
ATOM 3384 N N . MET A 1 427 ? 30.210 -7.994 -21.271 1.00 89.56 427 MET A N 1
ATOM 3385 C CA . MET A 1 427 ? 31.562 -7.728 -20.769 1.00 89.56 427 MET A CA 1
ATOM 3386 C C . MET A 1 427 ? 31.807 -6.239 -20.480 1.00 89.56 427 MET A C 1
ATOM 3388 O O . MET A 1 427 ? 32.892 -5.884 -20.019 1.00 89.56 427 MET A O 1
ATOM 3392 N N . ALA A 1 428 ? 30.833 -5.373 -20.770 1.00 92.06 428 ALA A N 1
ATOM 3393 C CA . ALA A 1 428 ? 30.942 -3.936 -20.570 1.00 92.06 428 ALA A CA 1
ATOM 3394 C C . ALA A 1 428 ? 30.944 -3.566 -19.081 1.00 92.06 428 ALA A C 1
ATOM 3396 O O . ALA A 1 428 ? 30.325 -4.230 -18.246 1.00 92.06 428 ALA A O 1
ATOM 3397 N N . SER A 1 429 ? 31.625 -2.473 -18.749 1.00 93.69 429 SER A N 1
ATOM 3398 C CA . SER A 1 429 ? 31.624 -1.918 -17.395 1.00 93.69 429 SER A CA 1
ATOM 3399 C C . SER A 1 429 ? 30.527 -0.871 -17.243 1.00 93.69 429 SER A C 1
ATOM 3401 O O . SER A 1 429 ? 30.293 -0.084 -18.157 1.00 93.69 429 SER A O 1
ATOM 3403 N N . VAL A 1 430 ? 29.879 -0.841 -16.077 1.00 91.50 430 VAL A N 1
ATOM 3404 C CA . VAL A 1 430 ? 28.894 0.194 -15.738 1.00 91.50 430 VAL A CA 1
ATOM 3405 C C . VAL A 1 430 ? 29.628 1.485 -15.382 1.00 91.50 430 VAL A C 1
ATOM 3407 O O . VAL A 1 430 ? 30.469 1.520 -14.479 1.00 91.50 430 VAL A O 1
ATOM 3410 N N . ILE A 1 431 ? 29.302 2.542 -16.113 1.00 92.75 431 ILE A N 1
ATOM 3411 C CA . ILE A 1 431 ? 29.892 3.871 -16.054 1.00 92.75 431 ILE A CA 1
ATOM 3412 C C . ILE A 1 431 ? 28.803 4.877 -15.684 1.00 92.75 431 ILE A C 1
ATOM 3414 O O . ILE A 1 431 ? 27.676 4.811 -16.167 1.00 92.75 431 ILE A O 1
ATOM 3418 N N . ARG A 1 432 ? 29.149 5.854 -14.848 1.00 91.06 432 ARG A N 1
ATOM 3419 C CA . ARG A 1 432 ? 28.258 6.965 -14.496 1.00 91.06 432 ARG A CA 1
ATOM 3420 C C . ARG A 1 432 ? 28.933 8.313 -14.712 1.00 91.06 432 ARG A C 1
ATOM 3422 O O . ARG A 1 432 ? 30.157 8.423 -14.621 1.00 91.06 432 ARG A O 1
ATOM 3429 N N . ARG A 1 433 ? 28.114 9.335 -14.946 1.00 89.44 433 ARG A N 1
ATOM 3430 C CA . ARG A 1 433 ? 28.512 10.748 -14.950 1.00 89.44 433 ARG A CA 1
ATOM 3431 C C . ARG A 1 433 ? 28.381 11.351 -13.553 1.00 89.44 433 ARG A C 1
ATOM 3433 O O . ARG A 1 433 ? 27.495 10.969 -12.791 1.00 89.44 433 ARG A O 1
ATOM 3440 N N . ASP A 1 434 ? 29.261 12.291 -13.239 1.00 89.12 434 ASP A N 1
ATOM 3441 C CA . ASP A 1 434 ? 29.187 13.155 -12.057 1.00 89.12 434 ASP A CA 1
ATOM 3442 C C . ASP A 1 434 ? 29.684 14.554 -12.441 1.00 89.12 434 ASP A C 1
ATOM 3444 O O . ASP A 1 434 ? 30.891 14.826 -12.469 1.00 89.12 434 ASP A O 1
ATOM 3448 N N . GLY A 1 435 ? 28.740 15.394 -12.878 1.00 89.06 435 GLY A N 1
ATOM 3449 C CA . GLY A 1 435 ? 29.045 16.577 -13.682 1.00 89.06 435 GLY A CA 1
ATOM 3450 C C . GLY A 1 435 ? 29.812 16.180 -14.945 1.00 89.06 435 GLY A C 1
ATOM 3451 O O . GLY A 1 435 ? 29.411 15.262 -15.667 1.00 89.06 435 GLY A O 1
ATOM 3452 N N . ASP A 1 436 ? 30.961 16.816 -15.157 1.00 92.00 436 ASP A N 1
ATOM 3453 C CA . ASP A 1 436 ? 31.846 16.534 -16.292 1.00 92.00 436 ASP A CA 1
ATOM 3454 C C . ASP A 1 436 ? 32.725 15.289 -16.074 1.00 92.00 436 ASP A C 1
ATOM 3456 O O . ASP A 1 436 ? 33.442 14.863 -16.976 1.00 92.00 436 ASP A O 1
ATOM 3460 N N . ASN A 1 437 ? 32.698 14.673 -14.888 1.00 94.25 437 ASN A N 1
ATOM 3461 C CA . ASN A 1 437 ? 33.527 13.505 -14.596 1.00 94.25 437 ASN A CA 1
ATOM 3462 C C . ASN A 1 437 ? 32.867 12.200 -15.051 1.00 94.25 437 ASN A C 1
ATOM 3464 O O . ASN A 1 437 ? 31.644 12.046 -15.026 1.00 94.25 437 ASN A O 1
ATOM 3468 N N . ILE A 1 438 ? 33.706 11.212 -15.369 1.00 95.81 438 ILE A N 1
ATOM 3469 C CA . ILE A 1 438 ? 33.296 9.846 -15.716 1.00 95.81 438 ILE A CA 1
ATOM 3470 C C . ILE A 1 438 ? 33.835 8.876 -14.671 1.00 95.81 438 ILE A C 1
ATOM 3472 O O . ILE A 1 438 ? 35.032 8.879 -14.370 1.00 95.81 438 ILE A O 1
ATOM 3476 N N . ILE A 1 439 ? 32.956 8.038 -14.121 1.00 95.06 439 ILE A N 1
ATOM 3477 C CA . ILE A 1 439 ? 33.257 7.195 -12.963 1.00 95.06 439 ILE A CA 1
ATOM 3478 C C . ILE A 1 439 ? 32.889 5.734 -13.235 1.00 95.06 439 ILE A C 1
ATOM 3480 O O . ILE A 1 439 ? 31.797 5.437 -13.713 1.00 95.06 439 ILE A O 1
ATOM 3484 N N . CYS A 1 440 ? 33.796 4.825 -12.870 1.00 93.94 440 CYS A N 1
ATOM 3485 C CA . CYS A 1 440 ? 33.590 3.374 -12.855 1.00 93.94 440 CYS A CA 1
ATOM 3486 C C . CYS A 1 440 ? 33.839 2.860 -11.430 1.00 93.94 440 CYS A C 1
ATOM 3488 O O . CYS A 1 440 ? 34.970 2.913 -10.930 1.00 93.94 440 CYS A O 1
ATOM 3490 N N . GLY A 1 441 ? 32.790 2.391 -10.747 1.00 89.94 441 GLY A N 1
ATOM 3491 C CA . GLY A 1 441 ? 32.847 2.098 -9.310 1.00 89.94 441 GLY A CA 1
ATOM 3492 C C . GLY A 1 441 ? 33.227 3.346 -8.503 1.00 89.94 441 GLY A C 1
ATOM 3493 O O . GLY A 1 441 ? 32.506 4.342 -8.522 1.00 89.94 441 GLY A O 1
ATOM 3494 N N . ASN A 1 442 ? 34.388 3.307 -7.843 1.00 89.81 442 ASN A N 1
ATOM 3495 C CA . ASN A 1 442 ? 34.926 4.424 -7.048 1.00 89.81 442 ASN A CA 1
ATOM 3496 C C . ASN A 1 442 ? 36.103 5.146 -7.736 1.00 89.81 442 ASN A C 1
ATOM 3498 O O . ASN A 1 442 ? 36.818 5.912 -7.090 1.00 89.81 442 ASN A O 1
ATOM 3502 N N . LYS A 1 443 ? 36.363 4.860 -9.019 1.00 94.25 443 LYS A N 1
ATOM 3503 C CA . LYS A 1 443 ? 37.509 5.389 -9.773 1.00 94.25 443 LYS A CA 1
ATOM 3504 C C . LYS A 1 443 ? 37.068 6.415 -10.812 1.00 94.25 443 LYS A C 1
ATOM 3506 O O . LYS A 1 443 ? 36.075 6.201 -11.502 1.00 94.25 443 LYS A O 1
ATOM 3511 N N . TYR A 1 444 ? 37.860 7.469 -10.971 1.00 96.38 444 TYR A N 1
ATOM 3512 C CA . TYR A 1 444 ? 37.672 8.516 -11.973 1.00 96.38 444 TYR A CA 1
ATOM 3513 C C . TYR A 1 444 ? 38.447 8.178 -13.238 1.00 96.38 444 TYR A C 1
ATOM 3515 O O . TYR A 1 444 ? 39.595 7.731 -13.163 1.00 96.38 444 TYR A O 1
ATOM 3523 N N . LEU A 1 445 ? 37.848 8.429 -14.397 1.00 96.88 445 LEU A N 1
ATOM 3524 C CA . LEU A 1 445 ? 38.580 8.449 -15.651 1.00 96.88 445 LEU A CA 1
ATOM 3525 C C . LEU A 1 445 ? 39.576 9.612 -15.622 1.00 96.88 445 LEU A C 1
ATOM 3527 O O . LEU A 1 445 ? 39.190 10.764 -15.436 1.00 96.88 445 LEU A O 1
ATOM 3531 N N . ARG A 1 446 ? 40.864 9.312 -15.770 1.00 95.56 446 ARG A N 1
ATOM 3532 C CA . ARG A 1 446 ? 41.963 10.270 -15.605 1.00 95.56 446 ARG A CA 1
ATOM 3533 C C . ARG A 1 446 ? 43.081 10.034 -16.607 1.00 95.56 446 ARG A C 1
ATOM 3535 O O . ARG A 1 446 ? 43.185 8.957 -17.191 1.00 95.56 446 ARG A O 1
ATOM 3542 N N . LEU A 1 447 ? 43.988 11.000 -16.726 1.00 96.12 447 LEU A N 1
ATOM 3543 C CA . LEU A 1 447 ? 45.253 10.811 -17.435 1.00 96.12 447 LEU A CA 1
ATOM 3544 C C . LEU A 1 447 ? 46.311 10.163 -16.521 1.00 96.12 447 LEU A C 1
ATOM 3546 O O . LEU A 1 447 ? 46.820 10.793 -15.594 1.00 96.12 447 LEU A O 1
ATOM 3550 N N . GLY A 1 448 ? 46.664 8.908 -16.804 1.00 91.25 448 GLY A N 1
ATOM 3551 C CA . GLY A 1 448 ? 47.666 8.130 -16.074 1.00 91.25 448 GLY A CA 1
ATOM 3552 C C . GLY A 1 448 ? 49.123 8.530 -16.350 1.00 91.25 448 GLY A C 1
ATOM 3553 O O . GLY A 1 448 ? 49.433 9.389 -17.186 1.00 91.25 448 GLY A O 1
ATOM 3554 N N . SER A 1 449 ? 50.055 7.868 -15.657 1.00 83.88 449 SER A N 1
ATOM 3555 C CA . SER A 1 449 ? 51.503 8.143 -15.731 1.00 83.88 449 SER A CA 1
ATOM 3556 C C . SER A 1 449 ? 52.080 7.956 -17.141 1.00 83.88 449 SER A C 1
ATOM 3558 O O . SER A 1 449 ? 52.921 8.748 -17.563 1.00 83.88 449 SER A O 1
ATOM 3560 N N . GLY A 1 450 ? 51.555 6.995 -17.907 1.00 86.06 450 GLY A N 1
ATOM 3561 C CA . GLY A 1 450 ? 51.914 6.745 -19.308 1.00 86.06 450 GLY A CA 1
ATOM 3562 C C . GLY A 1 450 ? 51.251 7.675 -20.331 1.00 86.06 450 GLY A C 1
ATOM 3563 O O . GLY A 1 450 ? 51.297 7.379 -21.519 1.00 86.06 450 GLY A O 1
ATOM 3564 N N . LYS A 1 451 ? 50.594 8.763 -19.896 1.00 91.12 451 LYS A N 1
ATOM 3565 C CA . LYS A 1 451 ? 49.776 9.640 -20.763 1.00 91.12 451 LYS A CA 1
ATOM 3566 C C . LYS A 1 451 ? 48.659 8.896 -21.501 1.00 91.12 451 LYS A C 1
ATOM 3568 O O . LYS A 1 451 ? 48.234 9.302 -22.578 1.00 91.12 451 LYS A O 1
ATOM 3573 N N . LYS A 1 452 ? 48.167 7.830 -20.871 1.00 94.12 452 LYS A N 1
ATOM 3574 C CA . LYS A 1 452 ? 47.012 7.047 -21.295 1.00 94.12 452 LYS A CA 1
ATOM 3575 C C . LYS A 1 452 ? 45.850 7.327 -20.349 1.00 94.12 452 LYS A C 1
ATOM 3577 O O . LYS A 1 452 ? 46.058 7.449 -19.143 1.00 94.12 452 LYS A O 1
ATOM 3582 N N . LEU A 1 453 ? 44.652 7.444 -20.902 1.00 96.06 453 LEU A N 1
ATOM 3583 C CA . LEU A 1 453 ? 43.420 7.509 -20.135 1.00 96.06 453 LEU A CA 1
ATOM 3584 C C . LEU A 1 453 ? 43.148 6.151 -19.478 1.00 96.06 453 LEU A C 1
ATOM 3586 O O . LEU A 1 453 ? 43.222 5.104 -20.122 1.00 96.06 453 LEU A O 1
ATOM 3590 N N . GLU A 1 454 ? 42.870 6.182 -18.182 1.00 95.88 454 GLU A N 1
ATOM 3591 C CA . GLU A 1 454 ? 42.620 5.013 -17.336 1.00 95.88 454 GLU A CA 1
ATOM 3592 C C . GLU A 1 454 ? 41.718 5.404 -16.158 1.00 95.88 454 GLU A C 1
ATOM 3594 O O . GLU A 1 454 ? 41.634 6.578 -15.796 1.00 95.88 454 GLU A O 1
ATOM 3599 N N . PHE A 1 455 ? 41.063 4.433 -15.526 1.00 96.62 455 PHE A N 1
ATOM 3600 C CA . PHE A 1 455 ? 40.292 4.658 -14.305 1.00 96.62 455 PHE A CA 1
ATOM 3601 C C . PHE A 1 455 ? 41.193 4.561 -13.066 1.00 96.62 455 PHE A C 1
ATOM 3603 O O . PHE A 1 455 ? 41.784 3.517 -12.793 1.00 96.62 455 PHE A O 1
ATOM 3610 N N . GLY A 1 456 ? 41.274 5.631 -12.275 1.00 93.94 456 GLY A N 1
ATOM 3611 C CA . GLY A 1 456 ? 42.125 5.720 -11.086 1.00 93.94 456 GLY A CA 1
ATOM 3612 C C . GLY A 1 456 ? 41.639 6.756 -10.070 1.00 93.94 456 GLY A C 1
ATOM 3613 O O . GLY A 1 456 ? 40.439 6.941 -9.884 1.00 93.94 456 GLY A O 1
ATOM 3614 N N . SER A 1 457 ? 42.570 7.414 -9.374 1.00 91.19 457 SER A N 1
ATOM 3615 C CA . SER A 1 457 ? 42.243 8.522 -8.465 1.00 91.19 457 SER A CA 1
ATOM 3616 C C . SER A 1 457 ? 41.743 9.758 -9.226 1.00 91.19 457 SER A C 1
ATOM 3618 O O . SER A 1 457 ? 41.964 9.890 -10.423 1.00 91.19 457 SER A O 1
ATOM 3620 N N . GLN A 1 458 ? 41.106 10.700 -8.533 1.00 91.56 458 GLN A N 1
ATOM 3621 C CA . GLN A 1 458 ? 40.553 11.916 -9.150 1.00 91.56 458 GLN A CA 1
ATOM 3622 C C . GLN A 1 458 ? 41.616 12.869 -9.741 1.00 91.56 458 GLN A C 1
ATOM 3624 O O . GLN A 1 458 ? 41.299 13.778 -10.505 1.00 91.56 458 GLN A O 1
ATOM 3629 N N . ASN A 1 459 ? 42.898 12.680 -9.414 1.00 89.06 459 ASN A N 1
ATOM 3630 C CA . ASN A 1 459 ? 43.973 13.538 -9.910 1.00 89.06 459 ASN A CA 1
ATOM 3631 C C . ASN A 1 459 ? 44.075 13.474 -11.440 1.00 89.06 459 ASN A C 1
ATOM 3633 O O . ASN A 1 459 ? 44.228 12.391 -12.004 1.00 89.06 459 ASN A O 1
ATOM 3637 N N . SER A 1 460 ? 44.067 14.646 -12.087 1.00 90.88 460 SER A N 1
ATOM 3638 C CA . SER A 1 460 ? 44.054 14.768 -13.553 1.00 90.88 460 SER A CA 1
ATOM 3639 C C . SER A 1 460 ? 42.862 14.052 -14.199 1.00 90.88 460 SER A C 1
ATOM 3641 O O . SER A 1 460 ? 43.024 13.390 -15.228 1.00 90.88 460 SER A O 1
ATOM 3643 N N . ALA A 1 461 ? 41.681 14.173 -13.582 1.00 94.06 461 ALA A N 1
ATOM 3644 C CA . ALA A 1 461 ? 40.426 13.702 -14.149 1.00 94.06 461 ALA A CA 1
ATOM 3645 C C . ALA A 1 461 ? 40.230 14.230 -15.579 1.00 94.06 461 ALA A C 1
ATOM 3647 O O . ALA A 1 461 ? 40.579 15.370 -15.904 1.00 94.06 461 ALA A O 1
ATOM 3648 N N . ALA A 1 462 ? 39.718 13.358 -16.438 1.00 95.44 462 ALA A N 1
ATOM 3649 C CA . ALA A 1 462 ? 39.259 13.723 -17.762 1.00 95.44 462 ALA A CA 1
ATOM 3650 C C . ALA A 1 462 ? 37.847 14.310 -17.666 1.00 95.44 462 ALA A C 1
ATOM 3652 O O . ALA A 1 462 ? 37.038 13.864 -16.853 1.00 95.44 462 ALA A O 1
ATOM 3653 N N . SER A 1 463 ? 37.586 15.297 -18.513 1.00 95.56 463 SER A N 1
ATOM 3654 C CA . SER A 1 463 ? 36.302 15.962 -18.668 1.00 95.56 463 SER A CA 1
ATOM 3655 C C . SER A 1 463 ? 35.519 15.321 -19.806 1.00 95.56 463 SER A C 1
ATOM 3657 O O . SER A 1 463 ? 36.095 14.951 -20.835 1.00 95.56 463 SER A O 1
ATOM 3659 N N . ALA A 1 464 ? 34.214 15.197 -19.619 1.00 95.81 464 ALA A N 1
ATOM 3660 C CA . ALA A 1 464 ? 33.265 14.775 -20.625 1.00 95.81 464 ALA A CA 1
ATOM 3661 C C . ALA A 1 464 ? 32.518 16.002 -21.153 1.00 95.81 464 ALA A C 1
ATOM 3663 O O . ALA A 1 464 ? 31.743 16.625 -20.433 1.00 95.81 464 ALA A O 1
ATOM 3664 N N . GLU A 1 465 ? 32.777 16.350 -22.406 1.00 94.62 465 GLU A N 1
ATOM 3665 C CA . GLU A 1 465 ? 32.254 17.552 -23.049 1.00 94.62 465 GLU A CA 1
ATOM 3666 C C . GLU A 1 465 ? 31.138 17.161 -24.019 1.00 94.62 465 GLU A C 1
ATOM 3668 O O . GLU A 1 465 ? 31.361 16.375 -24.945 1.00 94.62 465 GLU A O 1
ATOM 3673 N N . GLU A 1 466 ? 29.934 17.690 -23.797 1.00 93.88 466 GLU A N 1
ATOM 3674 C CA . GLU A 1 466 ? 28.779 17.458 -24.669 1.00 93.88 466 GLU A CA 1
ATOM 3675 C C . GLU A 1 466 ? 29.051 17.989 -26.081 1.00 93.88 466 GLU A C 1
ATOM 3677 O O . GLU A 1 466 ? 29.499 19.122 -26.262 1.00 93.88 466 GLU A O 1
ATOM 3682 N N . THR A 1 467 ? 28.738 17.190 -27.097 1.00 91.25 467 THR A N 1
ATOM 3683 C CA . THR A 1 467 ? 28.902 17.582 -28.511 1.00 91.25 467 THR A CA 1
ATOM 3684 C C . THR A 1 467 ? 27.743 18.442 -29.017 1.00 91.25 467 THR A C 1
ATOM 3686 O O . THR A 1 467 ? 27.829 19.040 -30.088 1.00 91.25 467 THR A O 1
ATOM 3689 N N . GLY A 1 468 ? 26.625 18.471 -28.282 1.00 87.69 468 GLY A N 1
ATOM 3690 C CA . GLY A 1 468 ? 25.360 19.045 -28.745 1.00 87.69 468 GLY A CA 1
ATOM 3691 C C . GLY A 1 468 ? 24.616 18.166 -29.759 1.00 87.69 468 GLY A C 1
ATOM 3692 O O . GLY A 1 468 ? 23.602 18.601 -30.307 1.00 87.69 468 GLY A O 1
ATOM 3693 N N . THR A 1 469 ? 25.084 16.939 -30.008 1.00 90.19 469 THR A N 1
ATOM 3694 C CA . THR A 1 469 ? 24.422 15.954 -30.872 1.00 90.19 469 THR A CA 1
ATOM 3695 C C . THR A 1 469 ? 23.841 14.803 -30.048 1.00 90.19 469 THR A C 1
ATOM 3697 O O . THR A 1 469 ? 24.311 14.483 -28.953 1.00 90.19 469 THR A O 1
ATOM 3700 N N . ASN A 1 470 ? 22.797 14.167 -30.586 1.00 90.06 470 ASN A N 1
ATOM 3701 C CA . ASN A 1 470 ? 22.117 13.042 -29.952 1.00 90.06 470 ASN A CA 1
ATOM 3702 C C . ASN A 1 470 ? 22.164 11.812 -30.853 1.00 90.06 470 ASN A C 1
ATOM 3704 O O . ASN A 1 470 ? 21.880 11.913 -32.050 1.00 90.06 470 ASN A O 1
ATOM 3708 N N . ILE A 1 471 ? 22.394 10.642 -30.262 1.00 88.88 471 ILE A N 1
ATOM 3709 C CA . ILE A 1 471 ? 22.139 9.367 -30.931 1.00 88.88 471 ILE A CA 1
ATOM 3710 C C . ILE A 1 471 ? 20.715 8.908 -30.632 1.00 88.88 471 ILE A C 1
ATOM 3712 O O . ILE A 1 471 ? 20.229 9.028 -29.507 1.00 88.88 471 ILE A O 1
ATOM 3716 N N . THR A 1 472 ? 20.037 8.391 -31.655 1.00 88.12 472 THR A N 1
ATOM 3717 C CA . THR A 1 472 ? 18.679 7.858 -31.534 1.00 88.12 472 THR A CA 1
ATOM 3718 C C . THR A 1 472 ? 18.724 6.336 -31.617 1.00 88.12 472 THR A C 1
ATOM 3720 O O . THR A 1 472 ? 19.168 5.786 -32.623 1.00 88.12 472 THR A O 1
ATOM 3723 N N . ILE A 1 473 ? 18.269 5.650 -30.568 1.00 83.75 473 ILE A N 1
ATOM 3724 C CA . ILE A 1 473 ? 18.164 4.188 -30.521 1.00 83.75 473 ILE A CA 1
ATOM 3725 C C . ILE A 1 473 ? 16.697 3.800 -30.553 1.00 83.75 473 ILE A C 1
ATOM 3727 O O . ILE A 1 473 ? 15.933 4.104 -29.634 1.00 83.75 473 ILE A O 1
ATOM 3731 N N . SER A 1 474 ? 16.317 3.058 -31.589 1.00 85.69 474 SER A N 1
ATOM 3732 C CA . SER A 1 474 ? 14.963 2.539 -31.686 1.00 85.69 474 SER A CA 1
ATOM 3733 C C . SER A 1 474 ? 14.768 1.328 -30.782 1.00 85.69 474 SER A C 1
ATOM 3735 O O . SER A 1 474 ? 15.439 0.306 -30.950 1.00 85.69 474 SER A O 1
ATOM 3737 N N . LYS A 1 475 ? 13.817 1.420 -29.849 1.00 86.19 475 LYS A N 1
ATOM 3738 C CA . LYS A 1 475 ? 13.450 0.336 -28.921 1.00 86.19 475 LYS A CA 1
ATOM 3739 C C . LYS A 1 475 ? 12.143 -0.362 -29.283 1.00 86.19 475 LYS A C 1
ATOM 3741 O O . LYS A 1 475 ? 11.929 -1.493 -28.858 1.00 86.19 475 LYS A O 1
ATOM 3746 N N . GLY A 1 476 ? 11.304 0.270 -30.098 1.00 87.44 476 GLY A N 1
ATOM 3747 C CA . GLY A 1 476 ? 10.044 -0.316 -30.534 1.00 87.44 476 GLY A CA 1
ATOM 3748 C C . GLY A 1 476 ? 10.200 -1.321 -31.666 1.00 87.44 476 GLY A C 1
ATOM 3749 O O . GLY A 1 476 ? 11.086 -1.203 -32.522 1.00 87.44 476 GLY A O 1
ATOM 3750 N N . ALA A 1 477 ? 9.312 -2.306 -31.636 1.00 93.62 477 ALA A N 1
ATOM 3751 C CA . ALA A 1 477 ? 8.981 -3.214 -32.721 1.00 93.62 477 ALA A CA 1
ATOM 3752 C C . ALA A 1 477 ? 7.486 -3.567 -32.603 1.00 93.62 477 ALA A C 1
ATOM 3754 O O . ALA A 1 477 ? 6.943 -3.464 -31.498 1.00 93.62 477 ALA A O 1
ATOM 3755 N N . PRO A 1 478 ? 6.817 -3.976 -33.695 1.00 96.44 478 PRO A N 1
ATOM 3756 C CA . PRO A 1 478 ? 5.449 -4.473 -33.626 1.00 96.44 478 PRO A CA 1
ATOM 3757 C C . PRO A 1 478 ? 5.313 -5.651 -32.657 1.00 96.44 478 PRO A C 1
ATOM 3759 O O . PRO A 1 478 ? 6.218 -6.482 -32.564 1.00 96.44 478 PRO A O 1
ATOM 3762 N N . TYR A 1 479 ? 4.185 -5.736 -31.955 1.00 98.06 479 TYR A N 1
ATOM 3763 C CA . TYR A 1 479 ? 3.874 -6.850 -31.059 1.00 98.06 479 TYR A CA 1
ATOM 3764 C C . TYR A 1 479 ? 2.367 -7.022 -30.858 1.00 98.06 479 TYR A C 1
ATOM 3766 O O . TYR A 1 479 ? 1.571 -6.125 -31.139 1.00 98.06 479 TYR A O 1
ATOM 3774 N N . THR A 1 480 ? 1.991 -8.176 -30.318 1.00 98.44 480 THR A N 1
ATOM 3775 C CA . THR A 1 480 ? 0.635 -8.488 -29.870 1.00 98.44 480 THR A CA 1
ATOM 3776 C C . THR A 1 480 ? 0.645 -8.719 -28.364 1.00 98.44 480 THR A C 1
ATOM 3778 O O . THR A 1 480 ? 1.391 -9.570 -27.870 1.00 98.44 480 THR A O 1
ATOM 3781 N N . LEU A 1 481 ? -0.222 -8.001 -27.649 1.00 98.50 481 LEU A N 1
ATOM 3782 C CA . LEU A 1 481 ? -0.559 -8.251 -26.250 1.00 98.50 481 LEU A CA 1
ATOM 3783 C C . LEU A 1 481 ? -1.793 -9.158 -26.178 1.00 98.50 481 LEU A C 1
ATOM 3785 O O . LEU A 1 481 ? -2.844 -8.815 -26.721 1.00 98.50 481 LEU A O 1
ATOM 3789 N N . LYS A 1 482 ? -1.693 -10.295 -25.489 1.00 98.62 482 LYS A N 1
ATOM 3790 C CA . LYS A 1 482 ? -2.824 -11.189 -25.196 1.00 98.62 482 LYS A CA 1
ATOM 3791 C C . LYS A 1 482 ? -3.151 -11.127 -23.710 1.00 98.62 482 LYS A C 1
ATOM 3793 O O . LYS A 1 482 ? -2.267 -11.319 -22.881 1.00 98.62 482 LYS A O 1
ATOM 3798 N N . ILE A 1 483 ? -4.414 -10.903 -23.376 1.00 98.44 483 ILE A N 1
ATOM 3799 C CA . ILE A 1 483 ? -4.904 -10.810 -21.996 1.00 98.44 483 ILE A CA 1
ATOM 3800 C C . ILE A 1 483 ? -5.785 -12.025 -21.723 1.00 98.44 483 ILE A C 1
ATOM 3802 O O . ILE A 1 483 ? -6.651 -12.354 -22.540 1.00 98.44 483 ILE A O 1
ATOM 3806 N N . TYR A 1 484 ? -5.545 -12.709 -20.606 1.00 96.94 484 TYR A N 1
ATOM 3807 C CA . TYR A 1 484 ? -6.253 -13.936 -20.242 1.00 96.94 484 TYR A CA 1
ATOM 3808 C C . TYR A 1 484 ? -7.451 -13.651 -19.324 1.00 96.94 484 TYR A C 1
ATOM 3810 O O . TYR A 1 484 ? -7.477 -12.651 -18.610 1.00 96.94 484 TYR A O 1
ATOM 3818 N N . ASP A 1 485 ? -8.457 -14.529 -19.356 1.00 90.81 485 ASP A N 1
ATOM 3819 C CA . ASP A 1 485 ? -9.603 -14.483 -18.443 1.00 90.81 485 ASP A CA 1
ATOM 382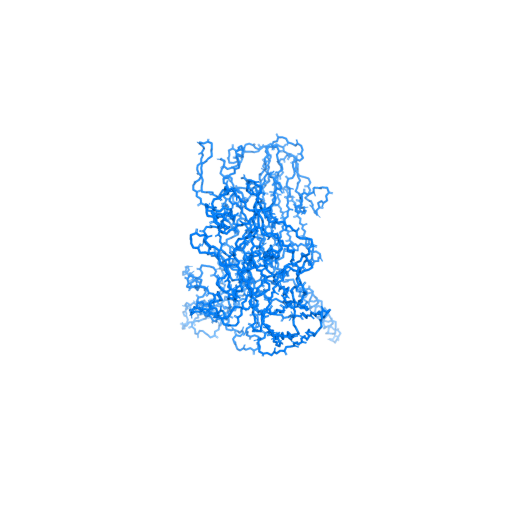0 C C . ASP A 1 485 ? -9.200 -14.715 -16.975 1.00 90.81 485 ASP A C 1
ATOM 3822 O O . ASP A 1 485 ? -8.072 -15.091 -16.652 1.00 90.81 485 ASP A O 1
ATOM 3826 N N . LYS A 1 486 ? -10.180 -14.589 -16.073 1.00 84.38 486 LYS A N 1
ATOM 3827 C CA . LYS A 1 486 ? -10.049 -14.902 -14.640 1.00 84.38 486 LYS A CA 1
ATOM 3828 C C . LYS A 1 486 ? -9.574 -16.327 -14.322 1.00 84.38 486 LYS A C 1
ATOM 3830 O O . LYS A 1 486 ? -9.232 -16.603 -13.179 1.00 84.38 486 LYS A O 1
ATOM 3835 N N . THR A 1 487 ? -9.574 -17.253 -15.285 1.00 82.75 487 THR A N 1
ATOM 3836 C CA . THR A 1 487 ? -9.049 -18.616 -15.091 1.00 82.75 487 THR A CA 1
ATOM 3837 C C . THR A 1 487 ? -7.579 -18.740 -15.495 1.00 82.75 487 THR A C 1
ATOM 3839 O O . THR A 1 487 ? -6.946 -19.749 -15.188 1.00 82.75 487 THR A O 1
ATOM 3842 N N . GLY A 1 488 ? -7.038 -17.747 -16.210 1.00 86.19 488 GLY A N 1
ATOM 3843 C CA . GLY A 1 488 ? -5.689 -17.761 -16.773 1.00 86.19 488 GLY A CA 1
ATOM 3844 C C . GLY A 1 488 ? -5.516 -18.700 -17.974 1.00 86.19 488 GLY A C 1
ATOM 3845 O O . GLY A 1 488 ? -4.382 -18.927 -18.415 1.00 86.19 488 GLY A O 1
ATOM 3846 N N . LYS A 1 489 ? -6.609 -19.273 -18.503 1.00 87.69 489 LYS A N 1
ATOM 3847 C CA . LYS A 1 489 ? -6.566 -20.309 -19.552 1.00 87.69 489 LYS A CA 1
ATOM 3848 C C . LYS A 1 489 ? -6.927 -19.783 -20.932 1.00 87.69 489 LYS A C 1
ATOM 3850 O O . LYS A 1 489 ? -6.243 -20.124 -21.892 1.00 87.69 489 LYS A O 1
ATOM 3855 N N . ASN A 1 490 ? -7.962 -18.952 -21.038 1.00 94.06 490 ASN A N 1
ATOM 3856 C CA . ASN A 1 490 ? -8.442 -18.462 -22.329 1.00 94.06 490 ASN A CA 1
ATOM 3857 C C . ASN A 1 490 ? -8.041 -17.007 -22.538 1.00 94.06 490 ASN A C 1
ATOM 3859 O O . ASN A 1 490 ? -8.130 -16.199 -21.617 1.00 94.06 490 ASN A O 1
ATOM 3863 N N . VAL A 1 491 ? -7.639 -16.664 -23.760 1.00 97.75 491 VAL A N 1
ATOM 3864 C CA . VAL A 1 491 ? -7.386 -15.275 -24.153 1.00 97.75 491 VAL A CA 1
ATOM 3865 C C . VAL A 1 491 ? -8.726 -14.582 -24.389 1.00 97.75 491 VAL A C 1
ATOM 3867 O O . VAL A 1 491 ? -9.476 -14.996 -25.271 1.00 97.75 491 VAL A O 1
ATOM 3870 N N . VAL A 1 492 ? -9.010 -13.528 -23.625 1.00 97.31 492 VAL A N 1
ATOM 3871 C CA . VAL A 1 492 ? -10.240 -12.721 -23.755 1.00 97.31 492 VAL A CA 1
ATOM 3872 C C . VAL A 1 492 ? -10.060 -11.527 -24.669 1.00 97.31 492 VAL A C 1
ATOM 3874 O O . VAL A 1 492 ? -11.018 -11.101 -25.303 1.00 97.31 492 VAL A O 1
ATOM 3877 N N . GLN A 1 493 ? -8.836 -11.009 -24.760 1.00 98.12 493 GLN A N 1
ATOM 3878 C CA . GLN A 1 493 ? -8.529 -9.869 -25.606 1.00 98.12 493 GLN A CA 1
ATOM 3879 C C . GLN A 1 493 ? -7.147 -10.007 -26.232 1.00 98.12 493 GLN A C 1
ATOM 3881 O O . GLN A 1 493 ? -6.198 -10.475 -25.597 1.00 98.12 493 GLN A O 1
ATOM 3886 N N . LYS A 1 494 ? -7.043 -9.559 -27.485 1.00 98.12 494 LYS A N 1
ATOM 3887 C CA . LYS A 1 494 ? -5.779 -9.351 -28.192 1.00 98.12 494 LYS A CA 1
ATOM 3888 C C . LYS A 1 494 ? -5.697 -7.901 -28.647 1.00 98.12 494 LYS A C 1
ATOM 3890 O O . LYS A 1 494 ? -6.658 -7.388 -29.213 1.00 98.12 494 LYS A O 1
ATOM 3895 N N . ILE A 1 495 ? -4.561 -7.261 -28.408 1.00 98.31 495 ILE A N 1
ATOM 3896 C CA . ILE A 1 495 ? -4.273 -5.906 -28.874 1.00 98.31 495 ILE A CA 1
ATOM 3897 C C . ILE A 1 495 ? -3.010 -5.974 -29.723 1.00 98.31 495 ILE A C 1
ATOM 3899 O O . ILE A 1 495 ? -1.960 -6.379 -29.228 1.00 98.31 495 ILE A O 1
ATOM 3903 N N . ASP A 1 496 ? -3.115 -5.583 -30.989 1.00 98.00 496 ASP A N 1
ATOM 3904 C CA . ASP A 1 496 ? -1.967 -5.486 -31.886 1.00 98.00 496 ASP A CA 1
ATOM 3905 C C . ASP A 1 496 ? -1.442 -4.049 -31.906 1.00 98.00 496 ASP A C 1
ATOM 3907 O O . ASP A 1 496 ? -2.179 -3.116 -32.225 1.00 98.00 496 ASP A O 1
ATOM 3911 N N . ILE A 1 497 ? -0.154 -3.888 -31.621 1.00 97.69 497 ILE A N 1
ATOM 3912 C CA . ILE A 1 497 ? 0.582 -2.628 -31.714 1.00 97.69 497 ILE A CA 1
ATOM 3913 C C . ILE A 1 497 ? 1.504 -2.745 -32.926 1.00 97.69 497 ILE A C 1
ATOM 3915 O O . ILE A 1 497 ? 2.482 -3.493 -32.896 1.00 97.69 497 ILE A O 1
ATOM 3919 N N . LYS A 1 498 ? 1.171 -2.060 -34.025 1.00 95.31 498 LYS A N 1
ATOM 3920 C CA . LYS A 1 498 ? 1.827 -2.237 -35.333 1.00 95.31 498 LYS A CA 1
ATOM 3921 C C . LYS A 1 498 ? 2.727 -1.064 -35.707 1.00 95.31 498 LYS A C 1
ATOM 3923 O O . LYS A 1 498 ? 3.754 -1.274 -36.345 1.00 95.31 498 LYS A O 1
ATOM 3928 N N . ASN A 1 499 ? 2.364 0.150 -35.307 1.00 93.50 499 ASN A N 1
ATOM 3929 C CA . ASN A 1 499 ? 3.019 1.391 -35.715 1.00 93.50 499 ASN A CA 1
ATOM 3930 C C . ASN A 1 499 ? 3.429 2.250 -34.514 1.00 93.50 499 ASN A C 1
ATOM 3932 O O . ASN A 1 499 ? 2.887 2.113 -33.423 1.00 93.50 499 ASN A O 1
ATOM 3936 N N . ALA A 1 500 ? 4.338 3.204 -34.741 1.00 88.56 500 ALA A N 1
ATOM 3937 C CA . ALA A 1 500 ? 4.931 4.054 -33.702 1.00 88.56 500 ALA A CA 1
ATOM 3938 C C . ALA A 1 500 ? 3.936 4.875 -32.857 1.00 88.56 500 ALA A C 1
ATOM 3940 O O . ALA A 1 500 ? 4.260 5.250 -31.732 1.00 88.56 500 ALA A O 1
ATOM 3941 N N . ASN A 1 501 ? 2.742 5.150 -33.388 1.00 89.81 501 ASN A N 1
ATOM 3942 C CA . ASN A 1 501 ? 1.692 5.911 -32.704 1.00 89.81 501 ASN A CA 1
ATOM 3943 C C . ASN A 1 501 ? 0.588 5.017 -32.120 1.00 89.81 501 ASN A C 1
ATOM 3945 O O . ASN A 1 501 ? -0.376 5.537 -31.560 1.00 89.81 501 ASN A O 1
ATOM 3949 N N . ASP A 1 502 ? 0.700 3.696 -32.267 1.00 94.94 502 ASP A N 1
ATOM 3950 C CA . ASP A 1 502 ? -0.314 2.773 -31.780 1.00 94.94 502 ASP A CA 1
ATOM 3951 C C . ASP A 1 502 ? -0.229 2.664 -30.253 1.00 94.94 502 ASP A C 1
ATOM 3953 O O . ASP A 1 502 ? 0.842 2.484 -29.661 1.00 94.94 502 ASP A O 1
ATOM 3957 N N . ALA A 1 503 ? -1.395 2.739 -29.621 1.00 95.81 503 ALA A N 1
ATOM 3958 C CA . ALA A 1 503 ? -1.600 2.474 -28.210 1.00 95.81 503 ALA A CA 1
ATOM 3959 C C . ALA A 1 503 ? -2.946 1.773 -28.024 1.00 95.81 503 ALA A C 1
ATOM 3961 O O . ALA A 1 503 ? -3.860 1.917 -28.838 1.00 95.81 503 ALA A O 1
ATOM 3962 N N . GLY A 1 504 ? -3.074 1.020 -26.942 1.00 96.69 504 GLY A N 1
ATOM 3963 C CA . GLY A 1 504 ? -4.291 0.296 -26.622 1.00 96.69 504 GLY A CA 1
ATOM 3964 C C . GLY A 1 504 ? -4.464 0.124 -25.127 1.00 96.69 504 GLY A C 1
ATOM 3965 O O . GLY A 1 504 ? -3.509 0.177 -24.351 1.00 96.69 504 GLY A O 1
ATOM 3966 N N . SER A 1 505 ? -5.708 -0.099 -24.722 1.00 97.38 505 SER A N 1
ATOM 3967 C CA . SER A 1 505 ? -6.021 -0.477 -23.352 1.00 97.38 505 SER A CA 1
ATOM 3968 C C . SER A 1 505 ? -7.174 -1.463 -23.314 1.00 97.38 505 SER A C 1
ATOM 3970 O O . SER A 1 505 ? -8.005 -1.489 -24.224 1.00 97.38 505 SER A O 1
ATOM 3972 N N . TYR A 1 506 ? -7.209 -2.277 -22.269 1.00 98.00 506 TYR A N 1
ATOM 3973 C CA . TYR A 1 506 ? -8.314 -3.180 -21.993 1.00 98.00 506 TYR A CA 1
ATOM 3974 C C . TYR A 1 506 ? -8.433 -3.389 -20.490 1.00 98.00 506 TYR A C 1
ATOM 3976 O O . TYR A 1 506 ? -7.432 -3.604 -19.809 1.00 98.00 506 TYR A O 1
ATOM 3984 N N . GLU A 1 507 ? -9.657 -3.323 -19.986 1.00 97.62 507 GLU A N 1
ATOM 3985 C CA . GLU A 1 507 ? -9.964 -3.505 -18.575 1.00 97.62 507 GLU A CA 1
ATOM 3986 C C . GLU A 1 507 ? -10.653 -4.849 -18.365 1.00 97.62 507 GLU A C 1
ATOM 3988 O O . GLU A 1 507 ? -11.660 -5.161 -18.999 1.00 97.62 507 GLU A O 1
ATOM 3993 N N . LEU A 1 508 ? -10.072 -5.656 -17.485 1.00 95.56 508 LEU A N 1
ATOM 3994 C CA . LEU A 1 508 ? -10.626 -6.915 -17.027 1.00 95.56 508 LEU A CA 1
ATOM 3995 C C . LEU A 1 508 ? -11.323 -6.667 -15.686 1.00 95.56 508 LEU A C 1
ATOM 3997 O O . LEU A 1 508 ? -10.661 -6.292 -14.722 1.00 95.56 508 LEU A O 1
ATOM 4001 N N . THR A 1 509 ? -12.638 -6.864 -15.632 1.00 92.50 509 THR A N 1
ATOM 4002 C CA . THR A 1 509 ? -13.474 -6.663 -14.436 1.00 92.50 509 THR A CA 1
ATOM 4003 C C . THR A 1 509 ? -13.928 -7.995 -13.839 1.00 92.50 509 THR A C 1
ATOM 4005 O O . THR A 1 509 ? -13.636 -9.065 -14.380 1.00 92.50 509 THR A O 1
ATOM 4008 N N . ASP A 1 510 ? -14.665 -7.931 -12.726 1.00 84.44 510 ASP A N 1
ATOM 4009 C CA . ASP A 1 510 ? -15.305 -9.085 -12.077 1.00 84.44 510 ASP A CA 1
ATOM 4010 C C . ASP A 1 510 ? -14.311 -10.197 -11.711 1.00 84.44 510 ASP A C 1
ATOM 4012 O O . ASP A 1 510 ? -14.589 -11.400 -11.833 1.00 84.44 510 ASP A O 1
ATOM 4016 N N . LEU A 1 511 ? -13.123 -9.770 -11.277 1.00 84.56 511 LEU A N 1
ATOM 4017 C CA . LEU A 1 511 ? -12.059 -10.649 -10.823 1.00 84.56 511 LEU A CA 1
ATOM 4018 C C . LEU A 1 511 ? -12.224 -11.001 -9.344 1.00 84.56 511 LEU A C 1
ATOM 4020 O O . LEU A 1 511 ? -12.831 -10.279 -8.553 1.00 84.56 511 LEU A O 1
ATOM 4024 N N . ASN A 1 512 ? -11.662 -12.147 -8.983 1.00 79.81 512 ASN A N 1
ATOM 4025 C CA . ASN A 1 512 ? -11.423 -12.533 -7.601 1.00 79.81 512 ASN A CA 1
ATOM 4026 C C . ASN A 1 512 ? -10.171 -13.410 -7.587 1.00 79.81 512 ASN A C 1
ATOM 4028 O O . ASN A 1 512 ? -10.237 -14.631 -7.453 1.00 79.81 512 ASN A O 1
ATOM 4032 N N . ASN A 1 513 ? -9.041 -12.775 -7.879 1.00 81.19 513 ASN A N 1
ATOM 4033 C CA . ASN A 1 513 ? -7.803 -13.450 -8.241 1.00 81.19 513 ASN A CA 1
ATOM 4034 C C . ASN A 1 513 ? -6.640 -12.931 -7.397 1.00 81.19 513 ASN A C 1
ATOM 4036 O O . ASN A 1 513 ? -6.609 -11.753 -7.057 1.00 81.19 513 ASN A O 1
ATOM 4040 N N . ASP A 1 514 ? -5.650 -13.781 -7.140 1.00 83.69 514 ASP A N 1
ATOM 4041 C CA . ASP A 1 514 ? -4.376 -13.346 -6.547 1.00 83.69 514 ASP A CA 1
ATOM 4042 C C . ASP A 1 514 ? -3.456 -12.730 -7.617 1.00 83.69 514 ASP A C 1
ATOM 4044 O O . ASP A 1 514 ? -2.643 -11.856 -7.328 1.00 83.69 514 ASP A O 1
ATOM 4048 N N . ALA A 1 515 ? -3.628 -13.153 -8.876 1.00 90.62 515 ALA A N 1
ATOM 4049 C CA . ALA A 1 515 ? -2.816 -12.726 -10.005 1.00 90.62 515 ALA A CA 1
ATOM 4050 C C . ALA A 1 515 ? -3.620 -12.583 -11.305 1.00 90.62 515 ALA A C 1
ATOM 4052 O O . ALA A 1 515 ? -4.611 -13.287 -11.532 1.00 90.62 515 ALA A O 1
ATOM 4053 N N . VAL A 1 516 ? -3.141 -11.717 -12.199 1.00 95.69 516 VAL A N 1
ATOM 4054 C CA . VAL A 1 516 ? -3.600 -11.609 -13.592 1.00 95.69 516 VAL A CA 1
ATOM 4055 C C . VAL A 1 516 ? -2.498 -12.026 -14.558 1.00 95.69 516 VAL A C 1
ATOM 4057 O O . VAL A 1 516 ? -1.319 -11.801 -14.297 1.00 95.69 516 VAL A O 1
ATOM 4060 N N . LYS A 1 517 ? -2.890 -12.628 -15.686 1.00 97.12 517 LYS A N 1
ATOM 4061 C CA . LYS A 1 517 ? -1.979 -13.204 -16.683 1.00 97.12 517 LYS A CA 1
ATOM 4062 C C . LYS A 1 517 ? -2.122 -12.510 -18.035 1.00 97.12 517 LYS A C 1
ATOM 4064 O O . LYS A 1 517 ? -3.235 -12.316 -18.531 1.00 97.12 517 LYS A O 1
ATOM 4069 N N . PHE A 1 518 ? -0.992 -12.218 -18.667 1.00 98.25 518 PHE A N 1
ATOM 4070 C CA . PHE A 1 518 ? -0.927 -11.679 -20.023 1.00 98.25 518 PHE A CA 1
ATOM 4071 C C . PHE A 1 518 ? 0.320 -12.179 -20.757 1.00 98.25 518 PHE A C 1
ATOM 4073 O O . PHE A 1 518 ? 1.227 -12.738 -20.154 1.00 98.25 518 PHE A O 1
ATOM 4080 N N . GLU A 1 519 ? 0.358 -12.020 -22.073 1.00 98.44 519 GLU A N 1
ATOM 4081 C CA . GLU A 1 519 ? 1.456 -12.487 -22.921 1.00 98.44 519 GLU A CA 1
ATOM 4082 C C . GLU A 1 519 ? 1.815 -11.414 -23.944 1.00 98.44 519 GLU A C 1
ATOM 4084 O O . GLU A 1 519 ? 0.933 -10.833 -24.582 1.00 98.44 519 GLU A O 1
ATOM 4089 N N . VAL A 1 520 ? 3.113 -11.189 -24.121 1.00 98.19 520 VAL A N 1
ATOM 4090 C CA . VAL A 1 520 ? 3.675 -10.389 -25.209 1.00 98.19 520 VAL A CA 1
ATOM 4091 C C . VAL A 1 520 ? 4.267 -11.345 -26.235 1.00 98.19 520 VAL A C 1
ATOM 4093 O O . VAL A 1 520 ? 5.029 -12.249 -25.899 1.00 98.19 520 VAL A O 1
ATOM 4096 N N . SER A 1 521 ? 3.917 -11.148 -27.503 1.00 97.19 521 SER A N 1
ATOM 4097 C CA . SER A 1 521 ? 4.405 -11.980 -28.604 1.00 97.19 521 SER A CA 1
ATOM 4098 C C . SER A 1 521 ? 4.638 -11.154 -29.868 1.00 97.19 521 SER A C 1
ATOM 4100 O O . SER A 1 521 ? 4.050 -10.089 -30.039 1.00 97.19 521 SER A O 1
ATOM 4102 N N . GLY A 1 522 ? 5.479 -11.653 -30.776 1.00 95.50 522 GLY A N 1
ATOM 4103 C CA . GLY A 1 522 ? 5.703 -11.044 -32.090 1.00 95.50 522 GLY A CA 1
ATOM 4104 C C . GLY A 1 522 ? 6.787 -9.965 -32.151 1.00 95.50 522 GLY A C 1
ATOM 4105 O O . GLY A 1 522 ? 7.059 -9.482 -33.247 1.00 95.50 522 GLY A O 1
ATOM 4106 N N . LEU A 1 523 ? 7.457 -9.629 -31.039 1.00 95.12 523 LEU A N 1
ATOM 4107 C CA . LEU A 1 523 ? 8.610 -8.724 -31.075 1.00 95.12 523 LEU A CA 1
ATOM 4108 C C . LEU A 1 523 ? 9.744 -9.345 -31.898 1.00 95.12 523 LEU A C 1
ATOM 4110 O O . LEU A 1 523 ? 10.167 -10.474 -31.635 1.00 95.12 523 LEU A O 1
ATOM 4114 N N . THR A 1 524 ? 10.267 -8.587 -32.860 1.00 91.50 524 THR A N 1
ATOM 4115 C CA . THR A 1 524 ? 11.396 -8.988 -33.709 1.00 91.50 524 THR A CA 1
ATOM 4116 C C . THR A 1 524 ? 12.590 -8.063 -33.516 1.00 91.50 524 THR A C 1
ATOM 4118 O O . THR A 1 524 ? 12.434 -6.844 -33.561 1.00 91.50 524 THR A O 1
ATOM 4121 N N . GLY A 1 525 ? 13.790 -8.635 -33.416 1.00 82.50 525 GLY A N 1
ATOM 4122 C CA . GLY A 1 525 ? 15.047 -7.895 -33.290 1.00 82.50 525 GLY A CA 1
ATOM 4123 C C . GLY A 1 525 ? 15.598 -7.879 -31.866 1.00 82.50 525 GLY A C 1
ATOM 4124 O O . GLY A 1 525 ? 14.866 -7.992 -30.885 1.00 82.50 525 GLY A O 1
ATOM 4125 N N . THR A 1 526 ? 16.918 -7.753 -31.763 1.00 73.81 526 THR A N 1
ATOM 4126 C CA . THR A 1 526 ? 17.630 -7.674 -30.483 1.00 73.81 526 THR A CA 1
ATOM 4127 C C . THR A 1 526 ? 17.334 -6.334 -29.800 1.00 73.81 526 THR A C 1
ATOM 4129 O O . THR A 1 526 ? 17.233 -5.307 -30.469 1.00 73.81 526 THR A O 1
ATOM 4132 N N . ASP A 1 527 ? 17.186 -6.339 -28.472 1.00 77.06 527 ASP A N 1
ATOM 4133 C CA . ASP A 1 527 ? 16.923 -5.154 -27.634 1.00 77.06 527 ASP A CA 1
ATOM 4134 C C . ASP A 1 527 ? 15.604 -4.403 -27.914 1.00 77.06 527 ASP A C 1
ATOM 4136 O O . ASP A 1 527 ? 15.459 -3.235 -27.529 1.00 77.06 527 ASP A O 1
ATOM 4140 N N . LYS A 1 528 ? 14.637 -5.063 -28.567 1.00 89.31 528 LYS A N 1
ATOM 4141 C CA . LYS A 1 528 ? 13.280 -4.546 -28.787 1.00 89.31 528 LYS A CA 1
ATOM 4142 C C . LYS A 1 528 ? 12.348 -4.914 -27.642 1.00 89.31 528 LYS A C 1
ATOM 4144 O O . LYS A 1 528 ? 12.472 -5.988 -27.060 1.00 89.31 528 LYS A O 1
ATOM 4149 N N . GLN A 1 529 ? 11.443 -3.999 -27.306 1.00 92.19 529 GLN A N 1
ATOM 4150 C CA . GLN A 1 529 ? 10.627 -4.086 -26.096 1.00 92.19 529 GLN A CA 1
ATOM 4151 C C . GLN A 1 529 ? 9.188 -3.649 -26.373 1.00 92.19 529 GLN A C 1
ATOM 4153 O O . GLN A 1 529 ? 8.954 -2.661 -27.073 1.00 92.19 529 GLN A O 1
ATOM 4158 N N .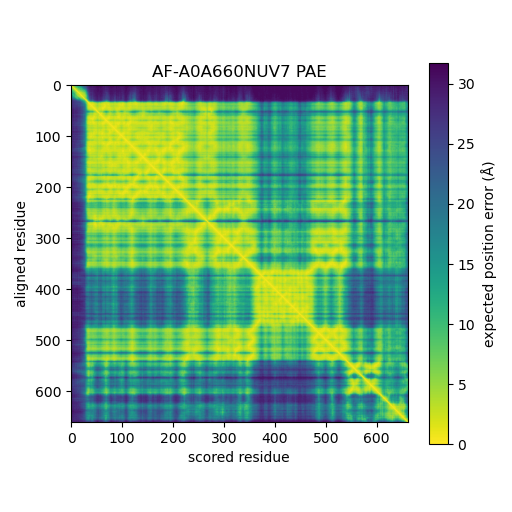 ALA A 1 530 ? 8.233 -4.358 -25.780 1.00 94.88 530 ALA A N 1
ATOM 4159 C CA . ALA A 1 530 ? 6.854 -3.913 -25.646 1.00 94.88 530 ALA A CA 1
ATOM 4160 C C . ALA A 1 530 ? 6.727 -2.980 -24.439 1.00 94.88 530 ALA A C 1
ATOM 4162 O O . ALA A 1 530 ? 7.350 -3.214 -23.401 1.00 94.88 530 ALA A O 1
ATOM 4163 N N . VAL A 1 531 ? 5.900 -1.942 -24.564 1.00 94.06 531 VAL A N 1
ATOM 4164 C CA . VAL A 1 531 ? 5.534 -1.084 -23.433 1.00 94.06 531 VAL A CA 1
ATOM 4165 C C . VAL A 1 531 ? 4.219 -1.577 -22.872 1.00 94.06 531 VAL A C 1
ATOM 4167 O O . VAL A 1 531 ? 3.197 -1.474 -23.551 1.00 94.06 531 VAL A O 1
ATOM 4170 N N . VAL A 1 532 ? 4.232 -2.072 -21.639 1.00 92.31 532 VAL A N 1
ATOM 4171 C CA . VAL A 1 532 ? 3.016 -2.502 -20.947 1.00 92.31 532 VAL A CA 1
ATOM 4172 C C . VAL A 1 532 ? 3.040 -1.981 -19.515 1.00 92.31 532 VAL A C 1
ATOM 4174 O O . VAL A 1 532 ? 4.065 -2.048 -18.839 1.00 92.31 532 VAL A O 1
ATOM 4177 N N . SER A 1 533 ? 1.907 -1.469 -19.048 1.00 91.25 533 SER A N 1
ATOM 4178 C CA . SER A 1 533 ? 1.651 -1.195 -17.633 1.00 91.25 533 SER A CA 1
ATOM 4179 C C . SER A 1 533 ? 0.289 -1.752 -17.246 1.00 91.25 533 SER A C 1
ATOM 4181 O O . SER A 1 533 ? -0.618 -1.831 -18.081 1.00 91.25 533 SER A O 1
ATOM 4183 N N . VAL A 1 534 ? 0.133 -2.118 -15.978 1.00 94.00 534 VAL A N 1
ATOM 4184 C CA . VAL A 1 534 ? -1.121 -2.675 -15.463 1.00 94.00 534 VAL A CA 1
ATOM 4185 C C . VAL A 1 534 ? -1.584 -1.831 -14.282 1.00 94.00 534 VAL A C 1
ATOM 4187 O O . VAL A 1 534 ? -0.848 -1.660 -13.321 1.00 94.00 534 VAL A O 1
ATOM 4190 N N . ASP A 1 535 ? -2.790 -1.286 -14.337 1.00 95.31 535 ASP A N 1
ATOM 4191 C CA . ASP A 1 535 ? -3.432 -0.716 -13.153 1.00 95.31 535 ASP A CA 1
ATOM 4192 C C . ASP A 1 535 ? -4.232 -1.834 -12.489 1.00 95.31 535 ASP A C 1
ATOM 4194 O O . ASP A 1 535 ? -5.140 -2.389 -13.110 1.00 95.31 535 ASP A O 1
ATOM 4198 N N . VAL A 1 536 ? -3.881 -2.205 -11.260 1.00 96.12 536 VAL A N 1
ATOM 4199 C CA . VAL A 1 536 ? -4.516 -3.318 -10.545 1.00 96.12 536 VAL A CA 1
ATOM 4200 C C . VAL A 1 536 ? -5.416 -2.763 -9.458 1.00 96.12 536 VAL A C 1
ATOM 4202 O O . VAL A 1 536 ? -4.936 -2.153 -8.504 1.00 96.12 536 VAL A O 1
ATOM 4205 N N . THR A 1 537 ? -6.717 -2.996 -9.588 1.00 95.38 537 THR A N 1
ATOM 4206 C CA . THR A 1 537 ? -7.714 -2.665 -8.573 1.00 95.38 537 THR A CA 1
ATOM 4207 C C . THR A 1 537 ? -7.889 -3.841 -7.627 1.00 95.38 537 THR A C 1
ATOM 4209 O O . THR A 1 537 ? -8.215 -4.956 -8.044 1.00 95.38 537 THR A O 1
ATOM 4212 N N . MET A 1 538 ? -7.683 -3.582 -6.341 1.00 91.06 538 MET A N 1
ATOM 4213 C CA . MET A 1 538 ? -7.704 -4.566 -5.272 1.00 91.06 538 MET A CA 1
ATOM 4214 C C . MET A 1 538 ? -8.729 -4.234 -4.191 1.00 91.06 538 MET A C 1
ATOM 4216 O O . MET A 1 538 ? -9.065 -3.075 -3.953 1.00 91.06 538 MET A O 1
ATOM 4220 N N . GLN A 1 539 ? -9.159 -5.276 -3.483 1.00 86.19 539 GLN A N 1
ATOM 4221 C CA . GLN A 1 539 ? -9.936 -5.197 -2.245 1.00 86.19 539 GLN A CA 1
ATOM 4222 C C . GLN A 1 539 ? -9.233 -5.967 -1.133 1.00 86.19 539 GLN A C 1
ATOM 4224 O O . GLN A 1 539 ? -8.526 -6.943 -1.398 1.00 86.19 539 GLN A O 1
ATOM 4229 N N . ALA A 1 540 ? -9.468 -5.570 0.119 1.00 80.88 540 ALA A N 1
ATOM 4230 C CA . ALA A 1 540 ? -9.057 -6.388 1.250 1.00 80.88 540 ALA A CA 1
ATOM 4231 C C . ALA A 1 540 ? -9.909 -7.663 1.291 1.00 80.88 540 ALA A C 1
ATOM 4233 O O . ALA A 1 540 ? -11.139 -7.620 1.282 1.00 80.88 540 ALA A O 1
ATOM 4234 N N . LEU A 1 541 ? -9.260 -8.816 1.402 1.00 72.81 541 LEU A N 1
ATOM 4235 C CA . LEU A 1 541 ? -9.917 -10.022 1.874 1.00 72.81 541 LEU A CA 1
ATOM 4236 C C . LEU A 1 541 ? -10.184 -9.813 3.360 1.00 72.81 541 LEU A C 1
ATOM 4238 O O . LEU A 1 541 ? -9.252 -9.696 4.154 1.00 72.81 541 LEU A O 1
ATOM 4242 N N . ASN A 1 542 ? -11.455 -9.739 3.741 1.00 65.25 542 ASN A N 1
ATOM 4243 C CA . ASN A 1 542 ? -11.841 -9.708 5.143 1.00 65.25 542 ASN A CA 1
ATOM 4244 C C . ASN A 1 542 ? -12.117 -11.152 5.608 1.00 65.25 542 ASN A C 1
ATOM 4246 O O . ASN A 1 542 ? -13.165 -11.722 5.288 1.00 65.25 542 ASN A O 1
ATOM 4250 N N . PRO A 1 543 ? -11.180 -11.767 6.357 1.00 57.12 543 PRO A N 1
ATOM 4251 C CA . PRO A 1 543 ? -11.302 -13.148 6.805 1.00 57.12 543 PRO A CA 1
ATOM 4252 C C . PRO A 1 543 ? -12.224 -13.298 8.017 1.00 57.12 543 PRO A C 1
ATOM 4254 O O . PRO A 1 543 ? -12.354 -14.396 8.559 1.00 57.12 543 PRO A O 1
ATOM 4257 N N . PHE A 1 544 ? -12.808 -12.204 8.504 1.00 65.69 544 PHE A N 1
ATOM 4258 C CA . PHE A 1 544 ? -13.450 -12.193 9.799 1.00 65.69 544 PHE A CA 1
ATOM 4259 C C . PHE A 1 544 ? -14.868 -12.740 9.753 1.00 65.69 544 PHE A C 1
ATOM 4261 O O . PHE A 1 544 ? -15.625 -12.565 8.798 1.00 65.69 544 PHE A O 1
ATOM 4268 N N . ILE A 1 545 ? -15.201 -13.427 10.836 1.00 65.69 545 ILE A N 1
ATOM 4269 C CA . ILE A 1 545 ? -16.454 -14.139 11.015 1.00 65.69 545 ILE A CA 1
ATOM 4270 C C . ILE A 1 545 ? -17.591 -13.123 11.071 1.00 65.69 545 ILE A C 1
ATOM 4272 O O . ILE A 1 545 ? -17.528 -12.161 11.830 1.00 65.69 545 ILE A O 1
ATOM 4276 N N . HIS A 1 546 ? -18.637 -13.371 10.293 1.00 68.94 546 HIS A N 1
ATOM 4277 C CA . HIS A 1 546 ? -19.927 -12.713 10.434 1.00 68.94 546 HIS A CA 1
ATOM 4278 C C . HIS A 1 546 ? -20.872 -13.544 11.298 1.00 68.94 546 HIS A C 1
ATOM 4280 O O . HIS A 1 546 ? -21.497 -13.003 12.202 1.00 68.94 546 HIS A O 1
ATOM 4286 N N . SER A 1 547 ? -20.963 -14.854 11.058 1.00 68.56 547 SER A N 1
ATOM 4287 C CA . SER A 1 547 ? -21.811 -15.741 11.853 1.00 68.56 547 SER A CA 1
ATOM 4288 C C . SER A 1 547 ? -21.264 -17.161 11.952 1.00 68.56 547 SER A C 1
ATOM 4290 O O . SER A 1 547 ? -20.417 -17.570 11.160 1.00 68.56 547 SER A O 1
ATOM 4292 N N . ILE A 1 548 ? -21.747 -17.907 12.937 1.00 71.81 548 ILE A N 1
ATOM 4293 C CA . ILE A 1 548 ? -21.426 -19.310 13.195 1.00 71.81 548 ILE A CA 1
ATOM 4294 C C . ILE A 1 548 ? -22.654 -20.001 13.781 1.00 71.81 548 ILE A C 1
ATOM 4296 O O . ILE A 1 548 ? -23.342 -19.417 14.616 1.00 71.81 548 ILE A O 1
ATOM 4300 N N . ASP A 1 549 ? -22.923 -21.236 13.381 1.00 71.56 549 ASP A N 1
ATOM 4301 C CA . ASP A 1 549 ? -23.972 -22.047 13.987 1.00 71.56 549 ASP A CA 1
ATOM 4302 C C . ASP A 1 549 ? -23.396 -22.862 15.139 1.00 71.56 549 ASP A C 1
ATOM 4304 O O . ASP A 1 549 ? -22.359 -23.511 15.013 1.00 71.56 549 ASP A O 1
ATOM 4308 N N . ILE A 1 550 ? -24.074 -22.838 16.281 1.00 76.38 550 ILE A N 1
ATOM 4309 C CA . ILE A 1 550 ? -23.783 -23.715 17.411 1.00 76.38 550 ILE A CA 1
ATOM 4310 C C . ILE A 1 550 ? -24.867 -24.782 17.414 1.00 76.38 550 ILE A C 1
ATOM 4312 O O . ILE A 1 550 ? -26.049 -24.459 17.546 1.00 76.38 550 ILE A O 1
ATOM 4316 N N . VAL A 1 551 ? -24.470 -26.038 17.230 1.00 80.75 551 VAL A N 1
ATOM 4317 C CA . VAL A 1 551 ? -25.391 -27.167 17.084 1.00 80.75 551 VAL A CA 1
ATOM 4318 C C . VAL A 1 551 ? -25.216 -28.125 18.252 1.00 80.75 551 VAL A C 1
ATOM 4320 O O . VAL A 1 551 ? -24.135 -28.679 18.459 1.00 80.75 551 VAL A O 1
ATOM 4323 N N . CYS A 1 552 ? -26.282 -28.286 19.026 1.00 83.44 552 CYS A N 1
ATOM 4324 C CA . CYS A 1 552 ? -26.426 -29.263 20.091 1.00 83.44 552 CYS A CA 1
ATOM 4325 C C . CYS A 1 552 ? -27.023 -30.544 19.504 1.00 83.44 552 CYS A C 1
ATOM 4327 O O . CYS A 1 552 ? -28.116 -30.508 18.944 1.00 83.44 552 CYS A O 1
ATOM 4329 N N . HIS A 1 553 ? -26.322 -31.661 19.632 1.00 86.62 553 HIS A N 1
ATOM 4330 C CA . HIS A 1 553 ? -26.784 -32.980 19.217 1.00 86.62 553 HIS A CA 1
ATOM 4331 C C . HIS A 1 553 ? -27.240 -33.776 20.443 1.00 86.62 553 HIS A C 1
ATOM 4333 O O . HIS A 1 553 ? -26.581 -33.743 21.493 1.00 86.62 553 HIS A O 1
ATOM 4339 N N . ASP A 1 554 ? -28.368 -34.475 20.304 1.00 87.06 554 ASP A N 1
ATOM 4340 C CA . ASP A 1 554 ? -28.829 -35.461 21.281 1.00 87.06 554 ASP A CA 1
ATOM 4341 C C . ASP A 1 554 ? -27.888 -36.679 21.302 1.00 87.06 554 ASP A C 1
ATOM 4343 O O . ASP A 1 554 ? -26.998 -36.828 20.464 1.00 87.06 554 ASP A O 1
ATOM 4347 N N . TRP A 1 555 ? -28.060 -37.574 22.275 1.00 84.12 555 TRP A N 1
ATOM 4348 C CA . TRP A 1 555 ? -27.185 -38.743 22.446 1.00 84.12 555 TRP A CA 1
ATOM 4349 C C . TRP A 1 555 ? -27.118 -39.664 21.218 1.00 84.12 555 TRP A C 1
ATOM 4351 O O . TRP A 1 555 ? -26.164 -40.431 21.084 1.00 84.12 555 TRP A O 1
ATOM 4361 N N . ALA A 1 556 ? -28.142 -39.621 20.360 1.00 85.94 556 ALA A N 1
ATOM 4362 C CA . ALA A 1 556 ? -28.259 -40.427 19.152 1.00 85.94 556 ALA A CA 1
ATOM 4363 C C . ALA A 1 556 ? -27.810 -39.687 17.875 1.00 85.94 556 ALA A C 1
ATOM 4365 O O . ALA A 1 556 ? -27.852 -40.294 16.806 1.00 85.94 556 ALA A O 1
ATOM 4366 N N . ASP A 1 557 ? -27.402 -38.412 17.969 1.00 82.12 557 ASP A N 1
ATOM 4367 C CA . ASP A 1 557 ? -27.167 -37.509 16.828 1.00 82.12 557 ASP A CA 1
ATOM 4368 C C . ASP A 1 557 ? -28.373 -37.471 15.837 1.00 82.12 557 ASP A C 1
ATOM 4370 O O . ASP A 1 557 ? -28.209 -37.275 14.632 1.00 82.12 557 ASP A O 1
ATOM 4374 N N . ALA A 1 558 ? -29.603 -37.684 16.321 1.00 82.81 558 ALA A N 1
ATOM 4375 C CA . ALA A 1 558 ? -30.822 -37.794 15.513 1.00 82.81 558 ALA A CA 1
ATOM 4376 C C . ALA A 1 558 ? -31.608 -36.475 15.419 1.00 82.81 558 ALA A C 1
ATOM 4378 O O . ALA A 1 558 ? -32.286 -36.234 14.415 1.00 82.81 558 ALA A O 1
ATOM 4379 N N . HIS A 1 559 ? -31.516 -35.614 16.437 1.00 82.38 559 HIS A N 1
ATOM 4380 C CA . HIS A 1 559 ? -32.311 -34.385 16.526 1.00 82.38 559 HIS A CA 1
ATOM 4381 C C . HIS A 1 559 ? -31.438 -33.169 16.861 1.00 82.38 559 HIS A C 1
ATOM 4383 O O . HIS A 1 559 ? -31.456 -32.706 17.993 1.00 82.38 559 HIS A O 1
ATOM 4389 N N . PRO A 1 560 ? -30.666 -32.608 15.917 1.00 85.81 560 PRO A N 1
ATOM 4390 C CA . PRO A 1 560 ? -29.840 -31.439 16.204 1.00 85.81 560 PRO A CA 1
ATOM 4391 C C . PRO A 1 560 ? -30.679 -30.182 16.499 1.00 85.81 560 PRO A C 1
ATOM 4393 O O . PRO A 1 560 ? -31.615 -29.848 15.768 1.00 85.81 560 PRO A O 1
ATOM 4396 N N . MET A 1 561 ? -30.304 -29.442 17.543 1.00 81.19 561 MET A N 1
ATOM 4397 C CA . MET A 1 561 ? -30.780 -28.087 17.834 1.00 81.19 561 MET A CA 1
ATOM 4398 C C . MET A 1 561 ? -29.710 -27.066 17.462 1.00 81.19 561 MET A C 1
ATOM 4400 O O . MET A 1 561 ? -28.600 -27.117 17.983 1.00 81.19 561 MET A O 1
ATOM 4404 N N . THR A 1 562 ? -30.058 -26.093 16.623 1.00 82.50 562 THR A N 1
ATOM 4405 C CA . THR A 1 562 ? -29.121 -25.075 16.131 1.00 82.50 562 THR A CA 1
ATOM 4406 C C . THR A 1 562 ? -29.467 -23.687 16.655 1.00 82.50 562 THR A C 1
ATOM 4408 O O . THR A 1 562 ? -30.621 -23.261 16.599 1.00 82.50 562 THR A O 1
ATOM 4411 N N . GLN A 1 563 ? -28.448 -22.947 17.088 1.00 75.06 563 GLN A N 1
ATOM 4412 C CA . GLN A 1 563 ? -28.525 -21.513 17.344 1.00 75.06 563 GLN A CA 1
ATOM 4413 C C . GLN A 1 563 ? -27.439 -20.790 16.542 1.00 75.06 563 GLN A C 1
ATOM 4415 O O . GLN A 1 563 ? -26.250 -21.019 16.756 1.00 75.06 563 GLN A O 1
ATOM 4420 N N . THR A 1 564 ? -27.843 -19.894 15.641 1.00 74.62 564 THR A N 1
ATOM 4421 C CA . THR A 1 564 ? -26.911 -19.039 14.898 1.00 74.62 564 THR A CA 1
ATOM 4422 C C . THR A 1 564 ? -26.447 -17.884 15.775 1.00 74.62 564 THR A C 1
ATOM 4424 O O . THR A 1 564 ? -27.254 -17.121 16.311 1.00 74.62 564 THR A O 1
ATOM 4427 N N . PHE A 1 565 ? -25.135 -17.739 15.900 1.00 70.25 565 PHE A N 1
ATOM 4428 C CA . PHE A 1 565 ? -24.484 -16.609 16.537 1.00 70.25 565 PHE A CA 1
ATOM 4429 C C . PHE A 1 565 ? -23.921 -15.672 15.471 1.00 70.25 565 PHE A C 1
ATOM 4431 O O . PHE A 1 565 ? -23.143 -16.095 14.620 1.00 70.25 565 PHE A O 1
ATOM 4438 N N . THR A 1 566 ? -24.273 -14.391 15.544 1.00 70.31 566 THR A N 1
ATOM 4439 C CA . THR A 1 566 ? -23.659 -13.337 14.729 1.00 70.31 566 THR A CA 1
ATOM 4440 C C . THR A 1 566 ? -22.548 -12.680 15.538 1.00 70.31 566 THR A C 1
ATOM 4442 O O . THR A 1 566 ? -22.768 -12.266 16.677 1.00 70.31 566 THR A O 1
ATOM 4445 N N . ALA A 1 567 ? -21.349 -12.600 14.968 1.00 65.81 567 ALA A N 1
ATOM 4446 C CA . ALA A 1 567 ? -20.217 -11.952 15.607 1.00 65.81 567 ALA A CA 1
ATOM 4447 C C . ALA A 1 567 ? -20.440 -10.436 15.684 1.00 65.81 567 ALA A C 1
ATOM 4449 O O . ALA A 1 567 ? -20.701 -9.787 14.675 1.00 65.81 567 ALA A O 1
ATOM 4450 N N . ASN A 1 568 ? -20.270 -9.890 16.887 1.00 61.84 568 ASN A N 1
ATOM 4451 C CA . ASN A 1 568 ? -20.096 -8.462 17.138 1.00 61.84 568 ASN A CA 1
ATOM 4452 C C . ASN A 1 568 ? -18.648 -8.252 17.603 1.00 61.84 568 ASN A C 1
ATOM 4454 O O . ASN A 1 568 ? -18.097 -9.115 18.292 1.00 61.84 568 ASN A O 1
ATOM 4458 N N . ASP A 1 569 ? -18.015 -7.141 17.223 1.00 62.44 569 ASP A N 1
ATOM 4459 C CA . ASP A 1 569 ? -16.609 -6.855 17.555 1.00 62.44 569 ASP A CA 1
ATOM 4460 C C . ASP A 1 569 ? -15.630 -7.967 17.129 1.00 62.44 569 ASP A C 1
ATOM 4462 O O . ASP A 1 569 ? -14.600 -8.190 17.766 1.00 62.44 569 ASP A O 1
ATOM 4466 N N . PHE A 1 570 ? -15.942 -8.676 16.035 1.00 59.31 570 PHE A N 1
ATOM 4467 C CA . PHE A 1 570 ? -15.011 -9.594 15.361 1.00 59.31 570 PHE A CA 1
ATOM 4468 C C . PHE A 1 570 ? -14.530 -10.774 16.206 1.00 59.31 570 PHE A C 1
ATOM 4470 O O . PHE A 1 570 ? -13.573 -11.461 15.841 1.00 59.31 570 PHE A O 1
ATOM 4477 N N . SER A 1 571 ? -15.208 -11.024 17.323 1.00 53.84 571 SER A N 1
ATOM 4478 C CA . SER A 1 571 ? -14.799 -12.004 18.310 1.00 53.84 571 SER A CA 1
ATOM 4479 C C . SER A 1 571 ? -15.969 -12.893 18.723 1.00 53.84 571 SER A C 1
ATOM 4481 O O . SER A 1 571 ? -17.103 -12.447 18.877 1.00 53.84 571 SER A O 1
ATOM 4483 N N . VAL A 1 572 ? -15.666 -14.172 18.946 1.00 54.41 572 VAL A N 1
ATOM 4484 C CA . VAL A 1 572 ? -16.483 -15.085 19.757 1.00 54.41 572 VAL A CA 1
ATOM 4485 C C . VAL A 1 572 ? -15.696 -15.330 21.049 1.00 54.41 572 VAL A C 1
ATOM 4487 O O . VAL A 1 572 ? -15.202 -16.426 21.299 1.00 54.41 572 VAL A O 1
ATOM 4490 N N . ARG A 1 573 ? -15.408 -14.266 21.814 1.00 49.38 573 ARG A N 1
ATOM 4491 C CA . ARG A 1 573 ? -14.509 -14.335 22.981 1.00 49.38 573 ARG A CA 1
ATOM 4492 C C . ARG A 1 573 ? -15.260 -14.257 24.310 1.00 49.38 573 ARG A C 1
ATOM 4494 O O . ARG A 1 573 ? -16.112 -13.399 24.508 1.00 49.38 573 ARG A O 1
ATOM 4501 N N . GLY A 1 574 ? -14.833 -15.106 25.251 1.00 41.84 574 GLY A N 1
ATOM 4502 C CA . GLY A 1 574 ? -14.708 -14.821 26.691 1.00 41.84 574 GLY A CA 1
ATOM 4503 C C . GLY A 1 574 ? -15.973 -14.614 27.532 1.00 41.84 574 GLY A C 1
ATOM 4504 O O . GLY A 1 574 ? -15.869 -14.581 28.757 1.00 41.84 574 GLY A O 1
ATOM 4505 N N . GLY A 1 575 ? -17.149 -14.484 26.925 1.00 47.91 575 GLY A N 1
ATOM 4506 C CA . GLY A 1 575 ? -18.428 -14.494 27.632 1.00 47.91 575 GLY A CA 1
ATOM 4507 C C . GLY A 1 575 ? -18.945 -15.918 27.827 1.00 47.91 575 GLY A C 1
ATOM 4508 O O . GLY A 1 575 ? -18.772 -16.768 26.955 1.00 47.91 575 GLY A O 1
ATOM 4509 N N . LYS A 1 576 ? -19.613 -16.183 28.956 1.00 49.59 576 LYS A N 1
ATOM 4510 C CA . LYS A 1 576 ? -20.407 -17.406 29.123 1.00 49.59 576 LYS A CA 1
ATOM 4511 C C . LYS A 1 576 ? -21.481 -17.421 28.033 1.00 49.59 576 LYS A C 1
ATOM 4513 O O . LYS A 1 576 ? -22.366 -16.570 28.029 1.00 49.59 576 LYS A O 1
ATOM 4518 N N . PHE A 1 577 ? -21.378 -18.367 27.109 1.00 58.12 577 PHE A N 1
ATOM 4519 C CA . PHE A 1 577 ? -22.431 -18.651 26.149 1.00 58.12 577 PHE A CA 1
ATOM 4520 C C . PHE A 1 577 ? -23.448 -19.581 26.816 1.00 58.12 577 PHE A C 1
ATOM 4522 O O . PHE A 1 577 ? -23.073 -20.621 27.356 1.00 58.12 577 PHE A O 1
ATOM 4529 N N . THR A 1 578 ? -24.721 -19.189 26.820 1.00 63.00 578 THR A N 1
ATOM 4530 C CA . THR A 1 578 ? -25.807 -19.995 27.390 1.00 63.00 578 THR A CA 1
ATOM 4531 C C . THR A 1 578 ? -26.654 -20.535 26.248 1.00 63.00 578 THR A C 1
ATOM 4533 O O . THR A 1 578 ? -27.351 -19.767 25.588 1.00 63.00 578 THR A O 1
ATOM 4536 N N . PHE A 1 579 ? -26.594 -21.848 26.034 1.00 68.88 579 PHE A N 1
ATOM 4537 C CA . PHE A 1 579 ? -27.465 -22.574 25.114 1.00 68.88 579 PHE A CA 1
ATOM 4538 C C . PHE A 1 579 ? -28.550 -23.272 25.931 1.00 68.88 579 PHE A C 1
ATOM 4540 O O . PHE A 1 579 ? -28.236 -24.044 26.837 1.00 68.88 579 PHE A O 1
ATOM 4547 N N . TYR A 1 580 ? -29.817 -22.992 25.641 1.00 74.44 580 TYR A N 1
ATOM 4548 C CA . TYR A 1 580 ? -30.931 -23.623 26.344 1.00 74.44 580 TYR A CA 1
ATOM 4549 C C . TYR A 1 580 ? -31.324 -24.913 25.629 1.00 74.44 580 TYR A C 1
ATOM 4551 O O . TYR A 1 580 ? -31.690 -24.889 24.455 1.00 74.44 580 TYR A O 1
ATOM 4559 N N . VAL A 1 581 ? -31.250 -26.028 26.351 1.00 75.75 581 VAL A N 1
ATOM 4560 C CA . VAL A 1 581 ? -31.628 -27.359 25.870 1.00 75.75 581 VAL A CA 1
ATOM 4561 C C . VAL A 1 581 ? -32.828 -27.839 26.696 1.00 75.75 581 VAL A C 1
ATOM 4563 O O . VAL A 1 581 ? -32.757 -27.751 27.924 1.00 75.75 581 VAL A O 1
ATOM 4566 N N . PRO A 1 582 ? -33.932 -28.302 26.078 1.00 81.44 582 PRO A N 1
ATOM 4567 C CA . PRO A 1 582 ? -35.030 -28.943 26.800 1.00 81.44 582 PRO A CA 1
ATOM 4568 C C . PRO A 1 582 ? -34.536 -30.146 27.609 1.00 81.44 582 PRO A C 1
ATOM 4570 O O . PRO A 1 582 ? -33.652 -30.870 27.155 1.00 81.44 582 PRO A O 1
ATOM 4573 N N . GLU A 1 583 ? -35.101 -30.384 28.795 1.00 79.19 583 GLU A N 1
ATOM 4574 C CA . GLU A 1 583 ? -34.688 -31.520 29.633 1.00 79.19 583 GLU A CA 1
ATOM 4575 C C . GLU A 1 583 ? -34.870 -32.853 28.889 1.00 79.19 583 GLU A C 1
ATOM 4577 O O . GLU A 1 583 ? -33.973 -33.682 28.876 1.00 79.19 583 GLU A O 1
ATOM 4582 N N . ASP A 1 584 ? -35.954 -33.028 28.140 1.00 85.31 584 ASP A N 1
ATOM 4583 C CA . ASP A 1 584 ? -36.253 -34.250 27.386 1.00 85.31 584 ASP A CA 1
ATOM 4584 C C . ASP A 1 584 ? -35.469 -34.418 26.070 1.00 85.31 584 ASP A C 1
ATOM 4586 O O . ASP A 1 584 ? -35.628 -35.427 25.384 1.00 85.31 584 ASP A O 1
ATOM 4590 N N . PHE A 1 585 ? -34.594 -33.470 25.722 1.00 84.81 585 PHE A N 1
ATOM 4591 C CA . PHE A 1 585 ? -33.898 -33.442 24.433 1.00 84.81 585 PHE A CA 1
ATOM 4592 C C . PHE A 1 585 ? -32.925 -34.608 24.223 1.00 84.81 585 PHE A C 1
ATOM 4594 O O . PHE A 1 585 ? -32.879 -35.200 23.150 1.00 84.81 585 PHE A O 1
ATOM 4601 N N . SER A 1 586 ? -32.132 -34.940 25.243 1.00 87.12 586 SER A N 1
ATOM 4602 C CA . SER A 1 586 ? -31.115 -35.990 25.171 1.00 87.12 586 SER A CA 1
ATOM 4603 C C . SER A 1 586 ? -31.368 -37.007 26.273 1.00 87.12 586 SER A C 1
ATOM 4605 O O . SER A 1 586 ? -30.669 -37.040 27.280 1.00 87.12 586 SER A O 1
ATOM 4607 N N . VAL A 1 587 ? -32.413 -37.820 26.112 1.00 86.50 587 VAL A N 1
ATOM 4608 C CA . VAL A 1 587 ? -32.806 -38.845 27.088 1.00 86.50 587 VAL A CA 1
ATOM 4609 C C . VAL A 1 587 ? -32.689 -40.233 26.471 1.00 86.50 587 VAL A C 1
ATOM 4611 O O . VAL A 1 587 ? -33.212 -40.500 25.387 1.00 86.50 587 VAL A O 1
ATOM 4614 N N . LYS A 1 588 ? -32.036 -41.145 27.194 1.00 87.94 588 LYS A N 1
ATOM 4615 C CA . LYS A 1 588 ? -31.989 -42.576 26.878 1.00 87.94 588 LYS A CA 1
ATOM 4616 C C . LYS A 1 588 ? -32.486 -43.350 28.090 1.00 87.94 588 LYS A C 1
ATOM 4618 O O . LYS A 1 588 ? -31.967 -43.165 29.185 1.00 87.94 588 LYS A O 1
ATOM 4623 N N . GLU A 1 589 ? -33.513 -44.178 27.897 1.00 87.62 589 GLU A N 1
ATOM 4624 C CA . GLU A 1 589 ? -34.098 -45.023 28.956 1.00 87.62 589 GLU A CA 1
ATOM 4625 C C . GLU A 1 589 ? -34.509 -44.236 30.221 1.00 87.62 589 GLU A C 1
ATOM 4627 O O . GLU A 1 589 ? -34.334 -44.685 31.349 1.00 87.62 589 GLU A O 1
ATOM 4632 N N . GLY A 1 590 ? -35.056 -43.028 30.037 1.00 82.81 590 GLY A N 1
ATOM 4633 C CA . GLY A 1 590 ? -35.502 -42.167 31.140 1.00 82.81 590 GLY A CA 1
ATOM 4634 C C . GLY A 1 590 ? -34.375 -41.458 31.901 1.00 82.81 590 GLY A C 1
ATOM 4635 O O . GLY A 1 590 ? -34.654 -40.782 32.887 1.00 82.81 590 GLY A O 1
ATOM 4636 N N . GLN A 1 591 ? -33.121 -41.582 31.453 1.00 83.75 591 GLN A N 1
ATOM 4637 C CA . GLN A 1 591 ? -31.975 -40.877 32.025 1.00 83.75 591 GLN A CA 1
ATOM 4638 C C . GLN A 1 591 ? -31.431 -39.817 31.071 1.00 83.75 591 GLN A C 1
ATOM 4640 O O . GLN A 1 591 ? -31.236 -40.085 29.879 1.00 83.75 591 GLN A O 1
ATOM 4645 N N . GLN A 1 592 ? -31.123 -38.639 31.622 1.00 82.38 592 GLN A N 1
ATOM 4646 C CA . GLN A 1 592 ? -30.445 -37.569 30.899 1.00 82.38 592 GLN A CA 1
ATOM 4647 C C . GLN A 1 592 ? -29.081 -38.044 30.407 1.00 82.38 592 GLN A C 1
ATOM 4649 O O . GLN A 1 592 ? -28.273 -38.564 31.176 1.00 82.38 592 GLN A O 1
ATOM 4654 N N . GLN A 1 593 ? -28.817 -37.821 29.132 1.00 86.06 593 GLN A N 1
ATOM 4655 C CA . GLN A 1 593 ? -27.547 -38.098 28.494 1.00 86.06 593 GLN A CA 1
ATOM 4656 C C . GLN A 1 593 ? -26.810 -36.788 28.192 1.00 86.06 593 GLN A C 1
ATOM 4658 O O . GLN A 1 593 ? -27.444 -35.753 27.953 1.00 86.06 593 GLN A O 1
ATOM 4663 N N . PRO A 1 594 ? -25.466 -36.811 28.163 1.00 81.62 594 PRO A N 1
ATOM 4664 C CA . PRO A 1 594 ? -24.681 -35.671 27.715 1.00 81.62 594 PRO A CA 1
ATOM 4665 C C . PRO A 1 594 ? -25.082 -35.246 26.300 1.00 81.62 594 PRO A C 1
ATOM 4667 O O . PRO A 1 594 ? -25.287 -36.081 25.420 1.00 81.62 594 PRO A O 1
ATOM 4670 N N . CYS A 1 595 ? -25.175 -33.939 26.079 1.00 81.44 595 CYS A N 1
ATOM 4671 C CA . CYS A 1 595 ? -25.318 -33.380 24.741 1.00 81.44 595 CYS A CA 1
ATOM 4672 C C . CYS A 1 595 ? -23.939 -33.166 24.116 1.00 81.44 595 CYS A C 1
ATOM 4674 O O . CYS A 1 595 ? -22.975 -32.822 24.809 1.00 81.44 595 CYS A O 1
ATOM 4676 N N . LYS A 1 596 ? -23.851 -33.311 22.797 1.00 82.44 596 LYS A N 1
ATOM 4677 C CA . LYS A 1 596 ? -22.633 -33.017 22.039 1.00 82.44 596 LYS A CA 1
ATOM 4678 C C . LYS A 1 596 ? -22.802 -31.689 21.318 1.00 82.44 596 LYS A C 1
ATOM 4680 O O . LYS A 1 596 ? -23.685 -31.542 20.486 1.00 82.44 596 LYS A O 1
ATOM 4685 N N . PHE A 1 597 ? -21.931 -30.729 21.601 1.00 78.31 597 PHE A N 1
ATOM 4686 C CA . PHE A 1 597 ? -21.928 -29.449 20.899 1.00 78.31 597 PHE A CA 1
ATOM 4687 C C . PHE A 1 597 ? -20.928 -29.452 19.746 1.00 78.31 597 PHE A C 1
ATOM 4689 O O . PHE A 1 597 ? -19.800 -29.931 19.876 1.00 78.31 597 PHE A O 1
ATOM 4696 N N . THR A 1 598 ? -21.340 -28.876 18.625 1.00 67.81 598 THR A N 1
ATOM 4697 C CA . THR A 1 598 ? -20.512 -28.650 17.439 1.00 67.81 598 THR A CA 1
ATOM 4698 C C . THR A 1 598 ? -20.667 -27.211 16.965 1.00 67.81 598 THR A C 1
ATOM 4700 O O . THR A 1 598 ? -21.657 -26.545 17.266 1.00 67.81 598 THR A O 1
ATOM 4703 N N . PHE A 1 599 ? -19.656 -26.727 16.253 1.00 68.69 599 PHE A N 1
ATOM 4704 C CA . PHE A 1 599 ? -19.673 -25.428 15.600 1.00 68.69 599 PHE A CA 1
ATOM 4705 C C . PHE A 1 599 ? -19.694 -25.665 14.093 1.00 68.69 599 PHE A C 1
ATOM 4707 O O . PHE A 1 599 ? -18.816 -26.352 13.565 1.00 68.69 599 PHE A O 1
ATOM 4714 N N . GLU A 1 600 ? -20.709 -25.140 13.424 1.00 67.38 600 GLU A N 1
ATOM 4715 C CA . GLU A 1 600 ? -21.023 -25.416 12.025 1.00 67.38 600 GLU A CA 1
ATOM 4716 C C . GLU A 1 600 ? -21.254 -24.104 11.255 1.00 67.38 600 GLU A C 1
ATOM 4718 O O . GLU A 1 600 ? -21.353 -23.028 11.847 1.00 67.38 600 GLU A O 1
ATOM 4723 N N . ASN A 1 601 ? -21.296 -24.179 9.920 1.00 64.88 601 ASN A N 1
ATOM 4724 C CA . ASN A 1 601 ? -21.690 -23.083 9.019 1.00 64.88 601 ASN A CA 1
ATOM 4725 C C . ASN A 1 601 ? -21.036 -21.718 9.307 1.00 64.88 601 ASN A C 1
ATOM 4727 O O . ASN A 1 601 ? -21.690 -20.674 9.242 1.00 64.88 601 ASN A O 1
ATOM 4731 N N . LEU A 1 602 ? -19.733 -21.709 9.610 1.00 63.69 602 LEU A N 1
ATOM 4732 C CA . LEU A 1 602 ? -18.995 -20.464 9.770 1.00 63.69 602 LEU A CA 1
ATOM 4733 C C . LEU A 1 602 ? -19.083 -19.633 8.488 1.00 63.69 602 LEU A C 1
ATOM 4735 O O . LEU A 1 602 ? -18.645 -20.057 7.419 1.00 63.69 602 LEU A O 1
ATOM 4739 N N . TYR A 1 603 ? -19.600 -18.422 8.614 1.00 65.88 603 TYR A N 1
ATOM 4740 C CA . TYR A 1 603 ? -19.819 -17.527 7.499 1.00 65.88 603 TYR A CA 1
ATOM 4741 C C . TYR A 1 603 ? -19.077 -16.214 7.723 1.00 65.88 603 TYR A C 1
ATOM 4743 O O . TYR A 1 603 ? -19.179 -15.600 8.782 1.00 65.88 603 TYR A O 1
ATOM 4751 N N . SER A 1 604 ? -18.347 -15.766 6.703 1.00 67.69 604 SER A N 1
ATOM 4752 C CA . SER A 1 604 ? -17.852 -14.393 6.575 1.00 67.69 604 SER A CA 1
ATOM 4753 C C . SER A 1 604 ? -18.648 -13.701 5.471 1.00 67.69 604 SER A C 1
ATOM 4755 O O . SER A 1 604 ? -18.868 -14.288 4.409 1.00 67.69 604 SER A O 1
ATOM 4757 N N . LEU A 1 605 ? -19.044 -12.439 5.679 1.00 60.19 605 LEU A N 1
ATOM 4758 C CA . LEU A 1 605 ? -19.677 -11.628 4.625 1.00 60.19 605 LEU A CA 1
ATOM 4759 C C . LEU A 1 605 ? -18.779 -11.503 3.389 1.00 60.19 605 LEU A C 1
ATOM 4761 O O . LEU A 1 605 ? -19.269 -11.555 2.263 1.00 60.19 605 LEU A O 1
ATOM 4765 N N . TYR A 1 606 ? -17.468 -11.443 3.622 1.00 59.03 606 TYR A N 1
ATOM 4766 C CA . TYR A 1 606 ? -16.425 -11.366 2.599 1.00 59.03 606 TYR A CA 1
ATOM 4767 C C . TYR A 1 606 ? -15.761 -12.730 2.347 1.00 59.03 606 TYR A C 1
ATOM 4769 O O . TYR A 1 606 ? -14.695 -12.810 1.735 1.00 59.03 606 TYR A O 1
ATOM 4777 N N . GLY A 1 607 ? -16.455 -13.782 2.809 1.00 55.12 607 GLY A N 1
ATOM 4778 C CA . GLY A 1 607 ? -16.395 -15.182 2.408 1.00 55.12 607 GLY A CA 1
ATOM 4779 C C . GLY A 1 607 ? -16.191 -15.351 0.908 1.00 55.12 607 GLY A C 1
ATOM 4780 O O . GLY A 1 607 ? -17.080 -14.962 0.151 1.00 55.12 607 GLY A O 1
ATOM 4781 N N . ASP A 1 608 ? -15.094 -15.960 0.456 1.00 51.19 608 ASP A N 1
ATOM 4782 C CA . ASP A 1 608 ? -14.924 -16.296 -0.952 1.00 51.19 608 ASP A CA 1
ATOM 4783 C C . ASP A 1 608 ? -15.927 -17.388 -1.330 1.00 51.19 608 ASP A C 1
ATOM 4785 O O . ASP A 1 608 ? -15.749 -18.566 -1.024 1.00 51.19 608 ASP A O 1
ATOM 4789 N N . LYS A 1 609 ? -17.010 -16.980 -1.995 1.00 48.44 609 LYS A N 1
ATOM 4790 C CA . LYS A 1 609 ? -17.993 -17.914 -2.544 1.00 48.44 609 LYS A CA 1
ATOM 4791 C C . LYS A 1 609 ? -17.439 -18.601 -3.797 1.00 48.44 609 LYS A C 1
ATOM 4793 O O . LYS A 1 609 ? -17.719 -19.771 -4.016 1.00 48.44 609 LYS A O 1
ATOM 4798 N N . THR A 1 610 ? -16.618 -17.924 -4.600 1.00 45.84 610 THR A N 1
ATOM 4799 C CA . THR A 1 610 ? -16.217 -18.354 -5.951 1.00 45.84 610 THR A CA 1
ATOM 4800 C C . THR A 1 610 ? -15.321 -19.585 -6.034 1.00 45.84 610 THR A C 1
ATOM 4802 O O . THR A 1 610 ? -15.380 -20.250 -7.065 1.00 45.84 610 THR A O 1
ATOM 4805 N N . TYR A 1 611 ? -14.573 -19.965 -4.991 1.00 46.22 611 TYR A N 1
ATOM 4806 C CA . TYR A 1 611 ? -13.842 -21.246 -5.037 1.00 46.22 611 TYR A CA 1
ATOM 4807 C C . TYR A 1 611 ? -14.775 -22.459 -5.084 1.00 46.22 611 TYR A C 1
ATOM 4809 O O . TYR A 1 611 ? -14.384 -23.506 -5.601 1.00 46.22 611 TYR A O 1
ATOM 4817 N N . TYR A 1 612 ? -16.013 -22.308 -4.599 1.00 47.22 612 TYR A N 1
ATOM 4818 C CA . TYR A 1 612 ? -16.944 -23.418 -4.448 1.00 47.22 612 TYR A CA 1
ATOM 4819 C C . TYR A 1 612 ? -18.387 -23.138 -4.877 1.00 47.22 612 TYR A C 1
ATOM 4821 O O . TYR A 1 612 ? -19.192 -24.062 -4.798 1.00 47.22 612 TYR A O 1
ATOM 4829 N N . THR A 1 613 ? -18.739 -21.934 -5.352 1.00 40.69 613 THR A N 1
ATOM 4830 C CA . THR A 1 613 ? -20.101 -21.596 -5.807 1.00 40.69 613 THR A CA 1
ATOM 4831 C C . THR A 1 613 ? -20.604 -22.646 -6.799 1.00 40.69 613 THR A C 1
ATOM 4833 O O . THR A 1 613 ? -20.051 -22.786 -7.887 1.00 40.69 613 THR A O 1
ATOM 4836 N N . GLY A 1 614 ? -21.667 -23.368 -6.434 1.00 42.09 614 GLY A N 1
ATOM 4837 C CA . GLY A 1 614 ? -22.261 -24.425 -7.261 1.00 42.09 614 GLY A CA 1
ATOM 4838 C C . GLY A 1 614 ? -21.645 -25.821 -7.093 1.00 42.09 614 GLY A C 1
ATOM 4839 O O . GLY A 1 614 ? -22.010 -26.722 -7.842 1.00 42.09 614 GLY A O 1
ATOM 4840 N N . THR A 1 615 ? -20.748 -26.027 -6.125 1.00 48.94 615 THR A N 1
ATOM 4841 C CA . THR A 1 615 ? -20.164 -27.339 -5.778 1.00 48.94 615 THR A CA 1
ATOM 4842 C C . THR A 1 615 ? -20.613 -27.794 -4.385 1.00 48.94 615 THR A C 1
ATOM 4844 O O . THR A 1 615 ? -20.978 -26.963 -3.555 1.00 48.94 615 THR A O 1
ATOM 4847 N N . GLU A 1 616 ? -20.553 -29.099 -4.087 1.00 50.12 616 GLU A N 1
ATOM 4848 C CA . GLU A 1 616 ? -20.848 -29.629 -2.737 1.00 50.12 616 GLU A CA 1
ATOM 4849 C C . GLU A 1 616 ? -19.979 -28.958 -1.656 1.00 50.12 616 GLU A C 1
ATOM 4851 O O . GLU A 1 616 ? -20.483 -28.577 -0.600 1.00 50.12 616 GLU A O 1
ATOM 4856 N N . LYS A 1 617 ? -18.726 -28.632 -2.006 1.00 47.72 617 LYS A N 1
ATOM 4857 C CA . LYS A 1 617 ? -17.750 -27.937 -1.153 1.00 47.72 617 LYS A CA 1
ATOM 4858 C C . LYS A 1 617 ? -18.154 -26.529 -0.715 1.00 47.72 617 LYS A C 1
ATOM 4860 O O . LYS A 1 617 ? -17.566 -26.004 0.227 1.00 47.72 617 LYS A O 1
ATOM 4865 N N . GLN A 1 618 ? -19.170 -25.926 -1.341 1.00 48.91 618 GLN A N 1
ATOM 4866 C CA . GLN A 1 618 ? -19.736 -24.643 -0.907 1.00 48.91 618 GLN A CA 1
ATOM 4867 C C . GLN A 1 618 ? -20.321 -24.732 0.507 1.00 48.91 618 GLN A C 1
ATOM 4869 O O . GLN A 1 618 ? -20.408 -23.722 1.203 1.00 48.91 618 GLN A O 1
ATOM 4874 N N . LYS A 1 619 ? -20.750 -25.935 0.905 1.00 46.25 619 LYS A N 1
ATOM 4875 C CA . LYS A 1 619 ? -21.375 -26.226 2.198 1.00 46.25 619 LYS A CA 1
ATOM 4876 C C . LYS A 1 619 ? -20.402 -26.835 3.212 1.00 46.25 619 LYS A C 1
ATOM 4878 O O . LYS A 1 619 ? -20.732 -26.892 4.387 1.00 46.25 619 LYS A O 1
ATOM 4883 N N . ASP A 1 620 ? -19.199 -27.220 2.786 1.00 50.66 620 ASP A N 1
ATOM 4884 C CA . ASP A 1 620 ? -18.236 -27.962 3.615 1.00 50.66 620 ASP A CA 1
ATOM 4885 C C . ASP A 1 620 ? -17.395 -27.065 4.544 1.00 50.66 620 ASP A C 1
ATOM 4887 O O . ASP A 1 620 ? -16.482 -27.541 5.213 1.00 50.66 620 ASP A O 1
ATOM 4891 N N . GLY A 1 621 ? -17.649 -25.752 4.578 1.00 49.34 621 GLY A N 1
ATOM 4892 C CA . GLY A 1 621 ? -16.912 -24.824 5.447 1.00 49.34 621 GLY A CA 1
ATOM 4893 C C . GLY A 1 621 ? -15.434 -24.632 5.071 1.00 49.34 621 GLY A C 1
ATOM 4894 O O . GLY A 1 621 ? -14.667 -24.071 5.853 1.00 49.34 621 GLY A O 1
ATOM 4895 N N . ASN A 1 622 ? -15.019 -25.072 3.879 1.00 49.88 622 ASN A N 1
ATOM 4896 C CA . ASN A 1 622 ? -13.662 -24.892 3.370 1.00 49.88 622 ASN A CA 1
ATOM 4897 C C . ASN A 1 622 ? -13.480 -23.457 2.867 1.00 49.88 622 ASN A C 1
ATOM 4899 O O . ASN A 1 622 ? -14.173 -23.011 1.955 1.00 49.88 622 ASN A O 1
ATOM 4903 N N . ALA A 1 623 ? -12.522 -22.736 3.439 1.00 51.25 623 ALA A N 1
ATOM 4904 C CA . ALA A 1 623 ? -12.193 -21.383 3.016 1.00 51.25 623 ALA A CA 1
ATOM 4905 C C . ALA A 1 623 ? -10.686 -21.146 3.087 1.00 51.25 623 ALA A C 1
ATOM 4907 O O . ALA A 1 623 ? -10.017 -21.694 3.963 1.00 51.25 623 ALA A O 1
ATOM 4908 N N . ARG A 1 624 ? -10.160 -20.254 2.240 1.00 52.44 624 ARG A N 1
ATOM 4909 C CA . ARG A 1 624 ? -8.747 -19.827 2.264 1.00 52.44 624 ARG A CA 1
ATOM 4910 C C . ARG A 1 624 ? -8.331 -19.100 3.550 1.00 52.44 624 ARG A C 1
ATOM 4912 O O . ARG A 1 624 ? -7.159 -18.777 3.710 1.00 52.44 624 ARG A O 1
ATOM 4919 N N . TYR A 1 625 ? -9.260 -18.847 4.472 1.00 54.78 625 TYR A N 1
ATOM 4920 C CA . TYR A 1 625 ? -8.990 -18.096 5.692 1.00 54.78 625 TYR A CA 1
ATOM 4921 C C . TYR A 1 625 ? -7.993 -18.796 6.602 1.00 54.78 625 TYR A C 1
ATOM 4923 O O . TYR A 1 625 ? -8.070 -20.004 6.845 1.00 54.78 625 TYR A O 1
ATOM 4931 N N . VAL A 1 626 ? -7.072 -17.991 7.118 1.00 52.81 626 VAL A N 1
ATOM 4932 C CA . VAL A 1 626 ? -6.169 -18.331 8.207 1.00 52.81 626 VAL A CA 1
ATOM 4933 C C . VAL A 1 626 ? -6.660 -17.543 9.416 1.00 52.81 626 VAL A C 1
ATOM 4935 O O . VAL A 1 626 ? -6.653 -16.313 9.397 1.00 52.81 626 VAL A O 1
ATOM 4938 N N . PHE A 1 627 ? -7.149 -18.229 10.449 1.00 55.59 627 PHE A N 1
ATOM 4939 C CA . PHE A 1 627 ? -7.481 -17.568 11.710 1.00 55.59 627 PHE A CA 1
ATOM 4940 C C . PHE A 1 627 ? -6.195 -17.391 12.502 1.00 55.59 627 PHE A C 1
ATOM 4942 O O . PHE A 1 627 ? -5.604 -18.389 12.909 1.00 55.59 627 PHE A O 1
ATOM 4949 N N . ILE A 1 628 ? -5.772 -16.145 12.707 1.00 52.34 628 ILE A N 1
ATOM 4950 C CA . ILE A 1 628 ? -4.570 -15.813 13.480 1.00 52.34 628 ILE A CA 1
ATOM 4951 C C . ILE A 1 628 ? -4.626 -16.526 14.844 1.00 52.34 628 ILE A C 1
ATOM 4953 O O . ILE A 1 628 ? -5.672 -16.522 15.497 1.00 52.34 628 ILE A O 1
ATOM 4957 N N . GLU A 1 629 ? -3.518 -17.161 15.233 1.00 52.91 629 GLU A N 1
ATOM 4958 C CA . GLU A 1 629 ? -3.332 -18.022 16.416 1.00 52.91 629 GLU A CA 1
ATOM 4959 C C . GLU A 1 629 ? -4.050 -19.385 16.402 1.00 52.91 629 GLU A C 1
ATOM 4961 O O . GLU A 1 629 ? -3.947 -20.152 17.365 1.00 52.91 629 GLU A O 1
ATOM 4966 N N . SER A 1 630 ? -4.744 -19.748 15.323 1.00 55.66 630 SER A N 1
ATOM 4967 C CA . SER A 1 630 ? -5.282 -21.104 15.185 1.00 55.66 630 SER A CA 1
ATOM 4968 C C . SER A 1 630 ? -4.183 -22.157 15.010 1.00 55.66 630 SER A C 1
ATOM 4970 O O . SER A 1 630 ? -3.089 -21.841 14.543 1.00 55.66 630 SER A O 1
ATOM 4972 N N . PRO A 1 631 ? -4.469 -23.446 15.281 1.00 63.75 631 PRO A N 1
ATOM 4973 C CA . PRO A 1 631 ? -3.544 -24.525 14.931 1.00 63.75 631 PRO A CA 1
ATOM 4974 C C . PRO A 1 631 ? -3.169 -24.530 13.442 1.00 63.75 631 PRO A C 1
ATOM 4976 O O . PRO A 1 631 ? -2.065 -24.931 13.086 1.00 63.75 631 PRO A O 1
ATOM 4979 N N . TYR A 1 632 ? -4.071 -24.076 12.567 1.00 64.12 632 TYR A N 1
ATOM 4980 C CA . TYR A 1 632 ? -3.791 -23.928 11.142 1.00 64.12 632 TYR A CA 1
ATOM 4981 C C . TYR A 1 632 ? -2.809 -22.782 10.857 1.00 64.12 632 TYR A C 1
ATOM 4983 O O . TYR A 1 632 ? -1.861 -22.984 10.110 1.00 64.12 632 TYR A O 1
ATOM 4991 N N . ASP A 1 633 ? -2.981 -21.623 11.497 1.00 61.00 633 ASP A N 1
ATOM 4992 C CA . ASP A 1 633 ? -2.064 -20.472 11.404 1.00 61.00 633 ASP A CA 1
ATOM 4993 C C . ASP A 1 633 ? -0.664 -20.790 11.933 1.00 61.00 633 ASP A C 1
ATOM 4995 O O . ASP A 1 633 ? 0.329 -20.519 11.270 1.00 61.00 633 ASP A O 1
ATOM 4999 N N . GLN A 1 634 ? -0.570 -21.476 13.073 1.00 69.00 634 GLN A N 1
ATOM 5000 C CA . GLN A 1 634 ? 0.717 -21.887 13.650 1.00 69.00 634 GLN A CA 1
ATOM 5001 C C . GLN A 1 634 ? 1.511 -22.838 12.742 1.00 69.00 634 GLN A C 1
ATOM 5003 O O . GLN A 1 634 ? 2.735 -22.915 12.844 1.00 69.00 634 GLN A O 1
ATOM 5008 N N . ASN A 1 635 ? 0.817 -23.563 11.861 1.00 68.00 635 ASN A N 1
ATOM 5009 C CA . ASN A 1 635 ? 1.420 -24.448 10.869 1.00 68.00 635 ASN A CA 1
ATOM 5010 C C . ASN A 1 635 ? 1.522 -23.806 9.475 1.00 68.00 635 ASN A C 1
ATOM 5012 O O . ASN A 1 635 ? 2.119 -24.407 8.580 1.00 68.00 635 ASN A O 1
ATOM 5016 N N . PHE A 1 636 ? 0.955 -22.613 9.275 1.00 62.69 636 PHE A N 1
ATOM 5017 C CA . PHE A 1 636 ? 0.975 -21.909 8.003 1.00 62.69 636 PHE A CA 1
ATOM 5018 C C . PHE A 1 636 ? 2.360 -21.305 7.762 1.00 62.69 636 PHE A C 1
ATOM 5020 O O . PHE A 1 636 ? 2.848 -20.478 8.528 1.00 62.69 636 PHE A O 1
ATOM 5027 N N . LYS A 1 637 ? 3.001 -21.720 6.668 1.00 60.75 637 LYS A N 1
ATOM 5028 C CA . LYS A 1 637 ? 4.367 -21.306 6.303 1.00 60.75 637 LYS A CA 1
ATOM 5029 C C . LYS A 1 637 ? 4.419 -20.390 5.075 1.00 60.75 637 LYS A C 1
ATOM 5031 O O . LYS A 1 637 ? 5.500 -20.115 4.568 1.00 60.75 637 LYS A O 1
ATOM 5036 N N . GLY A 1 638 ? 3.264 -19.900 4.621 1.00 53.00 638 GLY A N 1
ATOM 5037 C CA . GLY A 1 638 ? 3.114 -19.100 3.402 1.00 53.00 638 GLY A CA 1
ATOM 5038 C C . GLY A 1 638 ? 2.217 -19.783 2.368 1.00 53.00 638 GLY A C 1
ATOM 5039 O O . GLY A 1 638 ? 2.038 -20.997 2.406 1.00 53.00 638 GLY A O 1
ATOM 5040 N N . LEU A 1 639 ? 1.641 -19.005 1.440 1.00 51.69 639 LEU A N 1
ATOM 5041 C CA . LEU A 1 639 ? 0.714 -19.518 0.413 1.00 51.69 639 LEU A CA 1
ATOM 5042 C C . LEU A 1 639 ? 1.399 -20.433 -0.618 1.00 51.69 639 LEU A C 1
ATOM 5044 O O . LEU A 1 639 ? 0.728 -21.216 -1.282 1.00 51.69 639 LEU A O 1
ATOM 5048 N N . TYR A 1 640 ? 2.724 -20.350 -0.740 1.00 49.47 640 TYR A N 1
ATOM 5049 C CA . TYR A 1 640 ? 3.518 -21.155 -1.674 1.00 49.47 640 TYR A CA 1
ATOM 5050 C C . TYR A 1 640 ? 4.166 -22.380 -1.019 1.00 49.47 640 TYR A C 1
ATOM 5052 O O . TYR A 1 640 ? 4.774 -23.199 -1.708 1.00 49.47 640 TYR A O 1
ATOM 5060 N N . ASP A 1 641 ? 4.031 -22.537 0.303 1.00 60.81 641 ASP A N 1
ATOM 5061 C CA . ASP A 1 641 ? 4.565 -23.704 1.000 1.00 60.81 641 ASP A CA 1
ATOM 5062 C C . ASP A 1 641 ? 3.807 -24.967 0.569 1.00 60.81 641 ASP A C 1
ATOM 5064 O O . ASP A 1 641 ? 2.588 -24.962 0.401 1.00 60.81 641 ASP A O 1
ATOM 5068 N N . ALA A 1 642 ? 4.518 -26.082 0.403 1.00 63.59 642 ALA A N 1
ATOM 5069 C CA . ALA A 1 642 ? 3.910 -27.342 -0.019 1.00 63.59 642 ALA A CA 1
ATOM 5070 C C . ALA A 1 642 ? 2.865 -27.882 0.979 1.00 63.59 642 ALA A C 1
ATOM 5072 O O . ALA A 1 642 ? 2.018 -28.685 0.588 1.00 63.59 642 ALA A O 1
ATOM 5073 N N . ALA A 1 643 ? 2.923 -27.462 2.246 1.00 64.94 643 ALA A N 1
ATOM 5074 C CA . ALA A 1 643 ? 1.941 -27.779 3.275 1.00 64.94 643 ALA A CA 1
ATOM 5075 C C . ALA A 1 643 ? 0.745 -26.811 3.297 1.00 64.94 643 ALA A C 1
ATOM 5077 O O . ALA A 1 643 ? -0.182 -27.033 4.081 1.00 64.94 643 ALA A O 1
ATOM 5078 N N . TYR A 1 644 ? 0.737 -25.750 2.477 1.00 60.62 644 TYR A N 1
ATOM 5079 C CA . TYR A 1 644 ? -0.430 -24.883 2.350 1.00 60.62 644 TYR A CA 1
ATOM 5080 C C . TYR A 1 644 ? -1.598 -25.661 1.750 1.00 60.62 644 TYR A C 1
ATOM 5082 O O . TYR A 1 644 ? -1.560 -26.103 0.602 1.00 60.62 644 TYR A O 1
ATOM 5090 N N . ASP A 1 645 ? -2.661 -25.792 2.538 1.00 64.06 645 ASP A N 1
ATOM 5091 C CA . ASP A 1 645 ? -3.904 -26.406 2.107 1.00 64.06 645 ASP A CA 1
ATOM 5092 C C . ASP A 1 645 ? -5.010 -25.339 2.079 1.00 64.06 645 ASP A C 1
ATOM 5094 O O . ASP A 1 645 ? -5.696 -25.116 3.085 1.00 64.06 645 ASP A O 1
ATOM 5098 N N . PRO A 1 646 ? -5.234 -24.668 0.930 1.00 56.03 646 PRO A N 1
ATOM 5099 C CA . PRO A 1 646 ? -6.314 -23.687 0.799 1.00 56.03 646 PRO A CA 1
ATOM 5100 C C . PRO A 1 646 ? -7.700 -24.284 1.100 1.00 56.03 646 PRO A C 1
ATOM 5102 O O . PRO A 1 646 ? -8.655 -23.530 1.296 1.00 56.03 646 PRO A O 1
ATOM 5105 N N . ASN A 1 647 ? -7.802 -25.616 1.168 1.00 59.00 647 ASN A N 1
ATOM 5106 C CA . ASN A 1 647 ? -9.018 -26.388 1.378 1.00 59.00 647 ASN A CA 1
ATOM 5107 C C . ASN A 1 647 ? -9.026 -27.106 2.735 1.00 59.00 647 ASN A C 1
ATOM 5109 O O . ASN A 1 647 ? -9.839 -28.009 2.928 1.00 59.00 647 ASN A O 1
ATOM 5113 N N . ALA A 1 648 ? -8.135 -26.733 3.661 1.00 62.12 648 ALA A N 1
ATOM 5114 C CA . ALA A 1 648 ? -8.089 -27.349 4.976 1.00 62.12 648 ALA A CA 1
ATOM 5115 C C . ALA A 1 648 ? -9.433 -27.198 5.695 1.00 62.12 648 ALA A C 1
ATOM 5117 O O . ALA A 1 648 ? -9.971 -26.090 5.790 1.00 62.12 648 ALA A O 1
ATOM 5118 N N . ASP A 1 649 ? -9.913 -28.312 6.252 1.00 61.16 649 ASP A N 1
ATOM 5119 C CA . ASP A 1 649 ? -11.136 -28.371 7.053 1.00 61.16 649 ASP A CA 1
ATOM 5120 C C . ASP A 1 649 ? -11.095 -27.308 8.160 1.00 61.16 649 ASP A C 1
ATOM 5122 O O . ASP A 1 649 ? -10.147 -27.233 8.952 1.00 61.16 649 ASP A O 1
ATOM 5126 N N . TYR A 1 650 ? -12.150 -26.499 8.225 1.00 57.41 650 TYR A N 1
ATOM 5127 C CA . TYR A 1 650 ? -12.365 -25.468 9.233 1.00 57.41 650 TYR A CA 1
ATOM 5128 C C . TYR A 1 650 ? -12.161 -25.968 10.675 1.00 57.41 650 TYR A C 1
ATOM 5130 O O . TYR A 1 650 ? -11.610 -25.230 11.496 1.00 57.41 650 TYR A O 1
ATOM 5138 N N . LYS A 1 651 ? -12.504 -27.224 10.992 1.00 57.56 651 LYS A N 1
ATOM 5139 C CA . LYS A 1 651 ? -12.292 -27.817 12.328 1.00 57.56 651 LYS A CA 1
ATOM 5140 C C . LYS A 1 651 ? -10.822 -27.819 12.747 1.00 57.56 651 LYS A C 1
ATOM 5142 O O . LYS A 1 651 ? -10.519 -27.817 13.935 1.00 57.56 651 LYS A O 1
ATOM 5147 N N . ARG A 1 652 ? -9.897 -27.793 11.782 1.00 60.69 652 ARG A N 1
ATOM 5148 C CA . ARG A 1 652 ? -8.446 -27.695 12.019 1.00 60.69 652 ARG A CA 1
ATOM 5149 C C . ARG A 1 652 ? -7.977 -26.253 12.231 1.00 60.69 652 ARG A C 1
ATOM 5151 O O . ARG A 1 652 ? -6.853 -26.034 12.677 1.00 60.69 652 ARG A O 1
ATOM 5158 N N . LYS A 1 653 ? -8.826 -25.270 11.923 1.00 56.62 653 LYS A N 1
ATOM 5159 C CA . LYS A 1 653 ? -8.546 -23.828 12.000 1.00 56.62 653 LYS A CA 1
ATOM 5160 C C . LYS A 1 653 ? -9.151 -23.154 13.228 1.00 56.62 653 LYS A C 1
ATOM 5162 O O . LYS A 1 653 ? -8.965 -21.958 13.414 1.00 56.62 653 LYS A O 1
ATOM 5167 N N . ILE A 1 654 ? -9.863 -23.887 14.073 1.00 52.97 654 ILE A N 1
ATOM 5168 C CA . ILE A 1 654 ? -10.414 -23.373 15.326 1.00 52.97 654 ILE A CA 1
ATOM 5169 C C . ILE A 1 654 ? -10.033 -24.276 16.490 1.00 52.97 654 ILE A C 1
ATOM 5171 O O . ILE A 1 654 ? -9.875 -25.484 16.340 1.00 52.97 654 ILE A O 1
ATOM 5175 N N . LYS A 1 655 ? -9.892 -23.680 17.673 1.00 49.16 655 LYS A N 1
ATOM 5176 C CA . LYS A 1 655 ? -9.692 -24.408 18.924 1.00 49.16 655 LYS A CA 1
ATOM 5177 C C . LYS A 1 655 ? -10.863 -24.108 19.850 1.00 49.16 655 LYS A C 1
ATOM 5179 O O . LYS A 1 655 ? -10.970 -22.998 20.363 1.00 49.16 655 LYS A O 1
ATOM 5184 N N . ALA A 1 656 ? -11.724 -25.096 20.069 1.00 48.81 656 ALA A N 1
ATOM 5185 C CA . ALA A 1 656 ? -12.760 -25.027 21.091 1.00 48.81 656 ALA A CA 1
ATOM 5186 C C . ALA A 1 656 ? -12.198 -25.579 22.409 1.00 48.81 656 ALA A C 1
ATOM 5188 O O . ALA A 1 656 ? -11.761 -26.727 22.475 1.00 48.81 656 ALA A O 1
ATOM 5189 N N . LEU A 1 657 ? -12.179 -24.753 23.452 1.00 43.47 657 LEU A N 1
ATOM 5190 C CA . LEU A 1 657 ? -11.900 -25.190 24.817 1.00 43.47 657 LEU A CA 1
ATOM 5191 C C . LEU A 1 657 ? -13.242 -25.297 25.540 1.00 43.47 657 LEU A C 1
ATOM 5193 O O . LEU A 1 657 ? -13.875 -24.280 25.812 1.00 43.47 657 LEU A O 1
ATOM 5197 N N . VAL A 1 658 ? -13.690 -26.520 25.815 1.00 42.47 658 VAL A N 1
ATOM 5198 C CA . VAL A 1 658 ? -14.889 -26.747 26.630 1.00 42.47 658 VAL A CA 1
ATOM 5199 C C . VAL A 1 658 ? -14.501 -26.585 28.099 1.00 42.47 658 VAL A C 1
ATOM 5201 O O . VAL A 1 658 ? -13.533 -27.186 28.561 1.00 42.47 658 VAL A O 1
ATOM 5204 N N . SER A 1 659 ? -15.240 -25.747 28.822 1.00 31.28 659 SER A N 1
ATOM 5205 C CA . SER A 1 659 ? -15.081 -25.509 30.257 1.00 31.28 659 SER A CA 1
ATOM 5206 C C . SER A 1 659 ? -16.456 -25.595 30.916 1.00 31.28 659 SER A C 1
ATOM 5208 O O . SER A 1 659 ? -17.335 -24.800 30.589 1.00 31.28 659 SER A O 1
ATOM 5210 N N . GLY A 1 660 ? -16.613 -26.549 31.839 1.00 37.94 660 GLY A N 1
ATOM 5211 C CA . GLY A 1 660 ? -17.813 -26.739 32.659 1.00 37.94 660 GLY A CA 1
ATOM 5212 C C . GLY A 1 660 ? -18.692 -27.912 32.215 1.00 37.94 660 GLY A C 1
ATOM 5213 O O . GLY A 1 660 ? -19.110 -27.975 31.062 1.00 37.94 660 GLY A O 1
ATOM 5214 N N . THR A 1 661 ? -18.938 -28.826 33.155 1.00 32.88 661 THR A N 1
ATOM 5215 C CA . THR A 1 661 ? -20.046 -29.799 33.168 1.00 32.88 661 THR A CA 1
ATOM 5216 C C . THR A 1 661 ? -21.320 -29.162 33.682 1.00 32.88 661 THR A C 1
ATOM 5218 O O . THR A 1 661 ? -21.198 -28.388 34.665 1.00 32.88 661 THR A O 1
#

Solvent-accessible surface area (backbone atoms only — not comparable to full-atom values): 35534 Å² total; per-residue (Å²): 136,76,71,68,62,57,57,57,52,51,52,50,52,48,52,50,49,52,50,51,48,48,52,48,54,62,67,59,51,85,70,76,57,47,55,40,56,69,44,66,88,47,26,47,79,42,30,34,50,55,62,92,88,62,59,30,45,68,53,70,20,14,15,32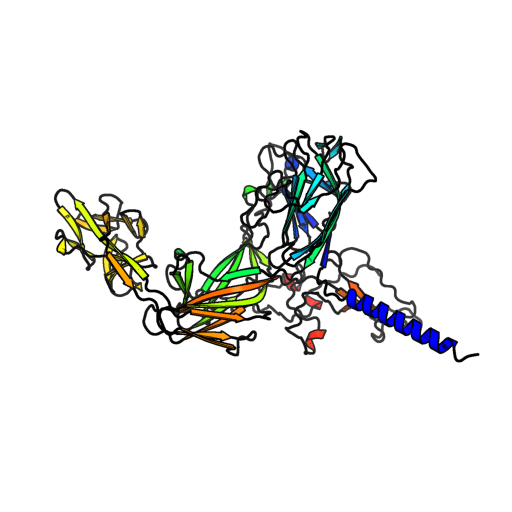,36,35,40,76,84,49,79,37,37,41,40,22,17,58,49,81,50,54,41,100,75,65,49,73,43,50,36,24,31,27,34,44,77,54,98,82,27,39,31,43,40,27,45,38,86,36,43,24,32,39,36,37,33,32,33,62,12,27,20,38,46,28,38,44,39,32,32,32,40,69,40,42,60,35,70,57,73,88,44,72,25,31,61,50,47,31,37,45,32,33,31,53,87,80,63,44,76,93,68,42,78,45,60,31,62,79,41,61,40,58,64,38,89,85,52,75,42,52,37,67,53,67,48,88,50,88,83,69,33,48,29,58,49,32,35,35,46,39,41,80,86,54,82,40,28,38,54,36,35,45,78,42,36,39,38,27,28,33,40,81,19,73,44,72,49,75,52,42,46,89,49,44,81,79,36,51,56,58,30,20,40,50,76,38,77,44,72,36,45,41,80,29,47,51,66,71,40,82,45,66,54,96,92,49,62,71,42,69,20,21,43,32,89,54,45,42,75,30,43,31,40,35,37,41,34,38,77,67,9,53,44,99,67,63,40,83,34,76,68,32,94,72,47,43,40,32,43,39,78,55,97,93,37,61,34,29,32,34,39,72,44,43,36,39,42,32,60,37,58,46,28,61,41,94,74,68,52,76,41,82,41,50,53,30,33,38,29,40,35,42,38,37,38,36,32,66,68,44,75,36,66,24,23,34,40,38,32,80,55,94,94,46,49,40,20,39,24,82,73,40,47,59,36,71,51,74,89,53,44,27,68,32,31,59,49,94,52,23,39,37,30,45,92,71,36,23,38,23,62,49,96,84,18,50,52,36,58,37,70,51,70,91,66,40,36,60,39,45,75,60,84,46,35,43,32,48,88,95,20,22,33,12,55,43,96,85,72,35,60,28,37,39,61,68,66,60,45,25,40,50,45,72,70,87,45,67,50,76,48,77,26,42,42,39,33,36,42,36,36,37,40,95,84,63,76,50,76,74,46,76,49,79,30,73,47,81,86,32,67,51,71,52,74,46,68,88,39,83,29,58,58,51,41,38,32,36,38,73,66,62,71,88,84,38,25,43,33,48,38,37,38,39,27,29,24,27,53,41,77,53,56,38,31,35,29,42,33,41,22,24,71,78,68,77,61,71,46,76,47,80,44,69,46,60,57,71,42,97,69,96,64,89,80,84,82,90,72,65,78,80,63,19,57,56,96,90,36,82,44,72,66,47,77,47,80,41,75,66,35,30,87,58,47,79,51,79,89,24,68,93,44,80,56,59,75,62,51,46,46,76,65,69,43,84,86,16,67,41,35,78,68,57,78,48,90,53,36,90,82,53,55,63,65,45,56,45,78,54,37,52,83,87,80,89,81,85,134

Foldseek 3Di:
DPPVVVVVVVVVVVVVVVVVVVVVVVVPPPPLKAKAWDFLVFWDFFAAPADPPQCLVLLVAGAKIQGPFALKIKGKDQDLDAAPLLHDLGGGRQWDADPRFIKGKYALQGWMKMKMAHWAQKWWFKKKWKWFQAQQQHDDSNRGWHLFWKKKFWDPSVQDPVDTPWIWPTDGSDGDHPDMIMDMDGHPDLPRTGRMIIMITDRDRGRTMDIITTPIMMIIMHLNNKDKDWFFDPDLQVFLDFFQKDWDKDFTRHKQQDDFDWDDDPPGDTDGHGYSNLIHTFIFTWMKGFPQQADPLRDRHRPDPDGFWHWDDDPNDIFIFGDFTKMKIFGGQWTAGPNRDTDGFFKFFQKKKKKWAFDDKDKWFWWWKWFDDDPFIWTQAQQRKIDRDPVRTDIWTADSSQWIHDDLKTWAADPVFRIGIDSDPVRHFRWDDDQQWIDGPHWTFAQDPVRITGTHHCPRGIGIGTPPDIDIGRQGDKKKKFWDALVLPDTPDIDTHHDNGDMDMDMHGRHGHRMTMMGIDDDDDPNHGITMMMITIMTGQDLFWQKKWKWKAAPVSPDIDIDIDGDHNSDPDDDDDDDDDDQPRHDDPNDHDDIDIDIADTDDSSFDQVVAPPHPLSRQQQAQDARPPFQRVVVDPDCSGPPRDSRDRCVSRDDDDDDDD